Protein AF-A0A9D6BQL8-F1 (afdb_monomer)

pLDDT: mean 72.94, std 23.94, range [22.48, 97.94]

Radius of gyration: 24.86 Å; Cα contacts (8 Å, |Δi|>4): 757; chains: 1; bounding box: 47×53×81 Å

Mean predicted aligned error: 15.5 Å

Secondary structure (DSSP, 8-state):
-------------TT---------EESSSS----S---S--BTT--HHHHHHHHHH-TT-SEEEEETTEEEEE-SSS----SS---PPP---PPPP-------PPPPPPP--TT-------TTT----S----TT-EEEETTEEEETTTTEEEESBPPSS-B-HHHHHHHHHH--GGG----BPPPHHHHHTTB-TT--SS--B-TTTSB---SS-EEEEEE-TT-TTEEEEE-TTTT--EEEEETTS-BB---EEES---PPS--EEEETTEEEETTT--EEESSPPSS-B-HHHHHHHHHT---TT-SSPPBPPPHHHHHTT--SSSPTTS-SS-HHHH-----SEEEEEEEETTEEEEEETTT--EEEEE-S--BB---B-

Nearest PDB structures (foldseek):
  5ao6-assembly1_A  TM=3.599E-01  e=2.403E-04  Homo sapiens
  6inu-assembly2_B  TM=3.118E-01  e=3.037E-04  Homo sapiens
  1egi-assembly1_A  TM=5.817E-01  e=7.899E-02  Homo sapiens
  1egg-assembly1_A  TM=5.966E-01  e=1.504E-01  Homo sapiens
  1egi-assembly1_B  TM=5.900E-01  e=3.219E-01  Homo sapiens

Foldseek 3Di:
DDFDDDDDDDDDDPDDDDDDDWRKLAPDPDFDDDDDFPDFWDAQDDPVRLNVVLVPDPQFRIWTADNRTITTDGPPDGDDDDPDDDDDDDDPDDDDDDDDPDPDQPDFDPDQPAFLALQQDPPPLDPALADPPPPQWDDDQQWTQGPRSRKIKGQEKDPWFDFQSVQQVVQQPDCRVPDHQWGFAAPNRVLSQARLQDQDQARGDCVRRPPQDQFWEFHSQAQPQDNQKGWTAGRRGQRKIAIDGSGDGGMTMIMHHPDDHDDPPQWDDDFQWIQGSSSRKIKRQEWDPWWAAPVVLQVCQQPDDTDVDPDGKGFAALSVVLRQAASSDHAQDQRGDCVRRVPPDFAKEFHPRAHNCRGWIAGRRGRIIDGDDHPDTGITMIMD

Solvent-accessible surface area (backbone atoms only — not comparable to full-atom values): 22325 Å² total; per-residue (Å²): 132,90,86,86,88,78,86,76,84,92,82,91,67,92,94,67,88,84,87,72,69,60,83,68,54,56,91,62,86,91,81,78,89,60,99,60,79,73,53,78,65,38,73,80,44,48,73,69,55,39,43,48,57,31,71,73,34,92,63,42,49,37,32,48,59,55,98,36,26,26,37,40,26,56,78,86,66,72,77,92,64,98,83,70,92,82,87,78,78,82,83,80,75,78,86,78,93,70,88,76,93,65,95,69,75,79,78,72,73,79,83,67,93,56,54,68,62,63,59,64,48,92,86,70,65,65,69,65,45,56,66,79,58,85,81,32,69,46,79,54,68,56,30,28,38,31,70,54,60,61,34,34,31,46,22,52,38,47,93,60,55,36,28,50,73,53,40,46,53,52,17,57,67,38,49,67,61,79,42,76,72,31,27,50,27,39,53,48,50,54,54,66,55,41,16,56,71,52,82,54,55,49,16,40,62,61,92,65,44,35,66,67,45,76,49,45,30,54,29,55,36,54,32,68,56,42,92,59,30,24,31,29,35,22,52,28,36,79,52,36,33,46,71,45,51,38,77,49,63,30,25,42,51,34,28,32,68,89,76,81,79,62,65,85,76,46,65,47,78,54,74,64,30,31,40,29,74,69,64,66,40,34,30,49,22,68,55,49,94,59,64,30,42,68,74,54,40,46,50,50,18,62,68,54,88,64,62,85,60,93,61,73,31,29,53,27,38,50,63,50,55,52,69,52,46,35,68,91,47,35,52,75,39,64,17,37,61,48,91,74,33,58,58,80,78,65,38,50,27,54,28,62,33,59,24,77,95,21,22,24,33,42,24,32,27,63,61,31,34,47,65,52,51,64,98,54,62,33,27,41,52,33,29,73

Sequence (384 aa):
MNRFFVRLSLVFFPFLVYADDSVICSKLQNMSVSTGKLSPSFPNASETLCCELCSQNSQCASAILLDGNCTLYDSINFEVASSGILFLPSAVTQASTAVPTTTEIPSPAPRSSNGLFAAWSRTGGTYEDSTDQPARYAVWDGVVTDSLTSMQWEELESTQGMNWSTAFSYCSACKTGGLTGWRLPNIGELQTLLDYTVHGPIPVNTRVFQNVSASDVWSSTADMGQYSYSWMVQFGLSGMINFDSVSTPDQVRCVRSLYPTPLANRYSISSGVVSDIVTGLNWQQHASKQTFVYSNAKLYCQNLDLGGVSVAWRLPTVKELSTLLDYDVSSGGLMMDPAVFNAEESGLYWSSTIAGSGFWAVDFQYGSIIGYVSGSMLLVRCVN

Structure (mmCIF, N/CA/C/O backbone):
data_AF-A0A9D6BQL8-F1
#
_entry.id   AF-A0A9D6BQL8-F1
#
loop_
_atom_site.group_PDB
_atom_site.id
_atom_site.type_symbol
_atom_site.label_atom_id
_atom_site.label_alt_id
_atom_site.l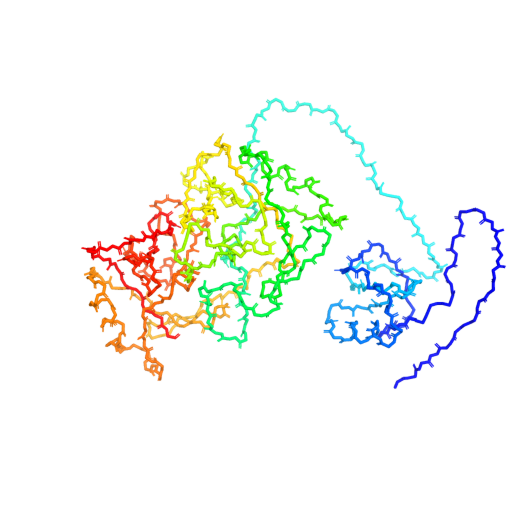abel_comp_id
_atom_site.label_asym_id
_atom_site.label_entity_id
_atom_site.label_seq_id
_atom_site.pdbx_PDB_ins_code
_atom_site.Cartn_x
_atom_site.Cartn_y
_atom_site.Cartn_z
_atom_site.occupancy
_atom_site.B_iso_or_equiv
_atom_site.auth_seq_id
_atom_site.auth_comp_id
_atom_site.auth_asym_id
_atom_site.auth_atom_id
_atom_site.pdbx_PDB_model_num
ATOM 1 N N . MET A 1 1 ? -20.283 -22.747 -34.271 1.00 29.78 1 MET A N 1
ATOM 2 C CA . MET A 1 1 ? -20.233 -21.496 -35.059 1.00 29.78 1 MET A CA 1
ATOM 3 C C . MET A 1 1 ? -19.167 -21.670 -36.129 1.00 29.78 1 MET A C 1
ATOM 5 O O . MET A 1 1 ? -18.107 -22.196 -35.814 1.00 29.78 1 MET A O 1
ATOM 9 N N . ASN A 1 2 ? -19.515 -21.375 -37.382 1.00 25.00 2 ASN A N 1
ATOM 10 C CA . ASN A 1 2 ? -18.791 -21.777 -38.594 1.00 25.00 2 ASN A CA 1
ATOM 11 C C . ASN A 1 2 ? -17.386 -21.156 -38.693 1.00 25.00 2 ASN A C 1
ATOM 13 O O . ASN A 1 2 ? -17.249 -19.948 -38.526 1.00 25.00 2 ASN A O 1
ATOM 17 N N . ARG A 1 3 ? -16.373 -21.976 -39.011 1.00 26.69 3 ARG A N 1
ATOM 18 C CA . ARG A 1 3 ? -15.015 -21.550 -39.403 1.00 26.69 3 ARG A CA 1
ATOM 19 C C . ARG A 1 3 ? -14.930 -21.515 -40.939 1.00 26.69 3 ARG A C 1
ATOM 21 O O . ARG A 1 3 ? -15.372 -22.475 -41.567 1.00 26.69 3 ARG A O 1
ATOM 28 N N . PHE A 1 4 ? -14.393 -20.449 -41.536 1.00 26.11 4 PHE A N 1
ATOM 29 C CA . PHE A 1 4 ? -14.194 -20.314 -42.993 1.00 26.11 4 PHE A CA 1
ATOM 30 C C . PHE A 1 4 ? -12.705 -20.106 -43.350 1.00 26.11 4 PHE A C 1
ATOM 32 O O . PHE A 1 4 ? -11.958 -19.546 -42.554 1.00 26.11 4 PHE A O 1
ATOM 39 N N . PHE A 1 5 ? -12.316 -20.597 -44.538 1.00 22.48 5 PHE A N 1
ATOM 40 C CA . PHE A 1 5 ? -10.961 -20.686 -45.129 1.00 22.48 5 PHE A CA 1
ATOM 41 C C . PHE A 1 5 ? -10.662 -19.564 -46.149 1.00 22.48 5 PHE A C 1
ATOM 43 O O . PHE A 1 5 ? -11.584 -19.164 -46.859 1.00 22.48 5 PHE A O 1
ATOM 50 N N . VAL A 1 6 ? -9.376 -19.210 -46.338 1.00 25.67 6 VAL A N 1
ATOM 51 C CA . VAL A 1 6 ? -8.773 -18.654 -47.584 1.00 25.67 6 VAL A CA 1
ATOM 52 C C . VAL A 1 6 ? -7.381 -19.310 -47.810 1.00 25.67 6 VAL A C 1
ATOM 54 O O . VAL A 1 6 ? -6.900 -19.980 -46.894 1.00 25.67 6 VAL A O 1
ATOM 57 N N . ARG A 1 7 ? -6.829 -19.269 -49.045 1.00 25.02 7 ARG A N 1
ATOM 58 C CA . ARG A 1 7 ? -5.566 -19.913 -49.499 1.00 25.02 7 ARG A CA 1
ATOM 59 C C . ARG A 1 7 ? -4.651 -18.904 -50.253 1.00 25.02 7 ARG A C 1
ATOM 61 O O . ARG A 1 7 ? -5.159 -18.274 -51.180 1.00 25.02 7 ARG A O 1
ATOM 68 N N . LEU A 1 8 ? -3.325 -18.846 -50.005 1.00 30.73 8 LEU A N 1
ATOM 69 C CA . LEU A 1 8 ? -2.379 -17.854 -50.568 1.00 30.73 8 LEU A CA 1
ATOM 70 C C . LEU A 1 8 ? -1.172 -18.399 -51.344 1.00 30.73 8 LEU A C 1
ATOM 72 O O . LEU A 1 8 ? -0.692 -19.512 -51.139 1.00 30.73 8 LEU A O 1
ATOM 76 N N . SER A 1 9 ? -0.640 -17.577 -52.255 1.00 26.73 9 SER A N 1
ATOM 77 C CA . SER A 1 9 ? 0.595 -17.817 -53.017 1.00 26.73 9 SER A CA 1
ATOM 78 C C . SER A 1 9 ? 1.355 -16.503 -53.275 1.00 26.73 9 SER A C 1
ATOM 80 O O . SER A 1 9 ? 0.742 -15.459 -53.475 1.00 26.73 9 SER A O 1
ATOM 82 N N . LEU A 1 10 ? 2.693 -16.566 -53.249 1.00 28.22 10 LEU A N 1
ATOM 83 C CA . LEU A 1 10 ? 3.635 -15.432 -53.169 1.00 28.22 10 LEU A CA 1
ATOM 84 C C . LEU A 1 10 ? 4.000 -14.799 -54.525 1.00 28.22 10 LEU A C 1
ATOM 86 O O . LEU A 1 10 ? 4.384 -15.519 -55.446 1.00 28.22 10 LEU A O 1
ATOM 90 N N . VAL A 1 11 ? 4.050 -13.458 -54.595 1.00 27.00 11 VAL A N 1
ATOM 91 C CA . VAL A 1 11 ? 4.838 -12.703 -55.597 1.00 27.00 11 VAL A CA 1
ATOM 92 C C . VAL A 1 11 ? 5.448 -11.438 -54.960 1.00 27.00 11 VAL A C 1
ATOM 94 O O . VAL A 1 11 ? 4.775 -10.726 -54.222 1.00 27.00 11 VAL A O 1
ATOM 97 N N . PHE A 1 12 ? 6.729 -11.164 -55.240 1.00 34.22 12 PHE A N 1
ATOM 98 C CA . PHE A 1 12 ? 7.551 -10.097 -54.640 1.00 34.22 12 PHE A CA 1
ATOM 99 C C . PHE A 1 12 ? 7.555 -8.786 -55.453 1.00 34.22 12 PHE A C 1
ATOM 101 O O . PHE A 1 12 ? 7.938 -8.826 -56.617 1.00 34.22 12 PHE A O 1
ATOM 108 N N . PHE A 1 13 ? 7.278 -7.635 -54.815 1.00 25.41 13 PHE A N 1
ATOM 109 C CA . PHE A 1 13 ? 7.802 -6.290 -55.154 1.00 25.41 13 PHE A CA 1
ATOM 110 C C . PHE A 1 13 ? 7.842 -5.400 -53.883 1.00 25.41 13 PHE A C 1
ATOM 112 O O . PHE A 1 13 ? 7.122 -5.681 -52.924 1.00 25.41 13 PHE A O 1
ATOM 119 N N . PRO A 1 14 ? 8.718 -4.376 -53.808 1.00 37.06 14 PRO A N 1
ATOM 120 C CA . PRO A 1 14 ? 9.148 -3.785 -52.549 1.00 37.06 14 PRO A CA 1
ATOM 121 C C . PRO A 1 14 ? 8.156 -2.718 -52.067 1.00 37.0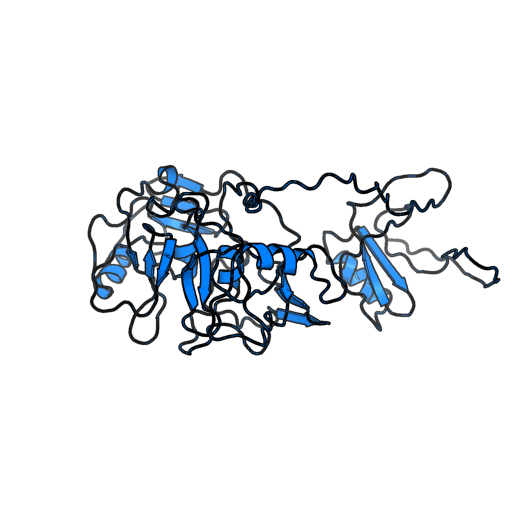6 14 PRO A C 1
ATOM 123 O O . PRO A 1 14 ? 7.728 -1.865 -52.839 1.00 37.06 14 PRO A O 1
ATOM 126 N N . PHE A 1 15 ? 7.855 -2.754 -50.767 1.00 31.59 15 PHE A N 1
ATOM 127 C CA . PHE A 1 15 ? 7.056 -1.788 -49.989 1.00 31.59 15 PHE A CA 1
ATOM 128 C C . PHE A 1 15 ? 5.530 -1.959 -49.928 1.00 31.59 15 PHE A C 1
ATOM 130 O O . PHE A 1 15 ? 4.847 -1.082 -49.409 1.00 31.59 15 PHE A O 1
ATOM 137 N N . LEU A 1 16 ? 4.994 -3.118 -50.310 1.00 28.44 16 LEU A N 1
ATOM 138 C CA . LEU A 1 16 ? 3.628 -3.528 -49.965 1.00 28.44 16 LEU A CA 1
ATOM 139 C C . LEU A 1 16 ? 3.660 -4.950 -49.393 1.00 28.44 16 LEU A C 1
ATOM 141 O O . LEU A 1 16 ? 4.099 -5.872 -50.072 1.00 28.44 16 LEU A O 1
ATOM 145 N N . VAL A 1 17 ? 3.196 -5.133 -48.154 1.00 30.78 17 VAL A N 1
ATOM 146 C CA . VAL A 1 17 ? 2.894 -6.459 -47.593 1.00 30.78 17 VAL A CA 1
ATOM 147 C C . VAL A 1 17 ? 1.376 -6.581 -47.562 1.00 30.78 17 VAL A C 1
ATOM 149 O O . VAL A 1 17 ? 0.719 -5.905 -46.775 1.00 30.78 17 VAL A O 1
ATOM 152 N N . TYR A 1 18 ? 0.817 -7.400 -48.450 1.00 31.19 18 TYR A N 1
ATOM 153 C CA . TYR A 1 18 ? -0.576 -7.828 -48.350 1.00 31.19 18 TYR A CA 1
ATOM 154 C C . TYR A 1 18 ? -0.622 -9.095 -47.498 1.00 31.19 18 TYR A C 1
ATOM 156 O O . TYR A 1 18 ? 0.065 -10.069 -47.802 1.00 31.19 18 TYR A O 1
ATOM 164 N N . ALA A 1 19 ? -1.400 -9.059 -46.419 1.00 33.03 19 ALA A N 1
ATOM 165 C CA . ALA A 1 19 ? -1.697 -10.229 -45.610 1.00 33.03 19 ALA A CA 1
ATOM 166 C C . ALA A 1 19 ? -2.919 -10.920 -46.196 1.00 33.03 19 ALA A C 1
ATOM 168 O O . ALA A 1 19 ? -3.973 -10.298 -46.307 1.00 33.03 19 ALA A O 1
ATOM 169 N N . ASP A 1 20 ? -2.779 -12.193 -46.524 1.00 37.09 20 ASP A N 1
ATOM 170 C CA . ASP A 1 20 ? -3.906 -13.103 -46.623 1.00 37.09 20 ASP A CA 1
ATOM 171 C C . ASP A 1 20 ? -3.374 -14.519 -46.272 1.00 37.09 20 ASP A C 1
ATOM 173 O O . ASP A 1 20 ? -2.172 -14.768 -46.363 1.00 37.09 20 ASP A O 1
ATOM 177 N N . ASP A 1 21 ? -4.229 -15.381 -45.723 1.00 37.22 21 ASP A N 1
ATOM 178 C CA . ASP A 1 21 ? -3.922 -16.638 -44.993 1.00 37.22 21 ASP A CA 1
ATOM 179 C C . ASP A 1 21 ? -3.330 -16.536 -43.576 1.00 37.22 21 ASP A C 1
ATOM 181 O O . ASP A 1 21 ? -2.371 -17.215 -43.203 1.00 37.22 21 ASP A O 1
ATOM 185 N N . SER A 1 22 ? -3.993 -15.786 -42.704 1.00 39.72 22 SER A N 1
ATOM 186 C CA . SER A 1 22 ? -3.972 -16.111 -41.272 1.00 39.72 22 SER A CA 1
ATOM 187 C C . SER A 1 22 ? -5.395 -16.437 -40.846 1.00 39.72 22 SER A C 1
ATOM 189 O O . SER A 1 22 ? -6.340 -15.744 -41.220 1.00 39.72 22 SER A O 1
ATOM 191 N N . VAL A 1 23 ? -5.575 -17.535 -40.112 1.00 42.28 23 VAL A N 1
ATOM 192 C CA . VAL A 1 23 ? -6.889 -17.896 -39.578 1.00 42.28 23 VAL A CA 1
ATOM 193 C C . VAL A 1 23 ? -7.224 -16.901 -38.471 1.00 42.28 23 VAL A C 1
ATOM 195 O O . VAL A 1 23 ? -6.708 -16.985 -37.359 1.00 42.28 23 VAL A O 1
ATOM 198 N N . ILE A 1 24 ? -8.048 -15.907 -38.803 1.00 49.50 24 ILE A N 1
ATOM 199 C CA . ILE A 1 24 ? -8.485 -14.872 -37.867 1.00 49.50 24 ILE A CA 1
ATOM 200 C C . ILE A 1 24 ? -9.612 -15.453 -37.011 1.00 49.50 24 ILE A C 1
ATOM 202 O O . ILE A 1 24 ? -10.698 -15.760 -37.506 1.00 49.50 24 ILE A O 1
ATOM 206 N N . CYS A 1 25 ? -9.387 -15.559 -35.705 1.00 50.84 25 CYS A N 1
ATOM 207 C CA . CYS A 1 25 ? -10.456 -15.814 -34.748 1.00 50.84 25 CYS A CA 1
ATOM 208 C C . CYS A 1 25 ? -11.134 -14.494 -34.386 1.00 50.84 25 CYS A C 1
ATOM 210 O O . CYS A 1 25 ? -10.751 -13.839 -33.420 1.00 50.84 25 CYS A O 1
ATOM 212 N N . SER A 1 26 ? -12.134 -14.088 -35.173 1.00 48.62 26 SER A N 1
ATOM 213 C CA . SER A 1 26 ? -12.936 -12.902 -34.872 1.00 48.62 26 SER A CA 1
ATOM 214 C C . SER A 1 26 ? -14.328 -13.267 -34.349 1.00 48.62 26 SER A C 1
ATOM 216 O O . SER A 1 26 ? -14.986 -14.193 -34.823 1.00 48.62 26 SER A O 1
ATOM 218 N N . LYS A 1 27 ? -14.813 -12.485 -33.376 1.00 41.09 27 LYS A N 1
ATOM 219 C CA . LYS A 1 27 ? -16.253 -12.358 -33.081 1.00 41.09 27 LYS A CA 1
ATOM 220 C C . LYS A 1 27 ? -16.940 -11.316 -33.977 1.00 41.09 27 LYS A C 1
ATOM 222 O O . LYS A 1 27 ? -18.150 -11.139 -33.881 1.00 41.09 27 LYS A O 1
ATOM 227 N N . LEU A 1 28 ? -16.187 -10.623 -34.831 1.00 38.88 28 LEU A N 1
ATOM 228 C CA . LEU A 1 28 ? -16.645 -9.483 -35.623 1.00 38.88 28 LEU A CA 1
ATOM 229 C C . LEU A 1 28 ? -16.159 -9.639 -37.070 1.00 38.88 28 LEU A C 1
ATOM 231 O O . LEU A 1 28 ? -14.962 -9.766 -37.325 1.00 38.88 28 LEU A O 1
ATOM 235 N N . GLN A 1 29 ? -17.092 -9.701 -38.019 1.00 33.22 29 GLN A N 1
ATOM 236 C CA . GLN A 1 29 ? -16.781 -9.775 -39.449 1.00 33.22 29 GLN A CA 1
ATOM 237 C C . GLN A 1 29 ? -16.300 -8.403 -39.966 1.00 33.22 29 GLN A C 1
ATOM 239 O O . GLN A 1 29 ? -16.857 -7.379 -39.581 1.00 33.22 29 GLN A O 1
ATOM 244 N N . ASN A 1 30 ? -15.331 -8.408 -40.891 1.00 35.66 30 ASN A N 1
ATOM 245 C CA . ASN A 1 30 ? -14.936 -7.287 -41.766 1.00 35.66 30 ASN A CA 1
ATOM 246 C C . ASN A 1 30 ? -14.329 -6.022 -41.117 1.00 35.66 30 ASN A C 1
ATOM 248 O O . ASN A 1 30 ? -14.866 -4.934 -41.320 1.00 35.66 30 ASN A O 1
ATOM 252 N N . MET A 1 31 ? -13.180 -6.102 -40.427 1.00 33.81 31 MET A N 1
ATOM 253 C CA . MET A 1 31 ? -12.437 -4.889 -40.019 1.00 33.81 31 MET A CA 1
ATOM 254 C C . MET A 1 31 ? -10.907 -5.021 -40.143 1.00 33.81 31 MET A C 1
ATOM 256 O O . MET A 1 31 ? -10.343 -6.092 -39.928 1.00 33.81 31 MET A O 1
ATOM 260 N N . SER A 1 32 ? -10.259 -3.907 -40.500 1.00 39.94 32 SER A N 1
ATOM 261 C CA . SER A 1 32 ? -8.809 -3.696 -40.645 1.00 39.94 32 SER A CA 1
ATOM 262 C C . SER A 1 32 ? -8.121 -3.360 -39.312 1.00 39.94 32 SER A C 1
ATOM 264 O O . SER A 1 32 ? -8.699 -2.672 -38.475 1.00 39.94 32 SER A O 1
ATOM 266 N N . VAL A 1 33 ? -6.875 -3.813 -39.126 1.00 36.12 33 VAL A N 1
ATOM 267 C CA . VAL A 1 33 ? -6.094 -3.681 -37.878 1.00 36.12 33 VAL A CA 1
ATOM 268 C C . VAL A 1 33 ? -5.237 -2.409 -37.888 1.00 36.12 33 VAL A C 1
ATOM 270 O O . VAL A 1 33 ? -4.505 -2.161 -38.843 1.00 36.12 33 VAL A O 1
ATOM 273 N N . SER A 1 34 ? -5.301 -1.636 -36.801 1.00 37.81 34 SER A N 1
ATOM 274 C CA . SER A 1 34 ? -4.427 -0.498 -36.481 1.00 37.81 34 SER A CA 1
ATOM 275 C C . SER A 1 34 ? -3.472 -0.881 -35.337 1.00 37.81 34 SER A C 1
ATOM 277 O O . SER A 1 34 ? -3.735 -1.810 -34.570 1.00 37.81 34 SER A O 1
ATOM 279 N N . THR A 1 35 ? -2.314 -0.222 -35.256 1.00 41.75 35 THR A N 1
ATOM 280 C CA . THR A 1 35 ? -1.221 -0.555 -34.332 1.00 41.75 35 THR A CA 1
ATOM 281 C C . THR A 1 35 ? -1.584 -0.268 -32.874 1.00 41.75 35 THR A C 1
ATOM 283 O O . THR A 1 35 ? -1.426 0.850 -32.392 1.00 41.75 35 THR A O 1
ATOM 286 N N . GLY A 1 36 ? -1.991 -1.313 -32.157 1.00 44.50 36 GLY A N 1
ATOM 287 C CA . GLY A 1 36 ? -2.102 -1.343 -30.700 1.00 44.50 36 GLY A CA 1
ATOM 288 C C . GLY A 1 36 ? -2.033 -2.788 -30.213 1.00 44.50 36 GLY A C 1
ATOM 289 O O . GLY A 1 36 ? -2.958 -3.560 -30.433 1.00 44.50 36 GLY A O 1
ATOM 290 N N . LYS A 1 37 ? -0.908 -3.187 -29.607 1.00 45.38 37 LYS A N 1
ATOM 291 C CA . LYS A 1 37 ? -0.681 -4.545 -29.084 1.00 45.38 37 LYS A CA 1
ATOM 292 C C . LYS A 1 37 ? -1.091 -4.583 -27.608 1.00 45.38 37 LYS A C 1
ATOM 294 O O . LYS A 1 37 ? -0.497 -3.867 -26.806 1.00 45.38 37 LYS A O 1
ATOM 299 N N . LEU A 1 38 ? -2.074 -5.411 -27.242 1.00 38.91 38 LEU A N 1
ATOM 300 C CA . LEU A 1 38 ? -2.532 -5.538 -25.848 1.00 38.91 38 LEU A CA 1
ATOM 301 C C . LEU A 1 38 ? -1.576 -6.346 -24.956 1.00 38.91 38 LEU A C 1
ATOM 303 O O . LEU A 1 38 ? -1.566 -6.178 -23.741 1.00 38.91 38 LEU A O 1
ATOM 307 N N . SER A 1 39 ? -0.843 -7.310 -25.514 1.00 44.28 39 SER A N 1
ATOM 308 C CA . SER A 1 39 ? -0.207 -8.390 -24.737 1.00 44.28 39 SER A CA 1
ATOM 309 C C . SER A 1 39 ? 1.006 -8.972 -25.479 1.00 44.28 39 SER A C 1
ATOM 311 O O . SER A 1 39 ? 1.108 -8.767 -26.695 1.00 44.28 39 SER A O 1
ATOM 313 N N . PRO A 1 40 ? 1.949 -9.661 -24.800 1.00 45.66 40 PRO A N 1
ATOM 314 C CA . PRO A 1 40 ? 3.122 -10.236 -25.456 1.00 45.66 40 PRO A CA 1
ATOM 315 C C . PRO A 1 40 ? 2.720 -11.214 -26.563 1.00 45.66 40 PRO A C 1
ATOM 317 O O . PRO A 1 40 ? 1.662 -11.837 -26.529 1.00 45.66 40 PRO A O 1
ATOM 320 N N . SER A 1 41 ? 3.575 -11.315 -27.576 1.00 45.53 41 SER A N 1
ATOM 321 C CA . SER A 1 41 ? 3.445 -12.342 -28.608 1.00 45.53 41 SER A CA 1
ATOM 322 C C . SER A 1 41 ? 3.735 -13.702 -27.979 1.00 45.53 41 SER A C 1
ATOM 324 O O . SER A 1 41 ? 4.784 -13.842 -27.357 1.00 45.53 41 SER A O 1
ATOM 326 N N . PHE A 1 42 ? 2.841 -14.681 -28.127 1.00 54.19 42 PHE A N 1
ATOM 327 C CA . PHE A 1 42 ? 3.040 -16.035 -27.595 1.00 54.19 42 PHE A CA 1
ATOM 328 C C . PHE A 1 42 ? 3.727 -16.923 -28.647 1.00 54.19 42 PHE A C 1
ATOM 330 O O . PHE A 1 42 ? 3.036 -17.326 -29.585 1.00 54.19 42 PHE A O 1
ATOM 337 N N . PRO A 1 43 ? 5.037 -17.224 -28.538 1.00 49.12 43 PRO A N 1
ATOM 338 C CA . PRO A 1 43 ? 5.733 -18.102 -29.479 1.00 49.12 43 PRO A CA 1
ATOM 339 C C . PRO A 1 43 ? 5.301 -19.566 -29.327 1.00 49.12 43 PRO A C 1
ATOM 341 O O . PRO A 1 43 ? 4.974 -20.019 -28.231 1.00 49.12 43 PRO A O 1
ATOM 344 N N . ASN A 1 44 ? 5.345 -20.320 -30.429 1.00 54.38 44 ASN A N 1
ATOM 345 C CA . ASN A 1 44 ? 4.888 -21.714 -30.541 1.00 54.38 44 ASN A CA 1
ATOM 346 C C . ASN A 1 44 ? 3.395 -21.929 -30.218 1.00 54.38 44 ASN A C 1
ATOM 348 O O . ASN A 1 44 ? 2.985 -23.042 -29.880 1.00 54.38 44 ASN A O 1
ATOM 352 N N . ALA A 1 45 ? 2.570 -20.884 -30.319 1.00 57.75 45 ALA A N 1
ATOM 353 C CA . ALA A 1 45 ? 1.135 -21.006 -30.108 1.00 57.75 45 ALA A CA 1
ATOM 354 C C . ALA A 1 45 ? 0.470 -21.735 -31.285 1.00 57.75 45 ALA A C 1
ATOM 356 O O . ALA A 1 45 ? 0.737 -21.448 -32.452 1.00 57.75 45 ALA A O 1
ATOM 357 N N . SER A 1 46 ? -0.432 -22.670 -30.976 1.00 62.75 46 SER A N 1
ATOM 358 C CA . SER A 1 46 ? -1.335 -23.232 -31.981 1.00 62.75 46 SER A CA 1
ATOM 359 C C . SER A 1 46 ? -2.492 -22.270 -32.246 1.00 62.75 46 SER A C 1
ATOM 361 O O . SER A 1 46 ? -2.840 -21.447 -31.396 1.00 62.75 46 SER A O 1
ATOM 363 N N . GLU A 1 47 ? -3.129 -22.405 -33.407 1.00 58.09 47 GLU A N 1
ATOM 364 C CA . GLU A 1 47 ? -4.341 -21.654 -33.752 1.00 58.09 47 GLU A CA 1
ATOM 365 C C . GLU A 1 47 ? -5.405 -21.776 -32.647 1.00 58.09 47 GLU A C 1
ATOM 367 O O . GLU A 1 47 ? -5.928 -20.773 -32.171 1.00 58.09 47 GLU A O 1
ATOM 372 N N . THR A 1 48 ? -5.647 -22.996 -32.152 1.00 63.00 48 THR A N 1
ATOM 373 C CA . THR A 1 48 ? -6.609 -23.266 -31.073 1.00 63.00 48 THR A CA 1
ATOM 374 C C . THR A 1 48 ? -6.272 -22.503 -29.794 1.00 63.00 48 THR A C 1
ATOM 376 O O . THR A 1 48 ? -7.151 -21.864 -29.222 1.00 63.00 48 THR A O 1
ATOM 379 N N . LEU A 1 49 ? -4.998 -22.504 -29.389 1.00 65.19 49 LEU A N 1
ATOM 380 C CA . LEU A 1 49 ? -4.541 -21.804 -28.188 1.00 65.19 49 LEU A CA 1
ATOM 381 C C . LEU A 1 49 ? -4.670 -20.281 -28.338 1.00 65.19 49 LEU A C 1
ATOM 383 O O . LEU A 1 49 ? -5.108 -19.604 -27.414 1.00 65.19 49 LEU A O 1
ATOM 387 N N . CYS A 1 50 ? -4.348 -19.739 -29.515 1.00 63.88 50 CYS A N 1
ATOM 388 C CA . CYS A 1 50 ? -4.466 -18.307 -29.792 1.00 63.88 50 CYS A CA 1
ATOM 389 C C . CYS A 1 50 ? -5.926 -17.824 -29.701 1.00 63.88 50 CYS A C 1
ATOM 391 O O . CYS A 1 50 ? -6.220 -16.771 -29.128 1.00 63.88 50 CYS A O 1
ATOM 393 N N . CYS A 1 51 ? -6.862 -18.637 -30.193 1.00 63.38 51 CYS A N 1
ATOM 394 C CA . CYS A 1 51 ? -8.292 -18.352 -30.116 1.00 63.38 51 CYS A CA 1
ATOM 395 C C . CYS A 1 51 ? -8.857 -18.519 -28.698 1.00 63.38 51 CYS A C 1
ATOM 397 O O . CYS A 1 51 ? -9.702 -17.724 -28.284 1.00 63.38 51 CYS A O 1
ATOM 399 N N . GLU A 1 52 ? -8.385 -19.512 -27.937 1.00 66.62 52 GLU A N 1
ATOM 400 C CA . GLU A 1 52 ? -8.758 -19.693 -26.529 1.00 66.62 52 GLU A CA 1
ATOM 401 C C . GLU A 1 52 ? -8.317 -18.499 -25.677 1.00 66.62 52 GLU A C 1
ATOM 403 O O . GLU A 1 52 ? -9.146 -17.936 -24.960 1.00 66.62 52 GLU A O 1
ATOM 408 N N . LEU A 1 53 ? -7.070 -18.044 -25.838 1.00 65.12 53 LEU A N 1
ATOM 409 C CA . LEU A 1 53 ? -6.527 -16.873 -25.143 1.00 65.12 53 LEU A CA 1
ATOM 410 C C . LEU A 1 53 ? -7.347 -15.606 -25.416 1.00 65.12 53 LEU A C 1
ATOM 412 O O . LEU A 1 53 ? -7.649 -14.854 -24.490 1.00 65.12 53 LEU A O 1
ATOM 416 N N . CYS A 1 54 ? -7.771 -15.391 -26.664 1.00 67.19 54 CYS A N 1
ATOM 417 C CA . CYS A 1 54 ? -8.656 -14.273 -26.985 1.00 67.19 54 CYS A CA 1
ATOM 418 C C . CYS A 1 54 ? -10.057 -14.454 -26.385 1.00 67.19 54 CYS A C 1
ATOM 420 O O . CYS A 1 54 ? -10.637 -13.510 -25.867 1.00 67.19 54 CYS A O 1
ATOM 422 N N . SER A 1 55 ? -10.610 -15.670 -26.398 1.00 61.25 55 SER A N 1
ATOM 423 C CA . SER A 1 55 ? -11.950 -15.927 -25.855 1.00 61.25 55 SER A CA 1
ATOM 424 C C . SER A 1 55 ? -12.046 -15.766 -24.331 1.00 61.25 55 SER A C 1
ATOM 426 O O . SER A 1 55 ? -13.116 -15.426 -23.825 1.00 61.25 55 SER A O 1
ATOM 428 N N . GLN A 1 56 ? -10.940 -15.998 -23.617 1.00 61.78 56 GLN A N 1
ATOM 429 C CA . GLN A 1 56 ? -10.824 -15.863 -22.163 1.00 61.78 56 GLN A CA 1
ATOM 430 C C . GLN A 1 56 ? -10.510 -14.425 -21.726 1.00 61.78 56 GLN A C 1
ATOM 432 O O . GLN A 1 56 ? -10.698 -14.086 -20.560 1.00 61.78 56 GLN A O 1
ATOM 437 N N . ASN A 1 57 ? -10.078 -13.567 -22.654 1.00 58.75 57 ASN A N 1
ATOM 438 C CA . ASN A 1 57 ? -9.821 -12.158 -22.398 1.00 58.75 57 ASN A CA 1
ATOM 439 C C . ASN A 1 57 ? -11.024 -11.315 -22.850 1.00 58.75 57 ASN A C 1
ATOM 441 O O . ASN A 1 57 ? -11.266 -11.132 -24.041 1.00 58.75 57 ASN A O 1
ATOM 445 N N . SER A 1 58 ? -11.773 -10.768 -21.890 1.00 60.97 58 SER A N 1
ATOM 446 C CA . SER A 1 58 ? -12.981 -9.970 -22.149 1.00 60.97 58 SER A CA 1
ATOM 447 C C . SER A 1 58 ? -12.729 -8.669 -22.922 1.00 60.97 58 SER A C 1
ATOM 449 O O . SER A 1 58 ? -13.680 -8.083 -23.434 1.00 60.97 58 SER A O 1
ATOM 451 N N . GLN A 1 59 ? -11.471 -8.234 -23.029 1.00 58.00 59 GLN A N 1
ATOM 452 C CA . GLN A 1 59 ? -11.044 -7.061 -23.792 1.00 58.00 59 GLN A CA 1
ATOM 453 C C . GLN A 1 59 ? -10.502 -7.423 -25.183 1.00 58.00 59 GLN A C 1
ATOM 455 O O . GLN A 1 59 ? -10.243 -6.527 -25.984 1.00 58.00 59 GLN A O 1
ATOM 460 N N . CYS A 1 60 ? -10.340 -8.713 -25.498 1.00 58.84 60 CYS A N 1
ATOM 461 C CA . CYS A 1 60 ? -9.861 -9.145 -26.804 1.00 58.84 60 CYS A CA 1
ATOM 462 C C . CYS A 1 60 ? -10.982 -9.066 -27.848 1.00 58.84 60 CYS A C 1
ATOM 464 O O . CYS A 1 60 ? -11.975 -9.795 -27.795 1.00 58.84 60 CYS A O 1
ATOM 466 N N . ALA A 1 61 ? -10.801 -8.182 -28.826 1.00 60.94 61 ALA A N 1
ATOM 467 C CA . ALA A 1 61 ? -11.654 -8.064 -30.000 1.00 60.94 61 ALA A CA 1
ATOM 468 C C . ALA A 1 61 ? -11.187 -8.979 -31.146 1.00 60.94 61 ALA A C 1
ATOM 470 O O . ALA A 1 61 ? -12.016 -9.472 -31.916 1.00 60.94 61 ALA A O 1
ATOM 471 N N . SER A 1 62 ? -9.873 -9.215 -31.264 1.00 62.75 62 SER A N 1
ATOM 472 C CA . SER A 1 62 ? -9.274 -10.062 -32.303 1.00 62.75 62 SER A CA 1
ATOM 473 C C . SER A 1 62 ? -7.906 -10.613 -31.886 1.00 62.75 62 SER A C 1
ATOM 475 O O . SER A 1 62 ? -7.202 -10.007 -31.076 1.00 62.75 62 SER A O 1
ATOM 477 N N . ALA A 1 63 ? -7.508 -11.740 -32.479 1.00 61.16 63 ALA A N 1
ATOM 478 C CA . ALA A 1 63 ? -6.195 -12.352 -32.308 1.00 61.16 63 ALA A CA 1
ATOM 479 C C . ALA A 1 63 ? -5.565 -12.718 -33.657 1.00 61.16 63 ALA A C 1
ATOM 481 O O . ALA A 1 63 ? -6.256 -13.197 -34.558 1.00 61.16 63 ALA A O 1
ATOM 482 N N . ILE A 1 64 ? -4.251 -12.512 -33.782 1.00 62.31 64 ILE A N 1
ATOM 483 C CA . ILE A 1 64 ? -3.470 -12.777 -34.998 1.00 62.31 64 ILE A CA 1
ATOM 484 C C . ILE A 1 64 ? -2.333 -13.739 -34.667 1.00 62.31 64 ILE A C 1
ATOM 486 O O . ILE A 1 64 ? -1.533 -13.459 -33.778 1.00 62.31 64 ILE A O 1
ATOM 490 N N . LEU A 1 65 ? -2.241 -14.843 -35.409 1.00 52.53 65 LEU A N 1
ATOM 491 C CA . LEU A 1 65 ? -1.132 -15.792 -35.347 1.00 52.53 65 LEU A CA 1
ATOM 492 C C . LEU A 1 65 ? -0.239 -15.607 -36.579 1.00 52.53 65 LEU A C 1
ATOM 494 O O . LEU A 1 65 ? -0.683 -15.868 -37.695 1.00 52.53 65 LEU A O 1
ATOM 498 N N . LEU A 1 66 ? 1.007 -15.178 -36.378 1.00 53.47 66 LEU A N 1
ATOM 499 C CA . LEU A 1 66 ? 1.998 -15.014 -37.446 1.00 53.47 66 LEU A CA 1
ATOM 500 C C . LEU A 1 66 ? 3.292 -15.726 -37.045 1.00 53.47 66 LEU A C 1
ATOM 502 O O . LEU A 1 66 ? 3.825 -15.457 -35.972 1.00 53.47 66 LEU A O 1
ATOM 506 N N . ASP A 1 67 ? 3.775 -16.658 -37.868 1.00 56.12 67 ASP A N 1
ATOM 507 C CA . ASP A 1 67 ? 5.010 -17.423 -37.620 1.00 56.12 67 ASP A CA 1
ATOM 508 C C . ASP A 1 67 ? 5.080 -18.065 -36.218 1.00 56.12 67 ASP A C 1
ATOM 510 O O . ASP A 1 67 ? 6.103 -18.040 -35.535 1.00 56.12 67 ASP A O 1
ATOM 514 N N . GLY A 1 68 ? 3.952 -18.616 -35.753 1.00 53.41 68 GLY A N 1
ATOM 515 C CA . GLY A 1 68 ? 3.833 -19.242 -34.431 1.00 53.41 68 GLY A CA 1
ATOM 516 C C . GLY A 1 68 ? 3.725 -18.259 -33.261 1.00 53.41 68 GLY A C 1
ATOM 517 O O . GLY A 1 68 ? 3.666 -18.707 -32.120 1.00 53.41 68 GLY A O 1
ATOM 518 N N . ASN A 1 69 ? 3.669 -16.949 -33.524 1.00 51.00 69 ASN A N 1
ATOM 519 C CA . ASN A 1 69 ? 3.472 -15.897 -32.531 1.00 51.00 69 ASN A CA 1
ATOM 520 C C . ASN A 1 69 ? 2.026 -15.390 -32.527 1.00 51.00 69 ASN A C 1
ATOM 522 O O . ASN A 1 69 ? 1.583 -14.753 -33.483 1.00 51.00 69 ASN A O 1
ATOM 526 N N . CYS A 1 70 ? 1.292 -15.643 -31.443 1.00 62.47 70 CYS A N 1
ATOM 527 C CA . CYS A 1 70 ? -0.070 -15.129 -31.262 1.00 62.47 70 CYS A CA 1
ATOM 528 C C . CYS A 1 70 ? -0.060 -13.721 -30.649 1.00 62.47 70 CYS A C 1
ATOM 530 O O . CYS A 1 70 ? 0.608 -13.514 -29.641 1.00 62.47 70 CYS A O 1
ATOM 532 N N . THR A 1 71 ? -0.822 -12.776 -31.200 1.00 60.62 71 THR A N 1
ATOM 533 C CA . THR A 1 71 ? -0.962 -11.392 -30.712 1.00 60.62 71 THR A CA 1
ATOM 534 C C . THR A 1 71 ? -2.439 -11.024 -30.547 1.00 60.62 71 THR A C 1
ATOM 536 O O . THR A 1 71 ? -3.221 -11.262 -31.463 1.00 60.62 71 THR A O 1
ATOM 539 N N . LEU A 1 72 ? -2.823 -10.435 -29.407 1.00 63.16 72 LEU A N 1
ATOM 540 C CA . LEU A 1 72 ? -4.206 -10.040 -29.080 1.00 63.16 72 LEU A CA 1
ATOM 541 C C . LEU A 1 72 ? -4.419 -8.517 -29.228 1.00 63.16 72 LEU A C 1
ATOM 543 O O . LEU A 1 72 ? -3.509 -7.739 -28.927 1.00 63.16 72 LEU A O 1
ATOM 547 N N . TYR A 1 73 ? -5.620 -8.103 -29.644 1.00 61.75 73 TYR A N 1
ATOM 548 C CA . TYR A 1 73 ? -6.005 -6.710 -29.945 1.00 61.75 73 TYR A CA 1
ATOM 549 C C . TYR A 1 73 ? -7.360 -6.333 -29.306 1.00 61.75 73 TYR A C 1
ATOM 551 O O . TYR A 1 73 ? -8.252 -7.183 -29.269 1.00 61.75 73 TYR A O 1
ATOM 559 N N . ASP A 1 74 ? -7.537 -5.083 -28.836 1.00 59.12 74 ASP A N 1
ATOM 560 C CA . ASP A 1 74 ? -8.807 -4.555 -28.276 1.00 59.12 74 ASP A CA 1
ATOM 561 C C . ASP A 1 74 ? -9.679 -3.817 -29.305 1.00 59.12 74 ASP A C 1
ATOM 563 O O . ASP A 1 74 ? -9.313 -3.664 -30.467 1.00 59.12 74 ASP A O 1
ATOM 567 N N . SER A 1 75 ? -10.860 -3.366 -28.859 1.00 55.28 75 SER A N 1
ATOM 568 C CA . SER A 1 75 ? -11.839 -2.596 -29.635 1.00 55.28 75 SER A CA 1
ATOM 569 C C . SER A 1 75 ? -11.623 -1.081 -29.661 1.00 55.28 75 SER A C 1
ATOM 571 O O . SER A 1 75 ? -12.461 -0.376 -30.218 1.00 55.28 75 SER A O 1
ATOM 573 N N . ILE A 1 76 ? -10.568 -0.552 -29.039 1.00 49.84 76 ILE A N 1
ATOM 574 C CA . ILE A 1 76 ? -10.476 0.880 -28.701 1.00 49.84 76 ILE A CA 1
ATOM 575 C C . ILE A 1 76 ? -9.713 1.674 -29.785 1.00 49.84 76 ILE A C 1
ATOM 577 O O . ILE A 1 76 ? -9.692 2.899 -29.753 1.00 49.84 76 ILE A O 1
ATOM 581 N N . ASN A 1 77 ? -9.166 1.004 -30.810 1.00 41.31 77 ASN A N 1
ATOM 582 C CA . ASN A 1 77 ? -8.301 1.621 -31.831 1.00 41.31 77 ASN A CA 1
ATOM 583 C C . ASN A 1 77 ? -8.752 1.415 -33.296 1.00 41.31 77 ASN A C 1
ATOM 585 O O . ASN A 1 77 ? -7.909 1.349 -34.193 1.00 41.31 77 ASN A O 1
ATOM 589 N N . PHE A 1 78 ? -10.058 1.310 -33.567 1.00 41.12 78 PHE A N 1
ATOM 590 C CA . PHE A 1 78 ? -10.581 1.078 -34.922 1.00 41.12 78 PHE A CA 1
ATOM 591 C C . PHE A 1 78 ? -11.231 2.319 -35.558 1.00 41.12 78 PHE A C 1
ATOM 593 O O . PHE A 1 78 ? -12.083 2.956 -34.946 1.00 41.12 78 PHE A O 1
ATOM 600 N N . GLU A 1 79 ? -10.929 2.577 -36.835 1.00 34.22 79 GLU A N 1
ATOM 601 C CA . GLU A 1 79 ? -11.785 3.360 -37.740 1.00 34.22 79 GLU A CA 1
ATOM 602 C C . GLU A 1 79 ? -12.246 2.489 -38.920 1.00 34.22 79 GLU A C 1
ATOM 604 O O . GLU A 1 79 ? -11.510 1.632 -39.414 1.00 34.22 79 GLU A O 1
ATOM 609 N N . VAL A 1 80 ? -13.488 2.698 -39.367 1.00 35.62 80 VAL A N 1
ATOM 610 C CA . VAL A 1 80 ? -14.100 1.992 -40.503 1.00 35.62 80 VAL A CA 1
ATOM 611 C C . VAL A 1 80 ? -13.764 2.740 -41.796 1.00 35.62 80 VAL A C 1
ATOM 613 O O . VAL A 1 80 ? -14.191 3.879 -41.966 1.00 35.62 80 VAL A O 1
ATOM 616 N N . ALA A 1 81 ? -13.083 2.091 -42.744 1.00 35.25 81 ALA A N 1
ATOM 617 C CA . ALA A 1 81 ? -12.930 2.597 -44.110 1.00 35.25 81 ALA A CA 1
ATOM 618 C C . ALA A 1 81 ? -13.569 1.634 -45.120 1.00 35.25 81 ALA A C 1
ATOM 620 O O . ALA A 1 81 ? -13.417 0.418 -45.035 1.00 35.25 81 ALA A O 1
ATOM 621 N N . SER A 1 82 ? -14.292 2.182 -46.095 1.00 32.50 82 SER A N 1
ATOM 622 C CA . SER A 1 82 ? -15.134 1.434 -47.035 1.00 32.50 82 SER A CA 1
ATOM 623 C C . SER A 1 82 ? -14.389 0.778 -48.208 1.00 32.50 82 SER A C 1
ATOM 625 O O . SER A 1 82 ? -15.041 0.147 -49.038 1.00 32.50 82 SER A O 1
ATOM 627 N N . SER A 1 83 ? -13.056 0.892 -48.319 1.00 31.33 83 SER A N 1
ATOM 628 C CA . SER A 1 83 ? -12.352 0.432 -49.535 1.00 31.33 83 SER A CA 1
ATOM 629 C C . SER A 1 83 ? -10.848 0.107 -49.419 1.00 31.33 83 SER A C 1
ATOM 631 O O . SER A 1 83 ? -10.153 0.159 -50.431 1.00 31.33 83 SER A O 1
ATOM 633 N N . GLY A 1 84 ? -10.319 -0.259 -48.244 1.00 36.47 84 GLY A N 1
ATOM 634 C CA . GLY A 1 84 ? -8.922 -0.722 -48.093 1.00 36.47 84 GLY A CA 1
ATOM 635 C C . GLY A 1 84 ? -8.102 0.003 -47.015 1.00 36.47 84 GLY A C 1
ATOM 636 O O . GLY A 1 84 ? -8.603 0.912 -46.358 1.00 36.47 84 GLY A O 1
ATOM 637 N N . ILE A 1 85 ? -6.851 -0.440 -46.816 1.00 36.22 85 ILE A N 1
ATOM 638 C CA . ILE A 1 85 ? -5.941 -0.021 -45.726 1.00 36.22 85 ILE A CA 1
ATOM 639 C C . ILE A 1 85 ? -5.217 1.296 -46.073 1.00 36.22 85 ILE A C 1
ATOM 641 O O . ILE A 1 85 ? -4.612 1.405 -47.139 1.00 36.22 85 ILE A O 1
ATOM 645 N N . LEU A 1 86 ? -5.201 2.259 -45.143 1.00 27.64 86 LEU A N 1
ATOM 646 C CA . LEU A 1 86 ? -4.377 3.477 -45.181 1.00 27.64 86 LEU A CA 1
ATOM 647 C C . LEU A 1 86 ? -3.492 3.546 -43.925 1.00 27.64 86 LEU A C 1
ATOM 649 O O . LEU A 1 86 ? -3.987 3.420 -42.809 1.00 27.64 86 LEU A O 1
ATOM 653 N N . PHE A 1 87 ? -2.189 3.772 -44.110 1.00 29.08 87 PHE A N 1
ATOM 654 C CA . PHE A 1 87 ? -1.245 4.077 -43.032 1.00 29.08 87 PHE A CA 1
ATOM 655 C C . PHE A 1 87 ? -1.115 5.597 -42.891 1.00 29.08 87 PHE A C 1
ATOM 657 O O . PHE A 1 87 ? -0.841 6.274 -43.884 1.00 29.08 87 PHE A O 1
ATOM 664 N N . LEU A 1 88 ? -1.241 6.136 -41.675 1.00 28.27 88 LEU A N 1
ATOM 665 C CA . LEU A 1 88 ? -0.791 7.498 -41.378 1.00 28.27 88 LEU A CA 1
ATOM 666 C C . LEU A 1 88 ? 0.570 7.438 -40.668 1.00 28.27 88 LEU A C 1
ATOM 668 O O . LEU A 1 88 ? 0.695 6.728 -39.668 1.00 28.27 88 LEU A O 1
ATOM 672 N N . PRO A 1 89 ? 1.599 8.162 -41.148 1.00 26.30 89 PRO A N 1
ATOM 673 C CA . PRO A 1 89 ? 2.814 8.363 -40.374 1.00 26.30 89 PRO A CA 1
ATOM 674 C C . PRO A 1 89 ? 2.504 9.228 -39.149 1.00 26.30 89 PRO A C 1
ATOM 676 O O . PRO A 1 89 ? 1.693 10.155 -39.222 1.00 26.30 89 PRO A O 1
ATOM 679 N N . SER A 1 90 ? 3.174 8.930 -38.033 1.00 30.09 90 SER A N 1
ATOM 680 C CA . SER A 1 90 ? 3.143 9.722 -36.803 1.00 30.09 90 SER A CA 1
ATOM 681 C C . SER A 1 90 ? 3.258 11.207 -37.131 1.00 30.09 90 SER A C 1
ATOM 683 O O . SER A 1 90 ? 4.237 11.630 -37.750 1.00 30.09 90 SER A O 1
ATOM 685 N N . ALA A 1 91 ? 2.265 12.000 -36.730 1.00 29.75 91 ALA A N 1
ATOM 686 C CA . ALA A 1 91 ? 2.327 13.444 -36.869 1.00 29.75 91 ALA A CA 1
ATOM 687 C C . ALA A 1 91 ? 3.499 13.973 -36.028 1.00 29.75 91 ALA A C 1
ATOM 689 O O . ALA A 1 91 ? 3.406 14.141 -34.815 1.00 29.75 91 ALA A O 1
ATOM 690 N N . VAL A 1 92 ? 4.622 14.224 -36.698 1.00 31.08 92 VAL A N 1
ATOM 691 C CA . VAL A 1 92 ? 5.676 15.115 -36.229 1.00 31.08 92 VAL A CA 1
ATOM 692 C C . VAL A 1 92 ? 5.106 16.525 -36.324 1.00 31.08 92 VAL A C 1
ATOM 694 O O . VAL A 1 92 ? 5.165 17.159 -37.376 1.00 31.08 92 VAL A O 1
ATOM 697 N N . THR A 1 93 ? 4.522 17.028 -35.242 1.00 27.45 93 THR A N 1
ATOM 698 C CA . THR A 1 93 ? 4.315 18.471 -35.100 1.00 27.45 93 THR A CA 1
ATOM 699 C C . THR A 1 93 ? 5.580 19.082 -34.518 1.00 27.45 93 THR A C 1
ATOM 701 O O . THR A 1 93 ? 6.025 18.725 -33.430 1.00 27.45 93 THR A O 1
ATOM 704 N N . GLN A 1 94 ? 6.180 19.961 -35.320 1.00 25.33 94 GLN A N 1
ATOM 705 C CA . GLN A 1 94 ? 7.417 20.689 -35.070 1.00 25.33 94 GLN A CA 1
ATOM 706 C C . GLN A 1 94 ? 7.458 21.340 -33.684 1.00 25.33 94 GLN A C 1
ATOM 708 O O . GLN A 1 94 ? 6.505 21.981 -33.242 1.00 25.33 94 GLN A O 1
ATOM 713 N N . ALA A 1 95 ? 8.622 21.220 -33.048 1.00 26.08 95 ALA A N 1
ATOM 714 C CA . ALA A 1 95 ? 8.996 21.985 -31.875 1.00 26.08 95 ALA A CA 1
ATOM 715 C C . ALA A 1 95 ? 8.988 23.488 -32.197 1.00 26.08 95 ALA A C 1
ATOM 717 O O . ALA A 1 95 ? 9.736 23.957 -33.056 1.00 26.08 95 ALA A O 1
ATOM 718 N N . SER A 1 96 ? 8.162 24.244 -31.476 1.00 26.64 96 SER A N 1
ATOM 719 C CA . SER A 1 96 ? 8.312 25.691 -31.365 1.00 26.64 96 SER A CA 1
ATOM 720 C C . SER A 1 96 ? 9.443 25.978 -30.383 1.00 26.64 96 SER A C 1
ATOM 722 O O . SER A 1 96 ? 9.362 25.638 -29.203 1.00 26.64 96 SER A O 1
ATOM 724 N N . THR A 1 97 ? 10.503 26.611 -30.873 1.00 29.67 97 THR A N 1
ATOM 725 C CA . THR A 1 97 ? 11.600 27.152 -30.072 1.00 29.67 97 THR A CA 1
ATOM 726 C C . THR A 1 97 ? 11.104 28.332 -29.239 1.00 29.67 97 THR A C 1
ATOM 728 O O . THR A 1 97 ? 11.123 29.476 -29.689 1.00 29.67 97 THR A O 1
ATOM 731 N N . ALA A 1 98 ? 10.683 28.061 -28.010 1.00 27.42 98 ALA A N 1
ATOM 732 C CA . ALA A 1 98 ? 10.646 29.047 -26.942 1.00 27.42 98 ALA A CA 1
ATOM 733 C C . ALA A 1 98 ? 11.218 28.378 -25.693 1.00 27.42 98 ALA A C 1
ATOM 735 O O . ALA A 1 98 ? 10.650 27.417 -25.186 1.00 27.42 98 ALA A O 1
ATOM 736 N N . VAL A 1 99 ? 12.380 28.852 -25.249 1.00 30.28 99 VAL A N 1
ATOM 737 C CA . VAL A 1 99 ? 12.985 28.480 -23.966 1.00 30.28 99 VAL A CA 1
ATOM 738 C C . VAL A 1 99 ? 12.158 29.149 -22.864 1.00 30.28 99 VAL A C 1
ATOM 740 O O . VAL A 1 99 ? 12.153 30.381 -22.817 1.00 30.28 99 VAL A O 1
ATOM 743 N N . PRO A 1 100 ? 11.481 28.411 -21.965 1.00 29.53 100 PRO A N 1
ATOM 744 C CA . PRO A 1 100 ? 10.956 28.987 -20.744 1.00 29.53 100 PRO A CA 1
ATOM 745 C C . PRO A 1 100 ? 12.039 28.854 -19.673 1.00 29.53 100 PRO A C 1
ATOM 747 O O . PRO A 1 100 ? 12.310 27.781 -19.141 1.00 29.53 100 PRO A O 1
ATOM 750 N N . THR A 1 101 ? 12.694 29.966 -19.369 1.00 31.14 101 THR A N 1
ATOM 751 C CA . THR A 1 101 ? 13.451 30.141 -18.129 1.00 31.14 101 THR A CA 1
ATOM 752 C C . THR A 1 101 ? 12.469 30.309 -16.973 1.00 31.14 101 THR A C 1
ATOM 754 O O . THR A 1 101 ? 12.201 31.432 -16.567 1.00 31.14 101 THR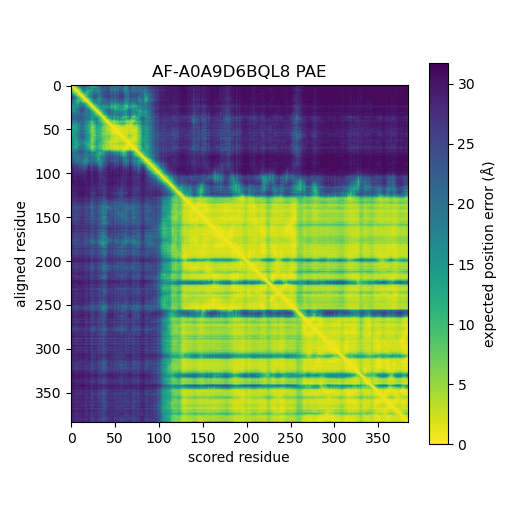 A O 1
ATOM 757 N N . THR A 1 102 ? 11.941 29.202 -16.454 1.00 28.05 102 THR A N 1
ATOM 758 C CA . THR A 1 102 ? 11.456 29.057 -15.072 1.00 28.05 102 THR A CA 1
ATOM 759 C C . THR A 1 102 ? 11.466 27.570 -14.709 1.00 28.05 102 THR A C 1
ATOM 761 O O . THR A 1 102 ? 10.916 26.730 -15.414 1.00 28.05 102 THR A O 1
ATOM 764 N N . THR A 1 103 ? 12.136 27.229 -13.611 1.00 32.41 103 THR A N 1
ATOM 765 C CA . THR A 1 103 ? 12.105 25.915 -12.956 1.00 32.41 103 THR A CA 1
ATOM 766 C C . THR A 1 103 ? 10.722 25.665 -12.352 1.00 32.41 103 THR A C 1
ATOM 768 O O . THR A 1 103 ? 10.538 25.828 -11.147 1.00 32.41 103 THR A O 1
ATOM 771 N N . GLU A 1 104 ? 9.733 25.321 -13.172 1.00 31.50 104 GLU A N 1
ATOM 772 C CA . GLU A 1 104 ? 8.458 24.812 -12.668 1.00 31.50 104 GLU A CA 1
ATOM 773 C C . GLU A 1 104 ? 8.567 23.301 -12.449 1.00 31.50 104 GLU A C 1
ATOM 775 O O . GLU A 1 104 ? 8.850 22.530 -13.367 1.00 31.50 104 GLU A O 1
ATOM 780 N N . ILE A 1 105 ? 8.383 22.895 -11.191 1.00 40.62 105 ILE A N 1
ATOM 781 C CA . ILE A 1 105 ? 8.146 21.505 -10.797 1.00 40.62 105 ILE A CA 1
ATOM 782 C C . ILE A 1 105 ? 6.932 21.020 -11.608 1.00 40.62 105 ILE A C 1
ATOM 784 O O . ILE A 1 105 ? 5.929 21.740 -11.641 1.00 40.62 105 ILE A O 1
ATOM 788 N N . PRO A 1 106 ? 6.991 19.855 -12.284 1.00 39.31 106 PRO A N 1
ATOM 789 C CA . PRO A 1 106 ? 5.847 19.348 -13.030 1.00 39.31 106 PRO A CA 1
ATOM 790 C C . PRO A 1 106 ? 4.623 19.284 -12.112 1.00 39.31 106 PRO A C 1
ATOM 792 O O . PRO A 1 106 ? 4.707 18.806 -10.981 1.00 39.31 106 PRO A O 1
ATOM 795 N N . SER A 1 107 ? 3.498 19.819 -12.593 1.00 36.16 107 SER A N 1
ATOM 796 C CA . SER A 1 107 ? 2.240 19.824 -11.846 1.00 36.16 107 SER A CA 1
ATOM 797 C C . SER A 1 107 ? 1.896 18.386 -11.429 1.00 36.16 107 SER A C 1
ATOM 799 O O . SER A 1 107 ? 2.013 17.490 -12.275 1.00 36.16 107 SER A O 1
ATOM 801 N N . PRO A 1 108 ? 1.518 18.139 -10.159 1.00 41.88 108 PRO A N 1
ATOM 802 C CA . PRO A 1 108 ? 1.169 16.802 -9.699 1.00 41.88 108 PRO A CA 1
ATOM 803 C C . PRO A 1 108 ? 0.089 16.196 -10.600 1.00 41.88 108 PRO A C 1
ATOM 805 O O . PRO A 1 108 ? -0.741 16.912 -11.171 1.00 41.88 108 PRO A O 1
ATOM 808 N N . ALA A 1 109 ? 0.123 14.869 -10.745 1.00 38.75 109 ALA A N 1
ATOM 809 C CA . ALA A 1 109 ? -0.894 14.133 -11.485 1.00 38.75 109 ALA A CA 1
ATOM 810 C C . ALA A 1 109 ? -2.307 14.590 -11.053 1.00 38.75 109 ALA A C 1
ATOM 812 O O . ALA A 1 109 ? -2.516 14.902 -9.878 1.00 38.75 109 ALA A O 1
ATOM 813 N N . PRO A 1 110 ? -3.273 14.683 -11.984 1.00 31.77 110 PRO A N 1
ATOM 814 C CA . PRO A 1 110 ? -4.606 15.187 -11.677 1.00 31.77 110 PRO A CA 1
ATOM 815 C C . PRO A 1 110 ? -5.241 14.404 -10.521 1.00 31.77 110 PRO A C 1
ATOM 817 O O . PRO A 1 110 ? -5.146 13.178 -10.490 1.00 31.77 110 PRO A O 1
ATOM 820 N N . ARG A 1 111 ? -5.902 15.139 -9.609 1.00 41.94 111 ARG A N 1
ATOM 821 C CA . ARG A 1 111 ? -6.646 14.632 -8.439 1.00 41.94 111 ARG A CA 1
ATOM 822 C C . ARG A 1 111 ? -7.344 13.309 -8.752 1.00 41.94 111 ARG A C 1
ATOM 824 O O . ARG A 1 111 ? -8.272 13.294 -9.566 1.00 41.94 111 ARG A O 1
ATOM 831 N N . SER A 1 112 ? -6.962 12.229 -8.075 1.00 37.69 112 SER A N 1
ATOM 832 C CA . SER A 1 112 ? -7.757 11.004 -8.079 1.00 37.69 112 SER A CA 1
ATOM 833 C C . SER A 1 112 ? -8.657 11.032 -6.854 1.00 37.69 112 SER A C 1
ATOM 835 O O . SER A 1 112 ? -8.372 10.395 -5.849 1.00 37.69 112 SER A O 1
ATOM 837 N N . SER A 1 113 ? -9.764 11.764 -6.957 1.00 34.94 113 SER A N 1
ATOM 838 C CA . SER A 1 113 ? -10.637 12.116 -5.834 1.00 34.94 113 SER A CA 1
ATOM 839 C C . SER A 1 113 ? -11.349 10.948 -5.129 1.00 34.94 113 SER A C 1
ATOM 841 O O . SER A 1 113 ? -12.395 11.188 -4.549 1.00 34.94 113 SER A O 1
ATOM 843 N N . ASN A 1 114 ? -10.877 9.700 -5.213 1.00 40.50 114 ASN A N 1
ATOM 844 C CA . ASN A 1 114 ? -11.433 8.541 -4.512 1.00 40.50 114 ASN A CA 1
ATOM 845 C C . ASN A 1 114 ? -10.384 7.415 -4.317 1.00 40.50 114 ASN A C 1
ATOM 847 O O . ASN A 1 114 ? -10.626 6.280 -4.708 1.00 40.50 114 ASN A O 1
ATOM 851 N N . GLY A 1 115 ? -9.231 7.681 -3.699 1.00 44.12 115 GLY A N 1
ATOM 852 C CA . GLY A 1 115 ? -8.332 6.625 -3.206 1.00 44.12 115 GLY A CA 1
ATOM 853 C C . GLY A 1 115 ? -7.438 5.964 -4.267 1.00 44.12 115 GLY A C 1
ATOM 854 O O . GLY A 1 115 ? -7.890 5.348 -5.229 1.00 44.12 115 GLY A O 1
ATOM 855 N N . LEU A 1 116 ? -6.131 6.047 -4.030 1.00 49.28 116 LEU A N 1
ATOM 856 C CA . LEU A 1 116 ? -5.030 5.547 -4.864 1.00 49.28 116 LEU A CA 1
ATOM 857 C C . LEU A 1 116 ? -4.852 4.017 -4.810 1.00 49.28 116 LEU A C 1
ATOM 859 O O . LEU A 1 116 ? -3.745 3.503 -4.962 1.00 49.28 116 LEU A O 1
ATOM 863 N N . PHE A 1 117 ? -5.920 3.264 -4.557 1.00 54.53 117 PHE A N 1
ATOM 864 C CA . PHE A 1 117 ? -5.809 1.827 -4.341 1.00 54.53 117 PHE A CA 1
ATOM 865 C C . PHE A 1 117 ? -6.056 1.079 -5.643 1.00 54.53 117 PHE A C 1
ATOM 867 O O . PHE A 1 117 ? -7.164 1.071 -6.181 1.00 54.53 117 PHE A O 1
ATOM 874 N N . ALA A 1 118 ? -5.027 0.382 -6.124 1.00 49.44 118 ALA A N 1
ATOM 875 C CA . ALA A 1 118 ? -5.256 -0.769 -6.977 1.00 49.44 118 ALA A CA 1
ATOM 876 C C . ALA A 1 118 ? -6.117 -1.749 -6.170 1.00 49.44 118 ALA A C 1
ATOM 878 O O . ALA A 1 118 ? -5.713 -2.183 -5.091 1.00 49.44 118 ALA A O 1
ATOM 879 N N . ALA A 1 119 ? -7.333 -2.031 -6.634 1.00 48.09 119 ALA A N 1
ATOM 880 C CA . ALA A 1 119 ? -8.208 -2.995 -5.984 1.00 48.09 119 ALA A CA 1
ATOM 881 C C . ALA A 1 119 ? -7.509 -4.364 -5.985 1.00 48.09 119 ALA A C 1
ATOM 883 O O . ALA A 1 119 ? -7.465 -5.045 -7.008 1.00 48.09 119 ALA A O 1
ATOM 884 N N . TRP A 1 120 ? -6.929 -4.750 -4.850 1.00 53.69 120 TRP A N 1
ATOM 885 C CA . TRP A 1 120 ? -6.435 -6.100 -4.630 1.00 53.69 120 TRP A CA 1
ATOM 886 C C . TRP A 1 120 ? -7.646 -7.030 -4.624 1.00 53.69 120 TRP A C 1
ATOM 888 O O . TRP A 1 120 ? -8.520 -6.876 -3.784 1.00 53.69 120 TRP A O 1
ATOM 898 N N . SER A 1 121 ? -7.719 -7.939 -5.600 1.00 45.38 121 SER A N 1
ATOM 899 C CA . SER A 1 121 ? -8.690 -9.042 -5.711 1.00 45.38 121 SER A CA 1
ATOM 900 C C . SER A 1 121 ? -10.077 -8.811 -5.077 1.00 45.38 121 SER A C 1
ATOM 902 O O . SER A 1 121 ? -10.310 -9.092 -3.902 1.00 45.38 121 SER A O 1
ATOM 904 N N . ARG A 1 122 ? -11.074 -8.489 -5.915 1.00 47.91 122 ARG A N 1
ATOM 905 C CA . ARG A 1 122 ? -12.510 -8.520 -5.553 1.00 47.91 122 ARG A CA 1
ATOM 906 C C . ARG A 1 122 ? -13.007 -9.870 -5.009 1.00 47.91 122 ARG A C 1
ATOM 908 O O . ARG A 1 122 ? -14.133 -9.952 -4.533 1.00 47.91 122 ARG A O 1
ATOM 915 N N . THR A 1 123 ? -12.222 -10.938 -5.144 1.00 40.09 123 THR A N 1
ATOM 916 C CA . THR A 1 123 ? -12.701 -12.324 -5.024 1.00 40.09 123 THR A CA 1
ATOM 917 C C . THR A 1 123 ? -12.373 -12.993 -3.689 1.00 40.09 123 THR A C 1
ATOM 919 O O . THR A 1 123 ? -12.834 -14.108 -3.468 1.00 40.09 123 THR A O 1
ATOM 922 N N . GLY A 1 124 ? -11.596 -12.349 -2.808 1.00 44.09 124 GLY A N 1
ATOM 923 C CA . GLY A 1 124 ? -11.145 -12.950 -1.541 1.00 44.09 124 GLY A CA 1
ATOM 924 C C . GLY A 1 124 ? -11.515 -12.187 -0.269 1.00 44.09 124 GLY A C 1
ATOM 925 O O . GLY A 1 124 ? -11.555 -12.795 0.793 1.00 44.09 124 GLY A O 1
ATOM 926 N N . GLY A 1 125 ? -11.801 -10.883 -0.358 1.00 45.28 125 GLY A N 1
ATOM 927 C CA . GLY A 1 125 ? -12.176 -10.063 0.803 1.00 45.28 125 GLY A CA 1
ATOM 928 C C . GLY A 1 125 ? -11.073 -9.864 1.853 1.00 45.28 125 GLY A C 1
ATOM 929 O O . GLY A 1 125 ? -11.344 -9.282 2.897 1.00 45.28 125 GLY A O 1
ATOM 930 N N . THR A 1 126 ? -9.843 -10.320 1.603 1.00 49.44 126 THR A N 1
ATOM 931 C CA . THR A 1 126 ? -8.704 -10.153 2.511 1.00 49.44 126 THR A CA 1
ATOM 932 C C . THR A 1 126 ? -7.562 -9.423 1.806 1.00 49.44 126 THR A C 1
ATOM 934 O O . THR A 1 126 ? -7.033 -9.872 0.787 1.00 49.44 126 THR A O 1
ATOM 937 N N . TYR A 1 127 ? -7.177 -8.265 2.351 1.00 65.00 127 TYR A N 1
ATOM 938 C CA . TYR A 1 127 ? -5.911 -7.616 2.010 1.00 65.00 127 TYR A CA 1
ATOM 939 C C . TYR A 1 127 ? -4.799 -8.413 2.680 1.00 65.00 127 TYR A C 1
ATOM 941 O O . TYR A 1 127 ? -4.443 -8.169 3.833 1.00 65.00 127 TYR A O 1
ATOM 949 N N . GLU A 1 128 ? -4.296 -9.409 1.959 1.00 69.88 128 GLU A N 1
ATOM 950 C CA . GLU A 1 128 ? -3.223 -10.255 2.459 1.00 69.88 128 GLU A CA 1
ATOM 951 C C . GLU A 1 128 ? -1.957 -9.421 2.665 1.00 69.88 128 GLU A C 1
ATOM 953 O O . GLU A 1 128 ? -1.446 -8.767 1.748 1.00 69.88 128 GLU A O 1
ATOM 958 N N . ASP A 1 129 ? -1.422 -9.466 3.883 1.00 78.81 129 ASP A N 1
ATOM 959 C CA . ASP A 1 129 ? -0.156 -8.813 4.201 1.00 78.81 129 ASP A CA 1
ATOM 960 C C . ASP A 1 129 ? 1.001 -9.425 3.397 1.00 78.81 129 ASP A C 1
ATOM 962 O O . ASP A 1 129 ? 1.970 -8.716 3.127 1.00 78.81 129 ASP A O 1
ATOM 966 N N . SER A 1 130 ? 0.872 -10.681 2.939 1.00 83.06 130 SER A N 1
ATOM 967 C CA . SER A 1 130 ? 1.876 -11.350 2.108 1.00 83.06 130 SER A CA 1
ATOM 968 C C . SER A 1 130 ? 1.798 -10.968 0.627 1.00 83.06 130 SER A C 1
ATOM 970 O O . SER A 1 130 ? 0.788 -10.461 0.129 1.00 83.06 130 SER A O 1
ATOM 972 N N . THR A 1 131 ? 2.887 -11.202 -0.103 1.00 84.56 131 THR A N 1
ATOM 973 C CA . THR A 1 131 ? 2.980 -10.981 -1.559 1.00 84.56 131 THR A CA 1
ATOM 974 C C . THR A 1 131 ? 3.441 -12.210 -2.335 1.00 84.56 131 THR A C 1
ATOM 976 O O . THR A 1 131 ? 3.718 -12.136 -3.533 1.00 84.56 131 THR A O 1
ATOM 979 N N . ASP A 1 132 ? 3.533 -13.351 -1.664 1.00 82.06 132 ASP A N 1
ATOM 980 C CA . ASP A 1 132 ? 4.061 -14.611 -2.175 1.00 82.06 132 ASP A CA 1
ATOM 981 C C . ASP A 1 132 ? 2.978 -15.542 -2.742 1.00 82.06 132 ASP A C 1
ATOM 983 O O . ASP A 1 132 ? 3.218 -16.738 -2.930 1.00 82.06 132 ASP A O 1
ATOM 987 N N . GLN A 1 133 ? 1.792 -15.002 -3.051 1.00 84.56 133 GLN A N 1
ATOM 988 C CA . GLN A 1 133 ? 0.693 -15.797 -3.589 1.00 84.56 133 GLN A CA 1
ATOM 989 C C . GLN A 1 133 ? 1.133 -16.529 -4.874 1.00 84.56 133 GLN A C 1
ATOM 991 O O . GLN A 1 133 ? 1.731 -15.913 -5.769 1.00 84.56 133 GLN A O 1
ATOM 996 N N . PRO A 1 134 ? 0.835 -17.838 -5.008 1.00 80.81 134 PRO A N 1
ATOM 997 C CA . PRO A 1 134 ? 1.234 -18.615 -6.174 1.00 80.81 134 PRO A CA 1
ATOM 998 C C . PRO A 1 134 ? 0.762 -17.978 -7.480 1.00 80.81 134 PRO A C 1
ATOM 1000 O O . PRO A 1 134 ? -0.396 -17.587 -7.603 1.00 80.81 134 PRO A O 1
ATOM 1003 N N . ALA A 1 135 ? 1.663 -17.911 -8.462 1.00 82.06 135 ALA A N 1
ATOM 1004 C CA . ALA A 1 135 ? 1.405 -17.352 -9.790 1.00 82.06 135 ALA A CA 1
ATOM 1005 C C . ALA A 1 135 ? 0.954 -15.877 -9.818 1.00 82.06 135 ALA A C 1
ATOM 1007 O O . ALA A 1 135 ? 0.503 -15.417 -10.864 1.00 82.06 135 ALA A O 1
ATOM 1008 N N . ARG A 1 136 ? 1.125 -15.119 -8.722 1.00 85.69 136 ARG A N 1
ATOM 1009 C CA . ARG A 1 136 ? 0.850 -13.677 -8.711 1.00 85.69 136 ARG A CA 1
ATOM 1010 C C . ARG A 1 136 ? 1.683 -12.921 -9.741 1.00 85.69 136 ARG A C 1
ATOM 1012 O O . ARG A 1 136 ? 1.167 -12.060 -10.446 1.00 85.69 136 ARG A O 1
ATOM 1019 N N . TYR A 1 137 ? 2.976 -13.221 -9.791 1.00 88.62 137 TYR A N 1
ATOM 1020 C CA . TYR A 1 137 ? 3.926 -12.504 -10.628 1.00 88.62 137 TYR A CA 1
ATOM 1021 C C . TYR A 1 137 ? 4.402 -13.371 -11.788 1.00 88.62 137 TYR A C 1
ATOM 1023 O O . TYR A 1 137 ? 4.882 -14.489 -11.587 1.00 88.62 137 TYR A O 1
ATOM 1031 N N . ALA A 1 138 ? 4.318 -12.822 -12.997 1.00 90.69 138 ALA A N 1
ATOM 1032 C CA . ALA A 1 138 ? 4.917 -13.386 -14.198 1.00 90.69 138 ALA A CA 1
ATOM 1033 C C . ALA A 1 138 ? 5.972 -12.421 -14.746 1.00 90.69 138 ALA A C 1
ATOM 1035 O O . ALA A 1 138 ? 5.670 -11.254 -14.985 1.00 90.69 138 ALA A O 1
ATOM 1036 N N . VAL A 1 139 ? 7.196 -12.909 -14.947 1.00 90.88 139 VAL A N 1
ATOM 1037 C CA . VAL A 1 139 ? 8.329 -12.101 -15.418 1.00 90.88 139 VAL A CA 1
ATOM 1038 C C . VAL A 1 139 ? 8.644 -12.441 -16.870 1.00 90.88 139 VAL A C 1
ATOM 1040 O O . VAL A 1 139 ? 8.820 -13.613 -17.210 1.00 90.88 139 VAL A O 1
ATOM 1043 N N . TRP A 1 140 ? 8.723 -11.426 -17.729 1.00 89.00 140 TRP A N 1
ATOM 1044 C CA . TRP A 1 140 ? 9.124 -11.573 -19.126 1.00 89.00 140 TRP A CA 1
ATOM 1045 C C . TRP A 1 140 ? 9.766 -10.282 -19.645 1.00 89.00 140 TRP A C 1
ATOM 1047 O O . TRP A 1 140 ? 9.173 -9.214 -19.539 1.00 89.00 140 TRP A O 1
ATOM 1057 N N . ASP A 1 141 ? 10.973 -10.387 -20.208 1.00 91.00 141 ASP A N 1
ATOM 1058 C CA . ASP A 1 141 ? 11.719 -9.270 -20.818 1.00 91.00 141 ASP A CA 1
ATOM 1059 C C . ASP A 1 141 ? 11.871 -8.029 -19.906 1.00 91.00 141 ASP A C 1
ATOM 1061 O O . ASP A 1 141 ? 11.653 -6.886 -20.311 1.00 91.00 141 ASP A O 1
ATOM 1065 N N . GLY A 1 142 ? 12.189 -8.263 -18.626 1.00 92.31 142 GLY A N 1
ATOM 1066 C CA . GLY A 1 142 ? 12.333 -7.210 -17.614 1.00 92.31 142 GLY A CA 1
ATOM 1067 C C . GLY A 1 142 ? 11.011 -6.627 -17.102 1.00 92.31 142 GLY A C 1
ATOM 1068 O O . GLY A 1 142 ? 11.028 -5.666 -16.333 1.00 92.31 142 GLY A O 1
ATOM 1069 N N . VAL A 1 143 ? 9.866 -7.184 -17.513 1.00 94.88 143 VAL A N 1
ATOM 1070 C CA . VAL A 1 143 ? 8.526 -6.753 -17.096 1.00 94.88 143 VAL A CA 1
ATOM 1071 C C . VAL A 1 143 ? 7.903 -7.786 -16.170 1.00 94.88 143 VAL A C 1
ATOM 1073 O O . VAL A 1 143 ? 7.742 -8.951 -16.534 1.00 94.88 143 VAL A O 1
ATOM 1076 N N . VAL A 1 144 ? 7.483 -7.337 -14.991 1.00 95.06 144 VAL A N 1
ATOM 1077 C CA . VAL A 1 144 ? 6.707 -8.120 -14.030 1.00 95.06 144 VAL A CA 1
ATOM 1078 C C . VAL A 1 144 ? 5.231 -7.796 -14.217 1.00 95.06 144 VAL A C 1
ATOM 1080 O O . VAL A 1 144 ? 4.810 -6.664 -14.006 1.00 95.06 144 VAL A O 1
ATOM 1083 N N . THR A 1 145 ? 4.423 -8.782 -14.591 1.00 90.56 145 THR A N 1
ATOM 1084 C CA . THR A 1 145 ? 2.959 -8.666 -14.598 1.00 90.56 145 THR A CA 1
ATOM 1085 C C . THR A 1 145 ? 2.411 -9.193 -13.276 1.00 90.56 145 THR A C 1
ATOM 1087 O O . THR A 1 145 ? 2.629 -10.360 -12.952 1.00 90.56 145 THR A O 1
ATOM 1090 N N . ASP A 1 146 ? 1.713 -8.341 -12.525 1.00 87.62 146 ASP A N 1
ATOM 1091 C CA . ASP A 1 146 ? 1.024 -8.689 -11.279 1.00 87.62 146 ASP A CA 1
ATOM 1092 C C . ASP A 1 146 ? -0.447 -9.013 -11.573 1.00 87.62 146 ASP A C 1
ATOM 1094 O O . ASP A 1 146 ? -1.245 -8.131 -11.893 1.00 87.62 146 ASP A O 1
ATOM 1098 N N . SER A 1 147 ? -0.821 -10.286 -11.464 1.00 82.25 147 SER A N 1
ATOM 1099 C CA . SER A 1 147 ? -2.176 -10.754 -11.759 1.00 82.25 147 SER A CA 1
ATOM 1100 C C . SER A 1 147 ? -3.214 -10.337 -10.714 1.00 82.25 147 SER A C 1
ATOM 1102 O O . SER A 1 147 ? -4.407 -10.400 -11.004 1.00 82.25 147 SER A O 1
ATOM 1104 N N . LEU A 1 148 ? -2.800 -9.939 -9.503 1.00 78.69 148 LEU A N 1
ATOM 1105 C CA . LEU A 1 148 ? -3.733 -9.495 -8.459 1.00 78.69 148 LEU A CA 1
ATOM 1106 C C . LEU A 1 148 ? -4.153 -8.043 -8.653 1.00 78.69 148 LEU A C 1
ATOM 1108 O O . LEU A 1 148 ? -5.310 -7.705 -8.410 1.00 78.69 148 LEU A O 1
ATOM 1112 N N . THR A 1 149 ? -3.218 -7.198 -9.084 1.00 78.31 149 THR A N 1
ATOM 1113 C CA . THR A 1 149 ? -3.453 -5.762 -9.280 1.00 78.31 149 THR A CA 1
ATOM 1114 C C . THR A 1 149 ? -3.669 -5.384 -10.743 1.00 78.31 149 THR A C 1
ATOM 1116 O O . THR A 1 149 ? -4.105 -4.274 -11.039 1.00 78.31 149 THR A O 1
ATOM 1119 N N . SER A 1 150 ? -3.383 -6.306 -11.669 1.00 80.00 150 SER A N 1
ATOM 1120 C CA . SER A 1 150 ? -3.344 -6.062 -13.116 1.00 80.00 150 SER A CA 1
ATOM 1121 C C . SER A 1 150 ? -2.375 -4.943 -13.526 1.00 80.00 150 SER A C 1
ATOM 1123 O O . SER A 1 150 ? -2.554 -4.300 -14.564 1.00 80.00 150 SER A O 1
ATOM 1125 N N . MET A 1 151 ? -1.350 -4.700 -12.705 1.00 85.75 151 MET A N 1
ATOM 1126 C CA . MET A 1 151 ? -0.286 -3.739 -12.976 1.00 85.75 151 MET A CA 1
ATOM 1127 C C . MET A 1 151 ? 0.931 -4.434 -13.580 1.00 85.75 151 MET A C 1
ATOM 1129 O O . MET A 1 151 ? 1.209 -5.606 -13.314 1.00 85.75 151 MET A O 1
ATOM 1133 N N . GLN A 1 152 ? 1.672 -3.692 -14.394 1.00 91.75 152 GLN A N 1
ATOM 1134 C CA . GLN A 1 152 ? 2.972 -4.097 -14.904 1.00 91.75 152 GLN A CA 1
ATOM 1135 C C . GLN A 1 152 ? 4.054 -3.240 -14.265 1.00 91.75 152 GLN A C 1
ATOM 1137 O O . GLN A 1 152 ? 3.919 -2.022 -14.188 1.00 91.75 152 GLN A O 1
ATOM 1142 N N . TRP A 1 153 ? 5.134 -3.872 -13.839 1.00 95.69 153 TRP A N 1
ATOM 1143 C CA . TRP A 1 153 ? 6.230 -3.240 -13.122 1.00 95.69 153 TRP A CA 1
ATOM 1144 C C . TRP A 1 153 ? 7.545 -3.529 -13.823 1.00 95.69 153 TRP A C 1
ATOM 1146 O O . TRP A 1 153 ? 7.706 -4.584 -14.441 1.00 95.69 153 TRP A O 1
ATOM 1156 N N . GLU A 1 154 ? 8.504 -2.620 -13.703 1.00 97.38 154 GLU A N 1
ATOM 1157 C CA . GLU A 1 154 ? 9.884 -2.977 -14.009 1.00 97.38 154 GLU A CA 1
ATOM 1158 C C . GLU A 1 154 ? 10.365 -4.041 -13.021 1.00 97.38 154 GLU A C 1
ATOM 1160 O O . GLU A 1 154 ? 10.104 -3.955 -11.819 1.00 97.38 154 GLU A O 1
ATOM 1165 N N . GLU A 1 155 ? 11.066 -5.051 -13.529 1.00 96.62 155 GLU A N 1
ATOM 1166 C CA . GLU A 1 155 ? 11.693 -6.104 -12.725 1.00 96.62 155 GLU A CA 1
ATOM 1167 C C . GLU A 1 155 ? 12.888 -5.575 -11.930 1.00 96.62 155 GLU A C 1
ATOM 1169 O O . GLU A 1 155 ? 13.098 -5.950 -10.773 1.00 96.62 155 GLU A O 1
ATOM 1174 N N . LEU A 1 156 ? 13.644 -4.652 -12.520 1.00 95.94 156 LEU A N 1
ATOM 1175 C CA . LEU A 1 156 ? 14.823 -4.047 -11.917 1.00 95.94 156 LEU A CA 1
ATOM 1176 C C . LEU A 1 156 ? 14.472 -2.669 -11.357 1.00 95.94 156 LEU A C 1
ATOM 1178 O O . LEU A 1 156 ? 13.803 -1.880 -12.016 1.00 95.94 156 LEU A O 1
ATOM 1182 N N . GLU A 1 157 ? 14.943 -2.381 -10.148 1.00 95.25 157 GLU A N 1
ATOM 1183 C CA . GLU A 1 157 ? 15.004 -1.005 -9.652 1.00 95.25 157 GLU A CA 1
ATOM 1184 C C . GLU A 1 157 ? 16.081 -0.208 -10.404 1.00 95.25 157 GLU A C 1
ATOM 1186 O O . GLU A 1 157 ? 17.029 -0.790 -10.954 1.00 95.25 157 GLU A O 1
ATOM 1191 N N . SER A 1 158 ? 15.963 1.122 -10.404 1.00 96.00 158 SER A N 1
ATOM 1192 C CA . SER A 1 158 ? 17.009 2.005 -10.912 1.00 96.00 158 SER A CA 1
ATOM 1193 C C . SER A 1 158 ? 18.362 1.716 -10.254 1.00 96.00 158 SER A C 1
ATOM 1195 O O . SER A 1 158 ? 18.467 1.355 -9.087 1.00 96.00 158 SER A O 1
ATOM 1197 N N . THR A 1 159 ? 19.442 1.887 -11.014 1.00 92.06 159 THR A N 1
ATOM 1198 C CA . THR A 1 159 ? 20.805 1.645 -10.513 1.00 92.06 159 THR A CA 1
ATOM 1199 C C . THR A 1 159 ? 21.403 2.849 -9.788 1.00 92.06 159 THR A C 1
ATOM 1201 O O . THR A 1 159 ? 22.450 2.729 -9.151 1.00 92.06 159 THR A O 1
ATOM 1204 N N . GLN A 1 160 ? 20.773 4.019 -9.900 1.00 92.94 160 GLN A N 1
ATOM 1205 C CA . GLN A 1 160 ? 21.191 5.265 -9.269 1.00 92.94 160 GLN A CA 1
ATOM 1206 C C . GLN A 1 160 ? 19.970 6.008 -8.745 1.00 92.94 160 GLN A C 1
ATOM 1208 O O . GLN A 1 160 ? 18.951 6.085 -9.433 1.00 92.94 160 GLN A O 1
ATOM 1213 N N . GLY A 1 161 ? 20.122 6.589 -7.555 1.00 95.50 161 GLY A N 1
ATOM 1214 C CA . GLY A 1 161 ? 19.115 7.471 -6.988 1.00 95.50 161 GLY A CA 1
ATOM 1215 C C . GLY A 1 161 ? 19.012 8.766 -7.790 1.00 95.50 161 GLY A C 1
ATOM 1216 O O . GLY A 1 161 ? 20.001 9.265 -8.335 1.00 95.50 161 GLY A O 1
ATOM 1217 N N . MET A 1 162 ? 17.810 9.319 -7.858 1.00 96.56 162 MET A N 1
ATOM 1218 C CA . MET A 1 162 ? 17.507 10.534 -8.599 1.00 96.56 162 MET A CA 1
ATOM 1219 C C . MET A 1 162 ? 16.506 11.392 -7.834 1.00 96.56 162 MET A C 1
ATOM 1221 O O . MET A 1 162 ? 15.729 10.891 -7.030 1.00 96.56 162 MET A O 1
ATOM 1225 N N . ASN A 1 163 ? 16.530 12.703 -8.073 1.00 95.56 163 ASN A N 1
ATOM 1226 C CA . ASN A 1 163 ? 15.522 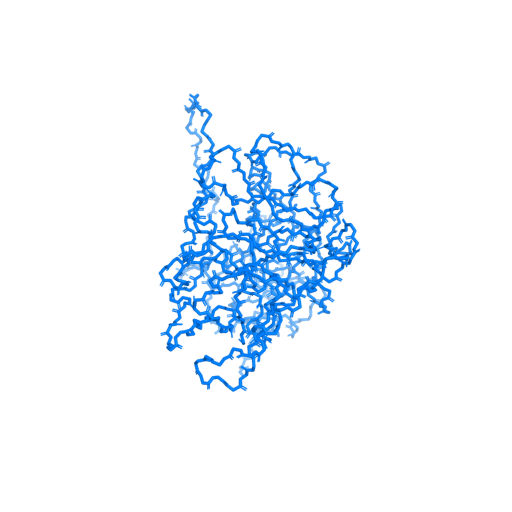13.585 -7.488 1.00 95.56 163 ASN A CA 1
ATOM 1227 C C . ASN A 1 163 ? 14.138 13.316 -8.100 1.00 95.56 163 ASN A C 1
ATOM 1229 O O . ASN A 1 163 ? 14.016 12.747 -9.190 1.00 95.56 163 ASN A O 1
ATOM 1233 N N . TRP A 1 164 ? 13.098 13.784 -7.421 1.00 93.75 164 TRP A N 1
ATOM 1234 C CA . TRP A 1 164 ? 11.714 13.450 -7.744 1.00 93.75 164 TRP A CA 1
ATOM 1235 C C . TRP A 1 164 ? 11.289 13.865 -9.164 1.00 93.75 164 TRP A C 1
ATOM 1237 O O . TRP A 1 164 ? 10.663 13.100 -9.895 1.00 93.75 164 TRP A O 1
ATOM 1247 N N . SER A 1 165 ? 11.706 15.051 -9.622 1.00 90.00 165 SER A N 1
ATOM 1248 C CA . SER A 1 165 ? 11.432 15.521 -10.994 1.00 90.00 165 SER A CA 1
ATOM 1249 C C . SER A 1 165 ? 12.115 14.645 -12.058 1.00 90.00 165 SER A C 1
ATOM 1251 O O . SER A 1 165 ? 11.534 14.309 -13.098 1.00 90.00 165 SER A O 1
ATOM 1253 N N . THR A 1 166 ? 13.344 14.204 -11.777 1.00 96.25 166 THR A N 1
ATOM 1254 C CA . THR A 1 166 ? 14.078 13.276 -12.645 1.00 96.25 166 THR A CA 1
ATOM 1255 C C . THR A 1 166 ? 13.413 11.900 -12.661 1.00 96.25 166 THR A C 1
ATOM 1257 O O . THR A 1 166 ? 13.350 11.294 -13.726 1.00 96.25 166 THR A O 1
ATOM 1260 N N . ALA A 1 167 ? 12.834 11.444 -11.545 1.00 96.06 167 ALA A N 1
ATOM 1261 C CA . ALA A 1 167 ? 12.103 10.178 -11.461 1.00 96.06 167 ALA A CA 1
ATOM 1262 C C . ALA A 1 167 ? 10.897 10.113 -12.417 1.00 96.06 167 ALA A C 1
ATOM 1264 O O . ALA A 1 167 ? 10.716 9.123 -13.131 1.00 96.06 167 ALA A O 1
ATOM 1265 N N . PHE A 1 168 ? 10.112 11.193 -12.525 1.00 90.81 168 PHE A N 1
ATOM 1266 C CA . PHE A 1 168 ? 9.038 11.280 -13.528 1.00 90.81 168 PHE A CA 1
ATOM 1267 C C . PHE A 1 168 ? 9.566 11.179 -14.961 1.00 90.81 168 PHE A C 1
ATOM 1269 O O . PHE A 1 168 ? 9.004 10.467 -15.802 1.00 90.81 168 PHE A O 1
ATOM 1276 N N . SER A 1 169 ? 10.656 11.890 -15.245 1.00 94.06 169 SER A N 1
ATOM 1277 C CA . SER A 1 169 ? 11.282 11.886 -16.569 1.00 94.06 169 SER A CA 1
ATOM 1278 C C . SER A 1 169 ? 11.850 10.506 -16.912 1.00 94.06 169 SER A C 1
ATOM 1280 O O . SER A 1 169 ? 11.659 10.019 -18.024 1.00 94.06 169 SER A O 1
ATOM 1282 N N . TYR A 1 170 ? 12.471 9.838 -15.938 1.00 96.75 170 TYR A N 1
ATOM 1283 C CA . TYR A 1 170 ? 12.993 8.482 -16.063 1.00 96.75 170 TYR A CA 1
ATOM 1284 C C . TYR A 1 170 ? 11.887 7.496 -16.449 1.00 96.75 170 TYR A C 1
ATOM 1286 O O . TYR A 1 170 ? 11.990 6.827 -17.478 1.00 96.75 170 TYR A O 1
ATOM 1294 N N . CYS A 1 171 ? 10.780 7.475 -15.700 1.00 95.81 171 CYS A N 1
ATOM 1295 C CA . CYS A 1 171 ? 9.694 6.550 -15.999 1.00 95.81 171 CYS A CA 1
ATOM 1296 C C . CYS A 1 171 ? 8.961 6.861 -17.301 1.00 95.81 171 CYS A C 1
ATOM 1298 O O . CYS A 1 171 ? 8.648 5.941 -18.046 1.00 95.81 171 CYS A O 1
ATOM 1300 N N . SER A 1 172 ? 8.720 8.132 -17.629 1.00 91.81 172 SER A N 1
ATOM 1301 C CA . SER A 1 172 ? 8.058 8.483 -18.897 1.00 91.81 172 SER A CA 1
ATOM 1302 C C . SER A 1 172 ? 8.893 8.116 -20.135 1.00 91.81 172 SER A C 1
ATOM 1304 O O . SER A 1 172 ? 8.341 7.786 -21.190 1.00 91.81 172 SER A O 1
ATOM 1306 N N . ALA A 1 173 ? 10.224 8.121 -20.007 1.00 94.75 173 ALA A N 1
ATOM 1307 C CA . ALA A 1 173 ? 11.149 7.703 -21.053 1.00 94.75 173 ALA A CA 1
ATOM 1308 C C . ALA A 1 173 ? 11.366 6.180 -21.118 1.00 94.75 173 ALA A C 1
ATOM 1310 O O . ALA A 1 173 ? 11.886 5.698 -22.128 1.00 94.75 173 ALA A O 1
ATOM 1311 N N . CYS A 1 174 ? 10.961 5.425 -20.091 1.00 93.50 174 CYS A N 1
ATOM 1312 C CA . CYS A 1 174 ? 11.195 3.987 -19.991 1.00 93.50 174 CYS A CA 1
ATOM 1313 C C . CYS A 1 174 ? 10.598 3.210 -21.183 1.00 93.50 174 CYS A C 1
ATOM 1315 O O . CYS A 1 174 ? 9.527 3.542 -21.714 1.00 93.50 174 CYS A O 1
ATOM 1317 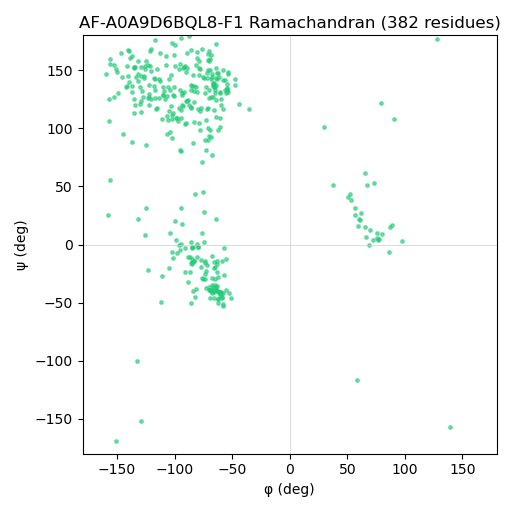N N . LYS A 1 175 ? 11.342 2.184 -21.625 1.00 94.12 175 LYS A N 1
ATOM 1318 C CA . LYS A 1 175 ? 11.017 1.274 -22.739 1.00 94.12 175 LYS A CA 1
ATOM 1319 C C . LYS A 1 175 ? 11.200 -0.205 -22.376 1.00 94.12 175 LYS A C 1
ATOM 1321 O O . LYS A 1 175 ? 11.393 -1.028 -23.269 1.00 94.12 175 LYS A O 1
ATOM 1326 N N . THR A 1 176 ? 11.175 -0.544 -21.087 1.00 91.69 176 THR A N 1
ATOM 1327 C CA . THR A 1 176 ? 11.357 -1.919 -20.595 1.00 91.69 176 THR A CA 1
ATOM 1328 C C . THR A 1 176 ? 10.352 -2.868 -21.263 1.00 91.69 176 THR A C 1
ATOM 1330 O O . THR A 1 176 ? 9.185 -2.509 -21.462 1.00 91.69 176 THR A O 1
ATOM 1333 N N . GLY A 1 177 ? 10.828 -4.031 -21.722 1.00 90.50 177 GLY A N 1
ATOM 1334 C CA . GLY A 1 177 ? 10.057 -4.987 -22.530 1.00 90.50 177 GLY A CA 1
ATOM 1335 C C . GLY A 1 177 ? 9.629 -4.494 -23.923 1.00 90.50 177 GLY A C 1
ATOM 1336 O O . GLY A 1 177 ? 8.686 -5.029 -24.507 1.00 90.50 177 GLY A O 1
ATOM 1337 N N . GLY A 1 178 ? 10.215 -3.401 -24.430 1.00 89.69 178 GLY A N 1
ATOM 1338 C CA . GLY A 1 178 ? 9.761 -2.719 -25.650 1.00 89.69 178 GLY A CA 1
ATOM 1339 C C . GLY A 1 178 ? 8.420 -1.987 -25.494 1.00 89.69 178 GLY A C 1
ATOM 1340 O O . GLY A 1 178 ? 7.809 -1.596 -26.491 1.00 89.69 178 GLY A O 1
ATOM 1341 N N . LEU A 1 179 ? 7.941 -1.811 -24.259 1.00 87.06 179 LEU A N 1
ATOM 1342 C CA . LEU A 1 179 ? 6.632 -1.237 -23.946 1.00 87.06 179 LEU A CA 1
ATOM 1343 C C . LEU A 1 179 ? 6.730 0.266 -23.666 1.00 87.06 179 LEU A C 1
ATOM 1345 O O . LEU A 1 179 ? 7.760 0.780 -23.243 1.00 87.06 179 LEU A O 1
ATOM 1349 N N . THR A 1 180 ? 5.629 0.986 -23.873 1.00 88.69 180 THR A N 1
ATOM 1350 C CA . THR A 1 180 ? 5.497 2.416 -23.550 1.00 88.69 180 THR A CA 1
ATOM 1351 C C . THR A 1 180 ? 4.370 2.649 -22.548 1.00 88.69 180 THR A C 1
ATOM 1353 O O . THR A 1 180 ? 3.534 1.773 -22.337 1.00 88.69 180 THR A O 1
ATOM 1356 N N . GLY A 1 181 ? 4.290 3.855 -21.980 1.00 86.00 181 GLY A N 1
ATOM 1357 C CA . GLY A 1 181 ? 3.264 4.200 -20.985 1.00 86.00 181 GLY A CA 1
ATOM 1358 C C . GLY A 1 181 ? 3.675 3.881 -19.548 1.00 86.00 181 GLY A C 1
ATOM 1359 O O . GLY A 1 181 ? 2.825 3.825 -18.665 1.00 86.00 181 GLY A O 1
ATOM 1360 N N . TRP A 1 182 ? 4.970 3.667 -19.330 1.00 92.88 182 TRP A N 1
ATOM 1361 C CA . TRP A 1 182 ? 5.577 3.642 -18.011 1.00 92.88 182 TRP A CA 1
ATOM 1362 C C . TRP A 1 182 ? 5.442 5.008 -17.336 1.00 92.88 182 TRP A C 1
ATOM 1364 O O . TRP A 1 182 ? 5.533 6.058 -17.976 1.00 92.88 182 TRP A O 1
ATOM 1374 N N . ARG A 1 183 ? 5.209 4.986 -16.029 1.00 94.12 183 ARG A N 1
ATOM 1375 C CA . ARG A 1 183 ? 5.107 6.169 -15.181 1.00 94.12 183 ARG A CA 1
ATOM 1376 C C . ARG A 1 183 ? 5.636 5.868 -13.788 1.00 94.12 183 ARG A C 1
ATOM 1378 O O . ARG A 1 183 ? 5.798 4.710 -13.406 1.00 94.12 183 ARG A O 1
ATOM 1385 N N . LEU A 1 184 ? 5.890 6.932 -13.039 1.00 93.31 184 LEU A N 1
ATOM 1386 C CA . LEU A 1 184 ? 6.179 6.818 -11.620 1.00 93.31 184 LEU A CA 1
ATOM 1387 C C . LEU A 1 184 ? 4.909 6.287 -10.910 1.00 93.31 184 LEU A C 1
ATOM 1389 O O . LEU A 1 184 ? 3.809 6.778 -11.205 1.00 93.31 184 LEU A O 1
ATOM 1393 N N . PRO A 1 185 ? 5.014 5.246 -10.067 1.00 92.00 185 PRO A N 1
ATOM 1394 C CA . PRO A 1 185 ? 3.880 4.693 -9.332 1.00 92.00 185 PRO A CA 1
ATOM 1395 C C . PRO A 1 185 ? 3.437 5.632 -8.223 1.00 92.00 185 PRO A C 1
ATOM 1397 O O . PRO A 1 185 ? 4.264 6.302 -7.616 1.00 92.00 185 PRO A O 1
ATOM 1400 N N . ASN A 1 186 ? 2.147 5.650 -7.911 1.00 88.06 186 ASN A N 1
ATOM 1401 C CA . ASN A 1 186 ? 1.679 6.337 -6.711 1.00 88.06 186 ASN A CA 1
ATOM 1402 C C . ASN A 1 186 ? 1.994 5.508 -5.447 1.00 88.06 186 ASN A C 1
ATOM 1404 O O . ASN A 1 186 ? 2.367 4.334 -5.530 1.00 88.06 186 ASN A O 1
ATOM 1408 N N . ILE A 1 187 ? 1.850 6.112 -4.265 1.00 88.25 187 ILE A N 1
ATOM 1409 C CA . ILE A 1 187 ? 2.246 5.452 -3.014 1.00 88.25 187 ILE A CA 1
ATOM 1410 C C . ILE A 1 187 ? 1.414 4.198 -2.697 1.00 88.25 187 ILE A C 1
ATOM 1412 O O . ILE A 1 187 ? 1.957 3.207 -2.210 1.00 88.25 187 ILE A O 1
ATOM 1416 N N . GLY A 1 188 ? 0.123 4.194 -3.044 1.00 83.50 188 GLY A N 1
ATOM 1417 C CA . GLY A 1 188 ? -0.751 3.032 -2.877 1.00 83.50 188 GLY A CA 1
ATOM 1418 C C . GLY A 1 188 ? -0.353 1.869 -3.788 1.00 83.50 188 GLY A C 1
ATOM 1419 O O . GLY A 1 188 ? -0.387 0.712 -3.373 1.00 83.50 188 GLY A O 1
ATOM 1420 N N . GLU A 1 189 ? 0.098 2.167 -5.009 1.00 87.50 189 GLU A N 1
ATOM 1421 C CA . GLU A 1 189 ? 0.637 1.174 -5.939 1.00 87.50 189 GLU A CA 1
ATOM 1422 C C . GLU A 1 189 ? 1.933 0.560 -5.410 1.00 87.50 189 GLU A C 1
ATOM 1424 O O . GLU A 1 189 ? 2.074 -0.662 -5.409 1.00 87.50 189 GLU A O 1
ATOM 1429 N N . LEU A 1 190 ? 2.866 1.375 -4.915 1.00 91.94 190 LEU A N 1
ATOM 1430 C CA . LEU A 1 190 ? 4.116 0.886 -4.326 1.00 91.94 190 LEU A CA 1
ATOM 1431 C C . LEU A 1 190 ? 3.878 0.015 -3.092 1.00 91.94 190 LEU A C 1
ATOM 1433 O O . LEU A 1 190 ? 4.515 -1.029 -2.945 1.00 91.94 190 LEU A O 1
ATOM 1437 N N . GLN A 1 191 ? 2.915 0.393 -2.244 1.00 89.62 191 GLN A N 1
ATOM 1438 C CA . GLN A 1 191 ? 2.512 -0.423 -1.101 1.00 89.62 191 GLN A CA 1
ATOM 1439 C C . GLN A 1 191 ? 2.069 -1.826 -1.542 1.00 89.62 191 GLN A C 1
ATOM 1441 O O . GLN A 1 191 ? 2.198 -2.786 -0.779 1.00 89.62 191 GLN A O 1
ATOM 1446 N N . THR A 1 192 ? 1.595 -1.990 -2.786 1.00 88.12 192 THR A N 1
ATOM 1447 C CA . THR A 1 192 ? 1.150 -3.304 -3.254 1.00 88.12 192 THR A CA 1
ATOM 1448 C C . THR A 1 192 ? 2.275 -4.342 -3.369 1.00 88.12 192 THR A C 1
ATOM 1450 O O . THR A 1 192 ? 2.021 -5.552 -3.369 1.00 88.12 192 THR A O 1
ATOM 1453 N N . LEU A 1 193 ? 3.522 -3.879 -3.443 1.00 91.81 193 LEU A N 1
ATOM 1454 C CA . LEU A 1 193 ? 4.703 -4.729 -3.543 1.00 91.81 193 LEU A CA 1
ATOM 1455 C C . LEU A 1 193 ? 5.252 -5.148 -2.173 1.00 91.81 193 LEU A C 1
ATOM 1457 O O . LEU A 1 193 ? 6.103 -6.036 -2.117 1.00 91.81 193 LEU A O 1
ATOM 1461 N N . LEU A 1 194 ? 4.754 -4.546 -1.084 1.00 92.12 194 LEU A N 1
ATOM 1462 C CA . LEU A 1 194 ? 5.212 -4.819 0.274 1.00 92.12 194 LEU A CA 1
ATOM 1463 C C . LEU A 1 194 ? 4.595 -6.088 0.867 1.00 92.12 194 LEU A C 1
ATOM 1465 O O . LEU A 1 194 ? 3.373 -6.271 0.878 1.00 92.12 194 LEU A O 1
ATOM 1469 N N . ASP A 1 195 ? 5.462 -6.928 1.422 1.00 90.88 195 ASP A N 1
ATOM 1470 C CA . ASP A 1 195 ? 5.148 -8.110 2.210 1.00 90.88 195 ASP A CA 1
ATOM 1471 C C . ASP A 1 195 ? 5.370 -7.837 3.700 1.00 90.88 195 ASP A C 1
ATOM 1473 O O . ASP A 1 195 ? 6.486 -7.939 4.213 1.00 90.88 195 ASP A O 1
ATOM 1477 N N . TYR A 1 196 ? 4.296 -7.505 4.413 1.00 89.94 196 TYR A N 1
ATOM 1478 C CA . TYR A 1 196 ? 4.374 -7.219 5.846 1.00 89.94 196 TYR A CA 1
ATOM 1479 C C . TYR A 1 196 ? 4.421 -8.485 6.717 1.00 89.94 196 TYR A C 1
ATOM 1481 O O . TYR A 1 196 ? 4.554 -8.377 7.938 1.00 89.94 196 TYR A O 1
ATOM 1489 N N . THR A 1 197 ? 4.339 -9.682 6.122 1.00 86.44 197 THR A N 1
ATOM 1490 C CA . THR A 1 197 ? 4.520 -10.953 6.847 1.00 86.44 197 THR A CA 1
ATOM 1491 C C . THR A 1 197 ? 5.990 -11.357 6.955 1.00 86.44 197 THR A C 1
ATOM 1493 O O . THR A 1 197 ? 6.354 -12.182 7.794 1.00 86.44 197 THR A O 1
ATOM 1496 N N . VAL A 1 198 ? 6.861 -10.748 6.145 1.00 83.62 198 VAL A N 1
ATOM 1497 C CA . VAL A 1 198 ? 8.302 -10.991 6.176 1.00 83.62 198 VAL A CA 1
ATOM 1498 C C . VAL A 1 198 ? 8.953 -10.142 7.269 1.00 83.62 198 VAL A C 1
ATOM 1500 O O . VAL A 1 198 ? 8.894 -8.917 7.268 1.00 83.62 198 VAL A O 1
ATOM 1503 N N . HIS A 1 199 ? 9.636 -10.799 8.207 1.00 71.75 199 HIS A N 1
ATOM 1504 C CA . HIS A 1 199 ? 10.315 -10.151 9.339 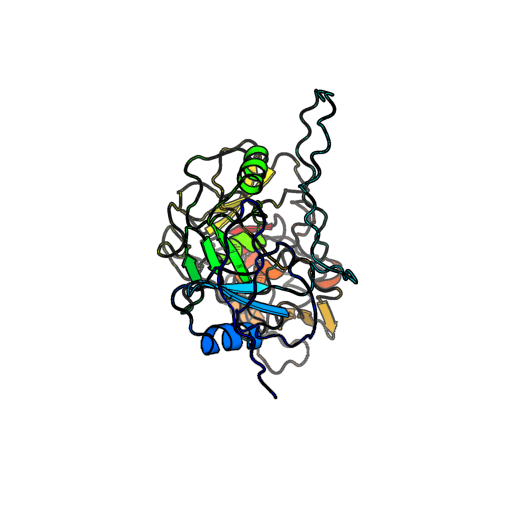1.00 71.75 199 HIS A CA 1
ATOM 1505 C C . HIS A 1 199 ? 11.811 -9.864 9.079 1.00 71.75 199 HIS A C 1
ATOM 1507 O O . HIS A 1 199 ? 12.628 -9.919 9.999 1.00 71.75 199 HIS A O 1
ATOM 1513 N N . GLY A 1 200 ? 12.179 -9.594 7.823 1.00 68.94 200 GLY A N 1
ATOM 1514 C CA . GLY A 1 200 ? 13.548 -9.304 7.373 1.00 68.94 200 GLY A CA 1
ATOM 1515 C C . GLY A 1 200 ? 13.707 -7.887 6.801 1.00 68.94 200 GLY A C 1
ATOM 1516 O O . GLY A 1 200 ? 12.713 -7.181 6.670 1.00 68.94 200 GLY A O 1
ATOM 1517 N N . PRO A 1 201 ? 14.934 -7.469 6.429 1.00 73.81 201 PRO A N 1
ATOM 1518 C CA . PRO A 1 201 ? 15.218 -6.106 5.969 1.00 73.81 201 PRO A CA 1
ATOM 1519 C C . PRO A 1 201 ? 14.726 -5.808 4.544 1.00 73.81 201 PRO A C 1
ATOM 1521 O O . PRO A 1 201 ? 15.031 -4.759 4.002 1.00 73.81 201 PRO A O 1
ATOM 1524 N N . ILE A 1 202 ? 14.069 -6.748 3.867 1.00 88.69 202 ILE A N 1
ATOM 1525 C CA . ILE A 1 202 ? 13.609 -6.548 2.492 1.00 88.69 202 ILE A CA 1
ATOM 1526 C C . ILE A 1 202 ? 12.193 -7.121 2.394 1.00 88.69 202 ILE A C 1
ATOM 1528 O O . ILE A 1 202 ? 12.039 -8.310 2.105 1.00 88.69 202 ILE A O 1
ATOM 1532 N N . PRO A 1 203 ? 11.153 -6.319 2.684 1.00 90.19 203 PRO A N 1
ATOM 1533 C CA . PRO A 1 203 ? 9.754 -6.743 2.637 1.00 90.19 203 PRO A CA 1
ATOM 1534 C C . PRO A 1 203 ? 9.197 -6.684 1.210 1.00 90.19 203 PRO A C 1
ATOM 1536 O O . PRO A 1 203 ? 8.093 -6.209 0.989 1.00 90.19 203 PRO A O 1
ATOM 1539 N N . VAL A 1 204 ? 9.957 -7.139 0.217 1.00 91.94 204 VAL A N 1
ATOM 1540 C CA . VAL A 1 204 ? 9.497 -7.291 -1.170 1.00 91.94 204 VAL A CA 1
ATOM 1541 C C . VAL A 1 204 ? 9.946 -8.647 -1.698 1.00 91.94 204 VAL A C 1
ATOM 1543 O O . VAL A 1 204 ? 10.957 -9.200 -1.258 1.00 91.94 204 VAL A O 1
ATOM 1546 N N . ASN A 1 205 ? 9.211 -9.207 -2.658 1.00 91.12 205 ASN A N 1
ATOM 1547 C CA . ASN A 1 205 ? 9.558 -10.500 -3.240 1.00 91.12 205 ASN A CA 1
ATOM 1548 C C . ASN A 1 205 ? 10.817 -10.391 -4.123 1.00 91.12 205 ASN A C 1
ATOM 1550 O O . ASN A 1 205 ? 10.726 -10.167 -5.328 1.00 91.12 205 ASN A O 1
ATOM 1554 N N . THR A 1 206 ? 11.997 -10.595 -3.532 1.00 91.75 206 THR A N 1
ATOM 1555 C CA . THR A 1 206 ? 13.305 -10.449 -4.201 1.00 91.75 206 THR A CA 1
ATOM 1556 C C . THR A 1 206 ? 13.598 -11.487 -5.283 1.00 91.75 206 THR A C 1
ATOM 1558 O O . THR A 1 206 ? 14.567 -11.347 -6.027 1.00 91.75 206 THR A O 1
ATOM 1561 N N . ARG A 1 207 ? 12.769 -12.533 -5.405 1.00 90.31 207 ARG A N 1
ATOM 1562 C CA . ARG A 1 207 ? 12.839 -13.477 -6.534 1.00 90.31 207 ARG A CA 1
ATOM 1563 C C . ARG A 1 207 ? 12.221 -12.903 -7.807 1.00 90.31 207 ARG A C 1
ATOM 1565 O O . ARG A 1 207 ? 12.469 -13.436 -8.882 1.00 90.31 207 ARG A O 1
ATOM 1572 N N . VAL A 1 208 ? 11.387 -11.877 -7.661 1.00 93.44 208 VAL A N 1
ATOM 1573 C CA . VAL A 1 208 ? 10.639 -11.222 -8.737 1.00 93.44 208 VAL A CA 1
ATOM 1574 C C . VAL A 1 208 ? 11.158 -9.805 -8.947 1.00 93.44 208 VAL A C 1
ATOM 1576 O O . VAL A 1 208 ? 11.455 -9.423 -10.067 1.00 93.44 208 VAL A O 1
ATOM 1579 N N . PHE A 1 209 ? 11.284 -9.031 -7.871 1.00 95.56 209 PHE A N 1
ATOM 1580 C CA . PHE A 1 209 ? 11.775 -7.660 -7.906 1.00 95.56 209 PHE A CA 1
ATOM 1581 C C . PHE A 1 209 ? 13.244 -7.641 -7.510 1.00 95.56 209 PHE A C 1
ATOM 1583 O O . PHE A 1 209 ? 13.591 -7.875 -6.354 1.00 95.56 209 PHE A O 1
ATOM 1590 N N . GLN A 1 210 ? 14.112 -7.380 -8.479 1.00 94.38 210 GLN A N 1
ATOM 1591 C CA . GLN A 1 210 ? 15.556 -7.405 -8.280 1.00 94.38 210 GLN A CA 1
ATOM 1592 C C . GLN A 1 210 ? 16.121 -5.990 -8.095 1.00 94.38 210 GLN A C 1
ATOM 1594 O O . GLN A 1 210 ? 15.425 -4.987 -8.289 1.00 94.38 210 GLN A O 1
ATOM 1599 N N . ASN A 1 211 ? 17.406 -5.930 -7.727 1.00 92.88 211 ASN A N 1
ATOM 1600 C CA . ASN A 1 211 ? 18.160 -4.705 -7.428 1.00 92.88 211 ASN A CA 1
ATOM 1601 C C . ASN A 1 211 ? 17.541 -3.835 -6.330 1.00 92.88 211 ASN A C 1
ATOM 1603 O O . ASN A 1 211 ? 17.692 -2.622 -6.355 1.00 92.88 211 ASN A O 1
ATOM 1607 N N . VAL A 1 212 ? 16.867 -4.454 -5.363 1.00 92.25 212 VAL A N 1
ATOM 1608 C CA . VAL A 1 212 ? 16.251 -3.731 -4.248 1.00 92.25 212 VAL A CA 1
ATOM 1609 C C . VAL A 1 212 ? 17.338 -3.052 -3.415 1.00 92.25 212 VAL A C 1
ATOM 1611 O O . VAL A 1 212 ? 18.129 -3.724 -2.746 1.00 92.25 212 VAL A O 1
ATOM 1614 N N . SER A 1 213 ? 17.398 -1.725 -3.494 1.00 88.75 213 SER A N 1
ATOM 1615 C CA . SER A 1 213 ? 18.369 -0.904 -2.784 1.00 88.75 213 SER A CA 1
ATOM 1616 C C . SER A 1 213 ? 17.946 -0.663 -1.339 1.00 88.75 213 SER A C 1
ATOM 1618 O O . SER A 1 213 ? 16.762 -0.617 -1.022 1.00 88.75 213 SER A O 1
ATOM 1620 N N . ALA A 1 214 ? 18.921 -0.415 -0.464 1.00 88.56 214 ALA A N 1
ATOM 1621 C CA . ALA A 1 214 ? 18.680 0.064 0.899 1.00 88.56 214 ALA A CA 1
ATOM 1622 C C . ALA A 1 214 ? 18.309 1.566 0.964 1.00 88.56 214 ALA A C 1
ATOM 1624 O O . ALA A 1 214 ? 18.319 2.147 2.045 1.00 88.56 214 ALA A O 1
ATOM 1625 N N . SER A 1 215 ? 18.045 2.196 -0.184 1.00 90.06 215 SER A N 1
ATOM 1626 C CA . SER A 1 215 ? 17.515 3.560 -0.295 1.00 90.06 215 SER A CA 1
ATOM 1627 C C . SER A 1 215 ? 15.988 3.543 -0.300 1.00 90.06 215 SER A C 1
ATOM 1629 O O . SER A 1 215 ? 15.373 2.506 -0.562 1.00 90.06 215 SER A O 1
ATOM 1631 N N . ASP A 1 216 ? 15.385 4.706 -0.078 1.00 95.00 216 ASP A N 1
ATOM 1632 C CA . ASP A 1 216 ? 13.958 4.897 -0.295 1.00 95.00 216 ASP A CA 1
ATOM 1633 C C . ASP A 1 216 ? 13.622 4.842 -1.802 1.00 95.00 216 ASP A C 1
ATOM 1635 O O . ASP A 1 216 ? 14.494 4.982 -2.670 1.00 95.00 216 ASP A O 1
ATOM 1639 N N . VAL A 1 217 ? 12.350 4.585 -2.116 1.00 96.69 217 VAL A N 1
ATOM 1640 C CA . VAL A 1 217 ? 11.827 4.504 -3.487 1.00 96.69 217 VAL A CA 1
ATOM 1641 C C . VAL A 1 217 ? 10.727 5.537 -3.682 1.00 96.69 217 VAL A C 1
ATOM 1643 O O . VAL A 1 217 ? 9.735 5.547 -2.947 1.00 96.69 217 VAL A O 1
ATOM 1646 N N . TRP A 1 218 ? 10.886 6.386 -4.697 1.00 96.56 218 TRP A N 1
ATOM 1647 C CA . TRP A 1 218 ? 9.959 7.471 -4.991 1.00 96.56 218 TRP A CA 1
ATOM 1648 C C . TRP A 1 218 ? 8.585 6.980 -5.431 1.00 96.56 218 TRP A C 1
ATOM 1650 O O . TRP A 1 218 ? 8.463 6.150 -6.334 1.00 96.56 218 TRP A O 1
ATOM 1660 N N . SER A 1 219 ? 7.548 7.612 -4.880 1.00 93.19 219 SER A N 1
ATOM 1661 C CA . SER A 1 219 ? 6.203 7.599 -5.450 1.00 93.19 219 SER A CA 1
ATOM 1662 C C . SER A 1 219 ? 5.910 8.889 -6.219 1.00 93.19 219 SER A C 1
ATOM 1664 O O . SER A 1 219 ? 6.556 9.906 -6.003 1.00 93.19 219 SER A O 1
ATOM 1666 N N . SER A 1 220 ? 4.890 8.891 -7.074 1.00 89.81 220 SER A N 1
ATOM 1667 C CA . SER A 1 220 ? 4.346 10.082 -7.733 1.00 89.81 220 SER A CA 1
ATOM 1668 C C . SER A 1 220 ? 3.409 10.897 -6.840 1.00 89.81 220 SER A C 1
ATOM 1670 O O . SER A 1 220 ? 2.853 11.895 -7.299 1.00 89.81 220 SER A O 1
ATOM 1672 N N . THR A 1 221 ? 3.157 10.444 -5.613 1.00 86.06 221 THR A N 1
ATOM 1673 C CA . THR A 1 221 ? 2.243 11.093 -4.677 1.00 86.06 221 THR A CA 1
ATOM 1674 C C . THR A 1 221 ? 2.989 12.218 -3.966 1.00 86.06 221 THR A C 1
ATOM 1676 O O . THR A 1 221 ? 3.830 11.969 -3.106 1.00 86.06 221 THR A O 1
ATOM 1679 N N . ALA A 1 222 ? 2.690 13.462 -4.341 1.00 82.25 222 ALA A N 1
ATOM 1680 C CA . ALA A 1 222 ? 3.257 14.646 -3.701 1.00 82.25 222 ALA A CA 1
ATOM 1681 C C . ALA A 1 222 ? 2.722 14.812 -2.273 1.00 82.25 222 ALA A C 1
ATOM 1683 O O . ALA A 1 222 ? 1.566 14.481 -2.005 1.00 82.25 222 ALA A O 1
ATOM 1684 N N . ASP A 1 223 ? 3.516 15.397 -1.378 1.00 74.19 223 ASP A N 1
ATOM 1685 C CA . ASP A 1 223 ? 2.958 15.930 -0.140 1.00 74.19 223 ASP A CA 1
ATOM 1686 C C . ASP A 1 223 ? 2.294 17.290 -0.415 1.00 74.19 223 ASP A C 1
ATOM 1688 O O . ASP A 1 223 ? 2.949 18.322 -0.573 1.00 74.19 223 ASP A O 1
ATOM 1692 N N . MET A 1 224 ? 0.961 17.299 -0.445 1.00 63.66 224 MET A N 1
ATOM 1693 C CA . MET A 1 224 ? 0.158 18.494 -0.719 1.00 63.66 224 MET A CA 1
ATOM 1694 C C . MET A 1 224 ? 0.280 19.582 0.367 1.00 63.66 224 MET A C 1
ATOM 1696 O O . MET A 1 224 ? -0.115 20.724 0.129 1.00 63.66 224 MET A O 1
ATOM 1700 N N . GLY A 1 225 ? 0.814 19.258 1.553 1.00 57.38 225 GLY A N 1
ATOM 1701 C CA . GLY A 1 225 ? 1.067 20.219 2.634 1.00 57.38 225 GLY A CA 1
ATOM 1702 C C . GLY A 1 225 ? 2.419 20.918 2.530 1.00 57.38 225 GLY A C 1
ATOM 1703 O O . GLY A 1 225 ? 2.590 22.025 3.046 1.00 57.38 225 GLY A O 1
ATOM 1704 N N . GLN A 1 226 ? 3.374 20.298 1.837 1.00 60.66 226 GLN A N 1
ATOM 1705 C CA . GLN A 1 226 ? 4.738 20.786 1.708 1.00 60.66 226 GLN A CA 1
ATOM 1706 C C . GLN A 1 226 ? 5.266 20.449 0.309 1.00 60.66 226 GLN A C 1
ATOM 1708 O O . GLN A 1 226 ? 5.839 19.388 0.099 1.00 60.66 226 GLN A O 1
ATOM 1713 N N . TYR A 1 227 ? 5.157 21.387 -0.640 1.00 66.25 227 TYR A N 1
ATOM 1714 C CA . TYR A 1 227 ? 5.609 21.229 -2.041 1.00 66.25 227 TYR A CA 1
ATOM 1715 C C . TYR A 1 227 ? 7.100 20.865 -2.227 1.00 66.25 227 TYR A C 1
ATOM 1717 O O . TYR A 1 227 ? 7.565 20.697 -3.353 1.00 66.25 227 TYR A O 1
ATOM 1725 N N . SER A 1 228 ? 7.855 20.778 -1.133 1.00 80.94 228 SER A N 1
ATOM 1726 C CA . SER A 1 228 ? 9.246 20.340 -1.087 1.00 80.94 228 SER A CA 1
ATOM 1727 C C . SER A 1 228 ? 9.407 18.857 -0.736 1.00 80.94 228 SER A C 1
ATOM 1729 O O . SER A 1 228 ? 10.545 18.406 -0.677 1.00 80.94 228 SER A O 1
ATOM 1731 N N . TYR A 1 229 ? 8.325 18.104 -0.506 1.00 85.19 229 TYR A N 1
ATOM 1732 C CA . TYR A 1 229 ? 8.369 16.690 -0.123 1.00 85.19 229 TYR A CA 1
ATOM 1733 C C . TYR A 1 229 ? 7.471 15.816 -1.006 1.00 85.19 229 TYR A C 1
ATOM 1735 O O . TYR A 1 229 ? 6.467 16.266 -1.565 1.00 85.19 229 TYR A O 1
ATOM 1743 N N . SER A 1 230 ? 7.841 14.544 -1.122 1.00 88.50 230 SER A N 1
ATOM 1744 C CA . SER A 1 230 ? 7.043 13.507 -1.773 1.00 88.50 230 SER A CA 1
ATOM 1745 C C . SER A 1 230 ? 7.034 12.239 -0.934 1.00 88.50 230 SER A C 1
ATOM 1747 O O . SER A 1 230 ? 7.986 11.951 -0.210 1.00 88.50 230 SER A O 1
ATOM 1749 N N . TRP A 1 231 ? 5.967 11.458 -1.066 1.00 91.50 231 TRP A N 1
ATOM 1750 C CA . TRP A 1 231 ? 5.855 10.151 -0.436 1.00 91.50 231 TRP A CA 1
ATOM 1751 C C . TRP A 1 231 ? 6.830 9.148 -1.058 1.00 91.50 231 TRP A C 1
ATOM 1753 O O . TRP A 1 231 ? 7.024 9.126 -2.281 1.00 91.50 231 TRP A O 1
ATOM 1763 N N . MET A 1 232 ? 7.397 8.296 -0.212 1.00 93.75 232 MET A N 1
ATOM 1764 C CA . MET A 1 232 ? 8.343 7.241 -0.552 1.00 93.75 232 MET A CA 1
ATOM 1765 C C . MET A 1 232 ? 8.065 5.960 0.245 1.00 93.75 232 MET A C 1
ATOM 1767 O O . MET A 1 232 ? 7.292 5.947 1.210 1.00 93.75 232 MET A O 1
ATOM 1771 N N . VAL A 1 233 ? 8.688 4.864 -0.188 1.00 95.12 233 VAL A N 1
ATOM 1772 C CA . VAL A 1 233 ? 8.611 3.552 0.463 1.00 95.12 233 VAL A CA 1
ATOM 1773 C C . VAL A 1 233 ? 9.994 2.932 0.646 1.00 95.12 233 VAL A C 1
ATOM 1775 O O . VAL A 1 233 ? 10.871 3.067 -0.204 1.00 95.12 233 VAL A O 1
ATOM 1778 N N . GLN A 1 234 ? 10.165 2.177 1.727 1.00 94.06 234 GLN A N 1
ATOM 1779 C CA . GLN A 1 234 ? 11.409 1.485 2.063 1.00 94.06 234 GLN A CA 1
ATOM 1780 C C . GLN A 1 234 ? 11.439 0.022 1.605 1.00 94.06 234 GLN A C 1
ATOM 1782 O O . GLN A 1 234 ? 11.216 -0.882 2.413 1.00 94.06 234 GLN A O 1
ATOM 1787 N N . PHE A 1 235 ? 11.754 -0.243 0.332 1.00 92.81 235 PHE A N 1
ATOM 1788 C CA . PHE A 1 235 ? 11.819 -1.621 -0.184 1.00 92.81 235 PHE A CA 1
ATOM 1789 C C . PHE A 1 235 ? 12.999 -2.440 0.347 1.00 92.81 235 PHE A C 1
ATOM 1791 O O . PHE A 1 235 ? 12.809 -3.618 0.638 1.00 92.81 235 PHE A O 1
ATOM 1798 N N . GLY A 1 236 ? 14.192 -1.860 0.501 1.00 88.62 236 GLY A N 1
ATOM 1799 C CA . GLY A 1 236 ? 15.369 -2.577 1.017 1.00 88.62 236 GLY A CA 1
ATOM 1800 C C . GLY A 1 236 ? 15.682 -2.334 2.490 1.00 88.62 236 GLY A C 1
ATOM 1801 O O . GLY A 1 236 ? 16.827 -2.533 2.897 1.00 88.62 236 GLY A O 1
ATOM 1802 N N . LEU A 1 237 ? 14.697 -1.864 3.266 1.00 88.38 237 LEU A N 1
ATOM 1803 C CA . LEU A 1 237 ? 14.825 -1.650 4.710 1.00 88.38 237 LEU A CA 1
ATOM 1804 C C . LEU A 1 237 ? 13.630 -2.223 5.491 1.00 88.38 237 LEU A C 1
ATOM 1806 O O . LEU A 1 237 ? 13.576 -3.401 5.817 1.00 88.38 237 LEU A O 1
ATOM 1810 N N . SER A 1 238 ? 12.684 -1.381 5.891 1.00 88.00 238 SER A N 1
ATOM 1811 C CA . SER A 1 238 ? 11.658 -1.771 6.860 1.00 88.00 238 SER A CA 1
ATOM 1812 C C . SER A 1 238 ? 10.289 -2.010 6.233 1.00 88.00 238 SER A C 1
ATOM 1814 O O . SER A 1 238 ? 9.464 -2.675 6.846 1.00 88.00 238 SER A O 1
ATOM 1816 N N . GLY A 1 239 ? 10.032 -1.476 5.033 1.00 91.38 239 GLY A N 1
ATOM 1817 C CA . GLY A 1 239 ? 8.690 -1.402 4.444 1.00 91.38 239 GLY A CA 1
ATOM 1818 C C . GLY A 1 239 ? 7.849 -0.242 4.977 1.00 91.38 239 GLY A C 1
ATOM 1819 O O . GLY A 1 239 ? 6.651 -0.180 4.704 1.00 91.38 239 GLY A O 1
ATOM 1820 N N . MET A 1 240 ? 8.449 0.671 5.749 1.00 93.56 240 MET A N 1
ATOM 1821 C CA . MET A 1 240 ? 7.791 1.908 6.161 1.00 93.56 240 MET A CA 1
ATOM 1822 C C . MET A 1 240 ? 7.469 2.786 4.948 1.00 93.56 240 MET A C 1
ATOM 1824 O O . MET A 1 240 ? 8.196 2.799 3.951 1.00 93.56 240 MET A O 1
ATOM 1828 N N . ILE A 1 241 ? 6.369 3.525 5.071 1.00 93.81 241 ILE A N 1
ATOM 1829 C CA . ILE A 1 241 ? 5.957 4.566 4.128 1.00 93.81 241 ILE A CA 1
ATOM 1830 C C . ILE A 1 241 ? 6.046 5.898 4.856 1.00 93.81 241 ILE A C 1
ATOM 1832 O O . ILE A 1 241 ? 5.482 6.057 5.942 1.00 93.81 241 ILE A O 1
ATOM 1836 N N . ASN A 1 242 ? 6.773 6.838 4.267 1.00 90.88 242 ASN A N 1
ATOM 1837 C CA . ASN A 1 242 ? 6.972 8.173 4.811 1.00 90.88 242 ASN A CA 1
ATOM 1838 C C . ASN A 1 242 ? 7.200 9.169 3.664 1.00 90.88 242 ASN A C 1
ATOM 1840 O O . ASN A 1 242 ? 6.982 8.831 2.504 1.00 90.88 242 ASN A O 1
ATOM 1844 N N . PHE A 1 243 ? 7.621 10.389 3.972 1.00 88.81 243 PHE A N 1
ATOM 1845 C CA . PHE A 1 243 ? 7.976 11.398 2.980 1.00 88.81 243 PHE A CA 1
ATOM 1846 C C . PHE A 1 243 ? 9.459 11.757 3.059 1.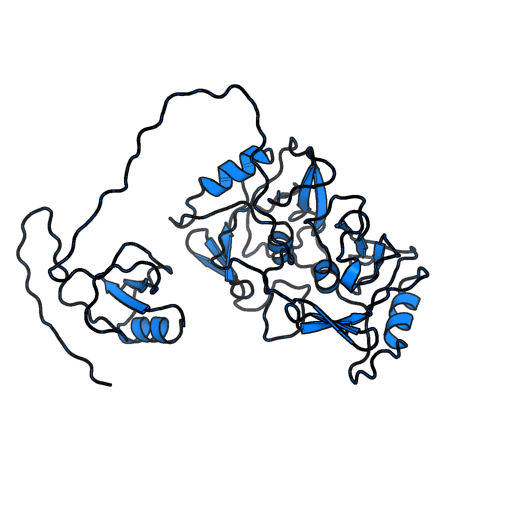00 88.81 243 PHE A C 1
ATOM 1848 O O . PHE A 1 243 ? 10.063 11.698 4.132 1.00 88.81 243 PHE A O 1
ATOM 1855 N N . ASP A 1 244 ? 10.023 12.164 1.926 1.00 90.00 244 ASP A N 1
ATOM 1856 C CA . ASP A 1 244 ? 11.361 12.746 1.854 1.00 90.00 244 ASP A CA 1
ATOM 1857 C C . ASP A 1 244 ? 11.386 13.972 0.928 1.00 90.00 244 ASP A C 1
ATOM 1859 O O . ASP A 1 244 ? 10.446 14.228 0.168 1.00 90.00 244 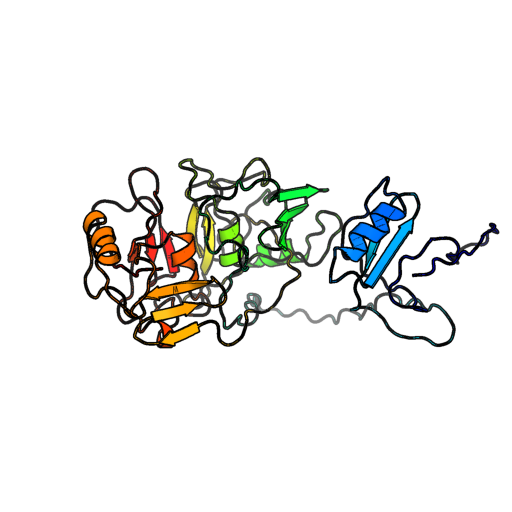ASP A O 1
ATOM 1863 N N . SER A 1 245 ? 12.427 14.796 1.055 1.00 91.19 245 SER A N 1
ATOM 1864 C CA . SER A 1 245 ? 12.620 16.004 0.264 1.00 91.19 245 SER A CA 1
ATOM 1865 C C . SER A 1 245 ? 12.714 15.656 -1.217 1.00 91.19 245 SER A C 1
ATOM 1867 O O . SER A 1 245 ? 13.538 14.839 -1.614 1.00 91.19 245 SER A O 1
ATOM 1869 N N . VAL A 1 246 ? 11.972 16.356 -2.077 1.00 88.31 246 VAL A N 1
ATOM 1870 C CA . VAL A 1 246 ? 11.965 16.114 -3.536 1.00 88.31 246 VAL A CA 1
ATOM 1871 C C . VAL A 1 246 ? 13.342 16.270 -4.197 1.00 88.31 246 VAL A C 1
ATOM 1873 O O . VAL A 1 246 ? 13.525 15.874 -5.349 1.00 88.31 246 VAL A O 1
ATOM 1876 N N . SER A 1 247 ? 14.308 16.873 -3.495 1.00 89.38 247 SER A N 1
ATOM 1877 C CA . SER A 1 247 ? 15.705 17.000 -3.918 1.00 89.38 247 SER A CA 1
ATOM 1878 C C . SER A 1 247 ? 16.583 15.790 -3.583 1.00 89.38 247 SER A C 1
ATOM 1880 O O . SER A 1 247 ? 17.688 15.708 -4.124 1.00 89.38 247 SER A O 1
ATOM 1882 N N . THR A 1 248 ? 16.157 14.909 -2.672 1.00 94.19 248 THR A N 1
ATOM 1883 C CA . THR A 1 248 ? 16.943 13.742 -2.259 1.00 94.19 248 THR A CA 1
ATOM 1884 C C . THR A 1 248 ? 17.072 12.753 -3.423 1.00 94.19 248 THR A C 1
ATOM 1886 O O . THR A 1 248 ? 16.122 12.567 -4.189 1.00 94.19 248 THR A O 1
ATOM 1889 N N . PRO A 1 249 ? 18.252 12.148 -3.636 1.00 95.56 249 PRO A N 1
ATOM 1890 C CA . PRO A 1 249 ? 18.398 11.079 -4.614 1.00 95.56 249 PRO A CA 1
ATOM 1891 C C . PRO A 1 249 ? 17.851 9.745 -4.079 1.00 95.56 249 PRO A C 1
ATOM 1893 O O . PRO A 1 249 ? 18.581 9.017 -3.412 1.00 95.56 249 PRO A O 1
ATOM 1896 N N . ASP A 1 250 ? 16.623 9.393 -4.461 1.00 96.19 250 ASP A N 1
ATOM 1897 C CA . ASP A 1 250 ? 16.000 8.095 -4.156 1.00 96.19 250 ASP A CA 1
ATOM 1898 C C . ASP A 1 250 ? 15.797 7.241 -5.403 1.00 96.19 250 ASP A C 1
ATOM 1900 O O . ASP A 1 250 ? 15.907 7.705 -6.543 1.00 96.19 250 ASP A O 1
ATOM 1904 N N . GLN A 1 251 ? 15.547 5.954 -5.186 1.00 97.31 251 GLN A N 1
ATOM 1905 C CA . GLN A 1 251 ? 15.406 4.982 -6.258 1.00 97.31 251 GLN A CA 1
ATOM 1906 C C . GLN A 1 251 ? 14.018 5.024 -6.889 1.00 97.31 251 GLN A C 1
ATOM 1908 O O . GLN A 1 251 ? 13.068 5.609 -6.369 1.00 97.31 251 GLN A O 1
ATOM 1913 N N . VAL A 1 252 ? 13.902 4.393 -8.051 1.00 96.94 252 VAL A N 1
ATOM 1914 C CA . VAL A 1 252 ? 12.698 4.394 -8.870 1.00 96.94 252 VAL A CA 1
ATOM 1915 C C . VAL A 1 252 ? 12.442 2.992 -9.401 1.00 96.94 252 VAL A C 1
ATOM 1917 O O . VAL A 1 252 ? 13.343 2.322 -9.904 1.00 96.94 252 VAL A O 1
ATOM 1920 N N . ARG A 1 253 ? 11.179 2.574 -9.337 1.00 97.06 253 ARG A N 1
ATOM 1921 C CA . ARG A 1 253 ? 10.655 1.408 -10.046 1.00 97.06 253 ARG A CA 1
ATOM 1922 C C . ARG A 1 253 ? 9.403 1.835 -10.785 1.00 97.06 253 ARG A C 1
ATOM 1924 O O . ARG A 1 253 ? 8.414 2.196 -10.150 1.00 97.06 253 ARG A O 1
ATOM 1931 N N . CYS A 1 254 ? 9.437 1.825 -12.110 1.00 96.94 254 CYS A N 1
ATOM 1932 C CA . CYS A 1 254 ? 8.306 2.320 -12.876 1.00 96.94 254 CYS A CA 1
ATOM 1933 C C . CYS A 1 254 ? 7.164 1.303 -12.922 1.00 96.94 254 CYS A C 1
ATOM 1935 O O . CYS A 1 254 ? 7.367 0.085 -12.877 1.00 96.94 254 CYS A O 1
ATOM 1937 N N . VAL A 1 255 ? 5.948 1.829 -13.048 1.00 94.44 255 VAL A N 1
ATOM 1938 C CA . VAL A 1 255 ? 4.720 1.055 -13.219 1.00 94.44 255 VAL A CA 1
ATOM 1939 C C . VAL A 1 255 ? 4.030 1.448 -14.514 1.00 94.44 255 VAL A C 1
ATOM 1941 O O . VAL A 1 255 ? 4.147 2.573 -15.005 1.00 94.44 255 VAL A O 1
ATOM 1944 N N . ARG A 1 256 ? 3.260 0.520 -15.057 1.00 88.19 256 ARG A N 1
ATOM 1945 C CA . ARG A 1 256 ? 2.330 0.728 -16.152 1.00 88.19 256 ARG A CA 1
ATOM 1946 C C . ARG A 1 256 ? 1.032 0.015 -15.796 1.00 88.19 256 ARG A C 1
ATOM 1948 O O . ARG A 1 256 ? 1.023 -1.189 -15.559 1.00 88.19 256 ARG A O 1
ATOM 1955 N N . SER A 1 257 ? -0.070 0.752 -15.814 1.00 74.25 257 SER A N 1
ATOM 1956 C CA . SER A 1 257 ? -1.401 0.222 -15.499 1.00 74.25 257 SER A CA 1
ATOM 1957 C C . SER A 1 257 ? -2.365 0.550 -16.636 1.00 74.25 257 SER A C 1
ATOM 1959 O O . SER A 1 257 ? -2.288 1.631 -17.218 1.00 74.25 257 SER A O 1
ATOM 1961 N N . LEU A 1 258 ? -3.286 -0.370 -16.940 1.00 53.66 258 LEU A N 1
ATOM 1962 C CA . LEU A 1 258 ? -4.378 -0.166 -17.908 1.00 53.66 258 LEU A CA 1
ATOM 1963 C C . LEU A 1 258 ? -5.662 0.382 -17.265 1.00 53.66 258 LEU A C 1
ATOM 1965 O O . LEU A 1 258 ? -6.633 0.650 -17.968 1.00 53.66 258 LEU A O 1
ATOM 1969 N N . TYR A 1 259 ? -5.682 0.548 -15.941 1.00 50.38 259 TYR A N 1
ATOM 1970 C CA . TYR A 1 259 ? -6.884 0.910 -15.196 1.00 50.38 259 TYR A CA 1
ATOM 1971 C C . TYR A 1 259 ? -6.781 2.321 -14.631 1.00 50.38 259 TYR A C 1
ATOM 1973 O O . TYR A 1 259 ? -6.050 2.550 -13.668 1.00 50.38 259 TYR A O 1
ATOM 1981 N N . PRO A 1 260 ? -7.525 3.277 -15.198 1.00 50.34 260 PRO A N 1
ATOM 1982 C CA . PRO A 1 260 ? -7.834 4.505 -14.515 1.00 50.34 260 PRO A CA 1
ATOM 1983 C C . PRO A 1 260 ? -9.151 4.332 -13.759 1.00 50.34 260 PRO A C 1
ATOM 1985 O O . PRO A 1 260 ? -10.054 3.615 -14.182 1.00 50.34 260 PRO A O 1
ATOM 1988 N N . THR A 1 261 ? -9.273 5.112 -12.699 1.00 49.06 261 THR A N 1
ATOM 1989 C CA . THR A 1 261 ? -10.512 5.560 -12.060 1.00 49.06 261 THR A CA 1
ATOM 1990 C C . THR A 1 261 ? -11.087 4.698 -10.933 1.00 49.06 261 THR A C 1
ATOM 1992 O O . THR A 1 261 ? -11.672 3.640 -11.168 1.00 49.06 261 THR A O 1
ATOM 1995 N N . PRO A 1 262 ? -10.993 5.196 -9.688 1.00 51.12 262 PRO A N 1
ATOM 1996 C CA . PRO A 1 262 ? -11.844 4.718 -8.612 1.00 51.12 262 PRO A CA 1
ATOM 1997 C C . PRO A 1 262 ? -13.328 4.982 -8.895 1.00 51.12 262 PRO A C 1
ATOM 1999 O O . PRO A 1 262 ? -13.709 5.963 -9.539 1.00 51.12 262 PRO A O 1
ATOM 2002 N N . LEU A 1 263 ? -14.173 4.078 -8.399 1.00 52.16 263 LEU A N 1
ATOM 2003 C CA . LEU A 1 263 ? -15.626 4.163 -8.517 1.00 52.16 263 LEU A CA 1
ATOM 2004 C C . LEU A 1 263 ? -16.161 5.355 -7.709 1.00 52.16 263 LEU A C 1
ATOM 2006 O O . LEU A 1 263 ? -15.755 5.573 -6.569 1.00 52.16 263 LEU A O 1
ATOM 2010 N N . ALA A 1 264 ? -17.119 6.094 -8.274 1.00 57.09 264 ALA A N 1
ATOM 2011 C CA . ALA A 1 264 ? -17.934 7.013 -7.485 1.00 57.09 264 ALA A CA 1
ATOM 2012 C C . ALA A 1 264 ? -18.716 6.227 -6.415 1.00 57.09 264 ALA A C 1
ATOM 2014 O O . ALA A 1 264 ? -19.195 5.126 -6.692 1.00 57.09 264 ALA A O 1
ATOM 2015 N N . ASN A 1 265 ? -18.889 6.817 -5.228 1.00 74.44 265 ASN A N 1
ATOM 2016 C CA . ASN A 1 265 ? -19.602 6.232 -4.082 1.00 74.44 265 ASN A CA 1
ATOM 2017 C C . ASN A 1 265 ? -18.911 5.000 -3.458 1.00 74.44 265 ASN A C 1
ATOM 2019 O O . ASN A 1 265 ? -19.547 3.967 -3.258 1.00 74.44 265 ASN A O 1
ATOM 2023 N N . ARG A 1 266 ? -17.614 5.113 -3.123 1.00 81.62 266 ARG A N 1
ATOM 2024 C CA . ARG A 1 266 ? -16.851 4.059 -2.420 1.00 81.62 266 ARG A CA 1
ATOM 2025 C C . ARG A 1 266 ? -17.500 3.621 -1.102 1.00 81.62 266 ARG A C 1
ATOM 2027 O O . ARG A 1 266 ? -17.489 2.437 -0.776 1.00 81.62 266 ARG A O 1
ATOM 2034 N N . TYR A 1 267 ? -18.045 4.573 -0.351 1.00 87.19 267 TYR A N 1
ATOM 2035 C CA . TYR A 1 267 ? -18.554 4.332 0.991 1.00 87.19 267 TYR A CA 1
ATOM 2036 C C . TYR A 1 267 ? -20.070 4.482 1.064 1.00 87.19 267 TYR A C 1
ATOM 2038 O O . TYR A 1 267 ? -20.653 5.402 0.490 1.00 87.19 267 TYR A O 1
ATOM 2046 N N . SER A 1 268 ? -20.698 3.600 1.835 1.00 91.44 268 SER A N 1
ATOM 2047 C CA . SER A 1 268 ? -22.074 3.760 2.304 1.00 91.44 268 SER A CA 1
ATOM 2048 C C . SER A 1 268 ? -22.112 3.625 3.820 1.00 91.44 268 SER A C 1
ATOM 2050 O O . SER A 1 268 ? -21.328 2.874 4.395 1.00 91.44 268 SER A O 1
ATOM 2052 N N . ILE A 1 269 ? -22.985 4.390 4.473 1.00 92.56 269 ILE A N 1
ATOM 2053 C CA . ILE A 1 269 ? -23.014 4.505 5.932 1.00 92.56 269 ILE A CA 1
ATOM 2054 C C . ILE A 1 269 ? -24.390 4.090 6.428 1.00 92.56 269 ILE A C 1
ATOM 2056 O O . ILE A 1 269 ? -25.406 4.626 5.983 1.00 92.56 269 ILE A O 1
ATOM 2060 N N . SER A 1 270 ? -24.423 3.156 7.373 1.00 93.38 270 SER A N 1
ATOM 2061 C CA . SER A 1 270 ? -25.650 2.726 8.037 1.00 93.38 270 SER A CA 1
ATOM 2062 C C . SER A 1 270 ? -25.343 2.282 9.461 1.00 93.38 270 SER A C 1
ATOM 2064 O O . SER A 1 270 ? -24.447 1.475 9.684 1.00 93.38 270 SER A O 1
ATOM 2066 N N . SER A 1 271 ? -26.098 2.788 10.438 1.00 92.38 271 SER A N 1
ATOM 2067 C CA . SER A 1 271 ? -26.016 2.352 11.843 1.00 92.38 271 SER A CA 1
ATOM 2068 C C . SER A 1 271 ? -24.598 2.386 12.447 1.00 92.38 271 SER A C 1
ATOM 2070 O O . SER A 1 271 ? -24.222 1.489 13.200 1.00 92.38 271 SER A O 1
ATOM 2072 N N . GLY A 1 272 ? -23.801 3.407 12.107 1.00 91.94 272 GLY A N 1
ATOM 2073 C CA . GLY A 1 272 ? -22.414 3.558 12.571 1.00 91.94 272 GLY A CA 1
ATOM 2074 C C . GLY A 1 272 ? -21.402 2.632 11.884 1.00 91.94 272 GLY A C 1
ATOM 2075 O O . GLY A 1 272 ? -20.253 2.563 12.318 1.00 91.94 272 GLY A O 1
ATOM 2076 N N . VAL A 1 273 ? -21.806 1.932 10.823 1.00 94.19 273 VAL A N 1
ATOM 2077 C CA . VAL A 1 273 ? -20.949 1.078 9.995 1.00 94.19 273 VAL A CA 1
ATOM 2078 C C . VAL A 1 273 ? -20.741 1.731 8.635 1.00 94.19 273 VAL A C 1
ATOM 2080 O O . VAL A 1 273 ? -21.703 2.163 7.997 1.00 94.19 273 VAL A O 1
ATOM 2083 N N . VAL A 1 274 ? -19.485 1.791 8.201 1.00 93.12 274 VAL A N 1
ATOM 2084 C CA . VAL A 1 274 ? -19.076 2.247 6.871 1.00 93.12 274 VAL A CA 1
ATOM 2085 C C . VAL A 1 274 ? -18.761 1.024 6.018 1.00 93.12 274 VAL A C 1
ATOM 2087 O O . VAL A 1 274 ? -17.768 0.346 6.262 1.00 93.12 274 VAL A O 1
ATOM 2090 N N . SER A 1 275 ? -19.576 0.747 5.008 1.00 90.88 275 SER A N 1
ATOM 2091 C CA . SER A 1 275 ? -19.305 -0.310 4.033 1.00 90.88 275 SER A CA 1
ATOM 2092 C C . SER A 1 275 ? -18.507 0.252 2.864 1.00 90.88 275 SER A C 1
ATOM 2094 O O . SER A 1 275 ? -18.947 1.202 2.211 1.00 90.88 275 SER A O 1
ATOM 2096 N N . ASP A 1 276 ? -17.352 -0.349 2.599 1.00 87.31 276 ASP A N 1
ATOM 2097 C CA . ASP A 1 276 ? -16.446 0.018 1.518 1.00 87.31 276 ASP A CA 1
ATOM 2098 C C . ASP A 1 276 ? -16.589 -0.962 0.348 1.00 87.31 276 ASP A C 1
ATOM 2100 O O . ASP A 1 276 ? -16.166 -2.115 0.417 1.00 87.31 276 ASP A O 1
ATOM 2104 N N . ILE A 1 277 ? -17.186 -0.508 -0.755 1.00 81.12 277 ILE A N 1
ATOM 2105 C CA . ILE A 1 277 ? -17.457 -1.368 -1.919 1.00 81.12 277 ILE A CA 1
ATOM 2106 C C . ILE A 1 277 ? -16.199 -1.712 -2.724 1.00 81.12 277 ILE A C 1
ATOM 2108 O O . ILE A 1 277 ? -16.246 -2.594 -3.584 1.00 81.12 277 ILE A O 1
ATOM 2112 N N . VAL A 1 278 ? -15.100 -0.982 -2.511 1.00 77.12 278 VAL A N 1
ATOM 2113 C CA . VAL A 1 278 ? -13.831 -1.220 -3.205 1.00 77.12 278 VAL A CA 1
ATOM 2114 C C . VAL A 1 278 ? -13.075 -2.348 -2.516 1.00 77.12 278 VAL A C 1
ATOM 2116 O O . VAL A 1 278 ? -12.580 -3.243 -3.198 1.00 77.12 278 VAL A O 1
ATOM 2119 N N . THR A 1 279 ? -13.021 -2.316 -1.183 1.00 79.38 279 THR A N 1
ATOM 2120 C CA . THR A 1 279 ? -12.281 -3.293 -0.369 1.00 79.38 279 THR A CA 1
ATOM 2121 C C . THR A 1 279 ? -13.139 -4.494 0.039 1.00 79.38 279 THR A C 1
ATOM 2123 O O . THR A 1 279 ? -12.606 -5.565 0.310 1.00 79.38 279 THR A O 1
ATOM 2126 N N . GLY A 1 280 ? -14.466 -4.332 0.070 1.00 83.06 280 GLY A N 1
ATOM 2127 C CA . GLY A 1 280 ? -15.409 -5.317 0.606 1.00 83.06 280 GLY A CA 1
ATOM 2128 C C . GLY A 1 280 ? -15.477 -5.344 2.137 1.00 83.06 280 GLY A C 1
ATOM 2129 O O . GLY A 1 280 ? -16.175 -6.192 2.686 1.00 83.06 280 GLY A O 1
ATOM 2130 N N . LEU A 1 281 ? -14.769 -4.437 2.817 1.00 88.12 281 LEU A N 1
ATOM 2131 C CA . LEU A 1 281 ? -14.670 -4.379 4.273 1.00 88.12 281 LEU A CA 1
ATOM 2132 C C . LEU A 1 281 ? -15.765 -3.496 4.872 1.00 88.12 281 LEU A C 1
ATOM 2134 O O . LEU A 1 281 ? -16.156 -2.478 4.287 1.00 88.12 281 LEU A O 1
ATOM 2138 N N . ASN A 1 282 ? -16.202 -3.835 6.084 1.00 92.50 282 ASN A N 1
ATOM 2139 C CA . ASN A 1 282 ? -16.993 -2.923 6.898 1.00 92.50 282 ASN A CA 1
ATOM 2140 C C . ASN A 1 282 ? -16.131 -2.323 7.997 1.00 92.50 282 ASN A C 1
ATOM 2142 O O . ASN A 1 282 ? -15.437 -3.020 8.731 1.00 92.50 282 ASN A O 1
ATOM 2146 N N . TRP A 1 283 ? -16.230 -1.014 8.153 1.00 94.25 283 TRP A N 1
ATOM 2147 C CA . TRP A 1 283 ? -15.452 -0.256 9.109 1.00 94.25 283 TRP A CA 1
ATOM 2148 C C . TRP A 1 283 ? -16.349 0.329 10.181 1.00 94.25 283 TRP A C 1
ATOM 2150 O O . TRP A 1 283 ? -17.451 0.816 9.921 1.00 94.25 283 TRP A O 1
ATOM 2160 N N . GLN A 1 284 ? -15.838 0.336 11.402 1.00 94.81 284 GLN A N 1
ATOM 2161 C CA . GLN A 1 284 ? -16.400 1.143 12.465 1.00 94.81 284 GLN A CA 1
ATOM 2162 C C . GLN A 1 284 ? -16.341 2.612 12.026 1.00 94.81 284 GLN A C 1
ATOM 2164 O O . GLN A 1 284 ? -15.258 3.089 11.686 1.00 94.81 284 GLN A O 1
ATOM 2169 N N . GLN A 1 285 ? -17.468 3.334 12.032 1.00 93.25 285 GLN A N 1
ATOM 2170 C CA . GLN A 1 285 ? -17.510 4.730 11.579 1.00 93.25 285 GLN A CA 1
ATOM 2171 C C . GLN A 1 285 ? -16.775 5.678 12.527 1.00 93.25 285 GLN A C 1
ATOM 2173 O O . GLN A 1 285 ? -15.990 6.499 12.069 1.00 93.25 285 GLN A O 1
ATOM 2178 N N . HIS A 1 286 ? -16.992 5.555 13.835 1.00 91.62 286 HIS A N 1
ATOM 2179 C CA . HIS A 1 286 ? -16.325 6.375 14.847 1.00 91.62 286 HIS A CA 1
ATOM 2180 C C . HIS A 1 286 ? -15.225 5.560 15.515 1.00 91.62 286 HIS A C 1
ATOM 2182 O O . HIS A 1 286 ? -15.518 4.529 16.120 1.00 91.62 286 HIS A O 1
ATOM 2188 N N . ALA A 1 287 ? -13.980 6.016 15.413 1.00 92.38 287 ALA A N 1
ATOM 2189 C CA . ALA A 1 287 ? -12.859 5.379 16.088 1.00 92.38 287 ALA A CA 1
ATOM 2190 C C . ALA A 1 287 ? -12.989 5.446 17.620 1.00 92.38 287 ALA A C 1
ATOM 2192 O O . ALA A 1 287 ? -13.864 6.105 18.190 1.00 92.38 287 ALA A O 1
ATOM 2193 N N . SER A 1 288 ? -12.086 4.760 18.316 1.00 93.56 288 SER A N 1
ATOM 2194 C CA . SER A 1 288 ? -11.949 4.910 19.757 1.00 93.56 288 SER A CA 1
ATOM 2195 C C . SER A 1 288 ? -11.598 6.350 20.146 1.00 93.56 288 SER A C 1
ATOM 2197 O O . SER A 1 288 ? -10.591 6.878 19.690 1.00 93.56 288 SER A O 1
ATOM 2199 N N . LYS A 1 289 ? -12.327 6.933 21.103 1.00 90.25 289 LYS A N 1
ATOM 2200 C CA . LYS A 1 289 ? -12.012 8.263 21.667 1.00 90.25 289 LYS A CA 1
ATOM 2201 C C . LYS A 1 289 ? -10.803 8.287 22.608 1.00 90.25 289 LYS A C 1
ATOM 2203 O O . LYS A 1 289 ? -10.329 9.347 22.998 1.00 90.25 289 LYS A O 1
ATOM 2208 N N . GLN A 1 290 ? -10.352 7.114 23.040 1.00 92.25 290 GLN A N 1
ATOM 2209 C CA . GLN A 1 290 ? -9.225 6.937 23.951 1.00 92.25 290 GLN A CA 1
ATOM 2210 C C . GLN A 1 290 ? -8.197 6.004 23.323 1.00 92.25 290 GLN A C 1
ATOM 2212 O O . GLN A 1 290 ? -8.534 5.182 22.472 1.00 92.25 290 GLN A O 1
ATOM 2217 N N . THR A 1 291 ? -6.957 6.096 23.784 1.00 96.19 291 THR A N 1
ATOM 2218 C CA . THR A 1 291 ? -5.881 5.223 23.326 1.00 96.19 291 THR A CA 1
ATOM 2219 C C . THR A 1 291 ? -5.789 3.951 24.166 1.00 96.19 291 THR A C 1
ATOM 2221 O O . THR A 1 291 ? -6.140 3.920 25.348 1.00 96.19 291 THR A O 1
ATOM 2224 N N . PHE A 1 292 ? -5.300 2.875 23.555 1.00 97.12 292 PHE A N 1
ATOM 2225 C CA . PHE A 1 292 ? -5.184 1.561 24.176 1.00 97.12 292 PHE A CA 1
ATOM 2226 C C . PHE A 1 292 ? -3.780 0.995 24.011 1.00 97.12 292 PHE A C 1
ATOM 2228 O O . PHE A 1 292 ? -3.161 1.141 22.958 1.00 97.12 292 PHE A O 1
ATOM 2235 N N . VAL A 1 293 ? -3.302 0.264 25.019 1.00 97.44 293 VAL A N 1
ATOM 2236 C CA . VAL A 1 293 ? -2.229 -0.717 24.803 1.00 97.44 293 VAL A CA 1
ATOM 2237 C C . VAL A 1 293 ? -2.728 -1.825 23.872 1.00 97.44 293 VAL A C 1
ATOM 2239 O O . VAL A 1 293 ? -3.920 -2.141 23.863 1.00 97.44 293 VAL A O 1
ATOM 2242 N N . TYR A 1 294 ? -1.823 -2.450 23.121 1.00 97.25 294 TYR A N 1
ATOM 2243 C CA . TYR A 1 294 ? -2.173 -3.404 22.062 1.00 97.25 294 TYR A CA 1
ATOM 2244 C C . TYR A 1 294 ? -3.116 -4.544 22.502 1.00 97.25 294 TYR A C 1
ATOM 2246 O O . TYR A 1 294 ? -4.068 -4.878 21.795 1.00 97.25 294 TYR A O 1
ATOM 2254 N N . SER A 1 295 ? -2.909 -5.126 23.691 1.00 95.88 295 SER A N 1
ATOM 2255 C CA . SER A 1 295 ? -3.786 -6.188 24.215 1.00 95.88 295 SER A CA 1
ATOM 2256 C C . SER A 1 295 ? -5.229 -5.712 24.396 1.00 95.88 295 SER A C 1
ATOM 2258 O O . SER A 1 295 ? -6.167 -6.422 24.039 1.00 95.88 295 SER A O 1
ATOM 2260 N N . ASN A 1 296 ? -5.411 -4.487 24.892 1.00 97.69 296 ASN A N 1
ATOM 2261 C CA . ASN A 1 296 ? -6.731 -3.897 25.089 1.00 97.69 296 ASN A CA 1
ATOM 2262 C C . ASN A 1 296 ? -7.342 -3.423 23.767 1.00 97.69 296 ASN A C 1
ATOM 2264 O O . ASN A 1 296 ? -8.559 -3.460 23.636 1.00 97.69 296 ASN A O 1
ATOM 2268 N N . ALA A 1 297 ? -6.528 -3.043 22.777 1.00 97.56 297 ALA A N 1
ATOM 2269 C CA . ALA A 1 297 ? -7.005 -2.715 21.434 1.00 97.56 297 ALA A CA 1
ATOM 2270 C C . ALA A 1 297 ? -7.684 -3.918 20.757 1.00 97.56 297 ALA A C 1
ATOM 2272 O O . ALA A 1 297 ? -8.759 -3.783 20.175 1.00 97.56 297 ALA A O 1
ATOM 2273 N N . LYS A 1 298 ? -7.109 -5.121 20.897 1.00 96.06 298 LYS A N 1
ATOM 2274 C CA . LYS A 1 298 ? -7.745 -6.359 20.414 1.00 96.06 298 LYS A CA 1
ATOM 2275 C C . LYS A 1 298 ? -9.072 -6.632 21.117 1.00 96.06 298 LYS A C 1
ATOM 2277 O O . LYS A 1 298 ? -10.065 -6.904 20.448 1.00 96.06 298 LYS A O 1
ATOM 2282 N N . LEU A 1 299 ? -9.090 -6.524 22.447 1.00 96.38 299 LEU A N 1
ATOM 2283 C CA . LEU A 1 299 ? -10.304 -6.722 23.244 1.00 96.38 299 LEU A CA 1
ATOM 2284 C C . LEU A 1 299 ? -11.383 -5.683 22.923 1.00 96.38 299 LEU A C 1
ATOM 2286 O O . LEU A 1 299 ? -12.562 -6.018 22.935 1.00 96.38 299 LEU A O 1
ATOM 2290 N N . TYR A 1 300 ? -10.996 -4.441 22.628 1.00 96.81 300 TYR A N 1
ATOM 2291 C CA . TYR A 1 300 ? -11.923 -3.392 22.217 1.00 96.81 300 TYR A CA 1
ATOM 2292 C C . TYR A 1 300 ? -12.698 -3.808 20.965 1.00 96.81 300 TYR A C 1
ATOM 2294 O O . TYR A 1 300 ? -13.925 -3.801 20.994 1.00 96.81 300 TYR A O 1
ATOM 2302 N N . CYS A 1 301 ? -12.004 -4.256 19.912 1.00 97.12 301 CYS A N 1
ATOM 2303 C CA . CYS A 1 301 ? -12.686 -4.712 18.703 1.00 97.12 301 CYS A CA 1
ATOM 2304 C C . CYS A 1 301 ? -13.491 -5.992 18.927 1.00 97.12 301 CYS A C 1
ATOM 2306 O O . CYS A 1 301 ? -14.628 -6.064 18.488 1.00 97.12 301 CYS A O 1
ATOM 2308 N N . GLN A 1 302 ? -12.964 -6.971 19.666 1.00 94.81 302 GLN A N 1
ATOM 2309 C CA . GLN A 1 302 ? -13.679 -8.229 19.923 1.00 94.81 302 GLN A CA 1
ATOM 2310 C C . GLN A 1 302 ? -14.993 -8.046 20.696 1.00 94.81 302 GLN A C 1
ATOM 2312 O O . GLN A 1 302 ? -15.903 -8.856 20.545 1.00 94.81 302 GLN A O 1
ATOM 2317 N N . ASN A 1 303 ? -15.085 -7.003 21.525 1.00 94.50 303 ASN A N 1
ATOM 2318 C CA . ASN A 1 303 ? -16.276 -6.687 22.313 1.00 94.50 303 ASN A CA 1
ATOM 2319 C C . ASN A 1 303 ? -17.150 -5.594 21.674 1.00 94.50 303 ASN A C 1
ATOM 2321 O O . ASN A 1 303 ? -18.115 -5.155 22.300 1.00 94.50 303 ASN A O 1
ATOM 2325 N N . LEU A 1 304 ? -16.810 -5.114 20.472 1.00 94.75 304 LEU A N 1
ATOM 2326 C CA . LEU A 1 304 ? -17.592 -4.090 19.790 1.00 94.75 304 LEU A CA 1
ATOM 2327 C C . LEU A 1 304 ? -18.917 -4.695 19.305 1.00 94.75 304 LEU A C 1
ATOM 2329 O O . LEU A 1 304 ? -18.927 -5.581 18.456 1.00 94.75 304 LEU A O 1
ATOM 2333 N N . ASP A 1 305 ? -20.032 -4.187 19.827 1.00 91.88 305 ASP A N 1
ATOM 2334 C CA . ASP A 1 305 ? -21.384 -4.511 19.366 1.00 91.88 305 ASP A CA 1
ATOM 2335 C C . ASP A 1 305 ? -21.941 -3.313 18.588 1.00 91.88 305 ASP A C 1
ATOM 2337 O O . ASP A 1 305 ? -22.404 -2.324 19.160 1.00 91.88 305 ASP A O 1
ATOM 2341 N N . LEU A 1 306 ? -21.788 -3.360 17.264 1.00 91.81 306 LEU A N 1
ATOM 2342 C CA . LEU A 1 306 ? -22.139 -2.269 16.358 1.00 91.81 306 LEU A CA 1
ATOM 2343 C C . LEU A 1 306 ? -22.746 -2.815 15.067 1.00 91.81 306 LEU A C 1
ATOM 2345 O O . LEU A 1 306 ? -22.231 -3.769 14.486 1.00 91.81 306 LEU A O 1
ATOM 2349 N N . GLY A 1 307 ? -23.829 -2.188 14.606 1.00 86.06 307 GLY A N 1
ATOM 2350 C CA . GLY A 1 307 ? -24.448 -2.482 13.312 1.00 86.06 307 GLY A CA 1
ATOM 2351 C C . GLY A 1 307 ? -25.211 -3.808 13.220 1.00 86.06 307 GLY A C 1
ATOM 2352 O O . GLY A 1 307 ? -25.696 -4.130 12.140 1.00 86.06 307 GLY A O 1
ATOM 2353 N N . GLY A 1 308 ? -25.337 -4.576 14.311 1.00 82.69 308 GLY A N 1
ATOM 2354 C CA . GLY A 1 308 ? -26.033 -5.873 14.307 1.00 82.69 308 GLY A CA 1
ATOM 2355 C C . GLY A 1 308 ? -25.390 -6.908 13.376 1.00 82.69 308 GLY A C 1
ATOM 2356 O O . GLY A 1 308 ? -26.081 -7.767 12.829 1.00 82.69 308 GLY A O 1
ATOM 2357 N N . VAL A 1 309 ? -24.083 -6.783 13.141 1.00 77.38 309 VAL A N 1
ATOM 2358 C CA . VAL A 1 309 ? -23.336 -7.620 12.201 1.00 77.38 309 VAL A CA 1
ATOM 2359 C C . VAL A 1 309 ? -23.155 -9.046 12.729 1.00 77.38 309 VAL A C 1
ATOM 2361 O O . VAL A 1 309 ? -22.935 -9.265 13.917 1.00 77.38 309 VAL A O 1
ATOM 2364 N N . SER A 1 310 ? -23.216 -10.037 11.836 1.00 73.69 310 SER A N 1
ATOM 2365 C CA . SER A 1 310 ? -23.019 -11.453 12.187 1.00 73.69 310 SER A CA 1
ATOM 2366 C C . SER A 1 310 ? -21.548 -11.872 12.261 1.00 73.69 310 SER A C 1
ATOM 2368 O O . SER A 1 310 ? -21.244 -12.956 12.756 1.00 73.69 310 SER A O 1
ATOM 2370 N N . VAL A 1 311 ? -20.642 -11.046 11.729 1.00 80.12 311 VAL A N 1
ATOM 2371 C CA . VAL A 1 311 ? -19.193 -11.273 11.738 1.00 80.12 311 VAL A CA 1
ATOM 2372 C C . VAL A 1 311 ? -18.574 -10.409 12.831 1.00 80.12 311 VAL A C 1
ATOM 2374 O O . VAL A 1 311 ? -18.840 -9.210 12.905 1.00 80.12 311 VAL A O 1
ATOM 2377 N N . ALA A 1 312 ? -17.769 -11.027 13.694 1.00 89.12 312 ALA A N 1
ATOM 2378 C CA . ALA A 1 312 ? -17.144 -10.337 14.813 1.00 89.12 312 ALA A CA 1
ATOM 2379 C C . ALA A 1 312 ? -16.146 -9.276 14.329 1.00 89.12 312 ALA A C 1
ATOM 2381 O O . ALA A 1 312 ? -15.315 -9.536 13.458 1.00 89.12 312 ALA A O 1
ATOM 2382 N N . TRP A 1 313 ? -16.205 -8.100 14.948 1.00 96.06 313 TRP A N 1
ATOM 2383 C CA . TRP A 1 313 ? -15.246 -7.025 14.734 1.00 96.06 313 TRP A CA 1
ATOM 2384 C C . TRP A 1 313 ? -13.840 -7.435 15.182 1.00 96.06 313 TRP A C 1
ATOM 2386 O O . TRP A 1 313 ? -13.642 -8.116 16.193 1.00 96.06 313 TRP A O 1
ATOM 2396 N N . ARG A 1 314 ? -12.834 -6.977 14.441 1.00 96.25 314 ARG A N 1
ATOM 2397 C CA . ARG A 1 314 ? -11.421 -7.229 14.730 1.00 96.25 314 ARG A CA 1
ATOM 2398 C C . ARG A 1 314 ? -10.564 -6.002 14.462 1.00 96.25 314 ARG A C 1
ATOM 2400 O O . ARG A 1 314 ? -10.988 -5.032 13.840 1.00 96.25 314 ARG A O 1
ATOM 2407 N N . LEU A 1 315 ? -9.331 -6.072 14.950 1.00 96.44 315 LEU A N 1
ATOM 2408 C CA . LEU A 1 315 ? -8.296 -5.121 14.576 1.00 96.44 315 LEU A CA 1
ATOM 2409 C C . LEU A 1 315 ? -7.905 -5.375 13.099 1.00 96.44 315 LEU A C 1
ATOM 2411 O O . LEU A 1 315 ? -7.708 -6.542 12.737 1.00 96.44 315 LEU A O 1
ATOM 2415 N N . PRO A 1 316 ? -7.814 -4.337 12.251 1.00 95.38 316 PRO A N 1
ATOM 2416 C CA . PRO A 1 316 ? -7.466 -4.475 10.834 1.00 95.38 316 PRO A CA 1
ATOM 2417 C C . PRO A 1 316 ? -5.999 -4.858 10.650 1.00 95.38 316 PRO A C 1
ATOM 2419 O O . PRO A 1 316 ? -5.190 -4.633 11.548 1.00 95.38 316 PRO A O 1
ATOM 2422 N N . THR A 1 317 ? -5.617 -5.430 9.513 1.00 93.31 317 THR A N 1
ATOM 2423 C CA . THR A 1 317 ? -4.201 -5.498 9.107 1.00 93.31 317 THR A CA 1
ATOM 2424 C C . THR A 1 317 ? -3.692 -4.106 8.722 1.00 93.31 317 THR A C 1
ATOM 2426 O O . THR A 1 317 ? -4.474 -3.165 8.561 1.00 93.31 317 THR A O 1
ATOM 2429 N N . VAL A 1 318 ? -2.375 -3.933 8.596 1.00 92.44 318 VAL A N 1
ATOM 2430 C CA . VAL A 1 318 ? -1.788 -2.651 8.183 1.00 92.44 318 VAL A CA 1
ATOM 2431 C C . VAL A 1 318 ? -2.210 -2.281 6.761 1.00 92.44 318 VAL A C 1
ATOM 2433 O O . VAL A 1 318 ? -2.498 -1.111 6.517 1.00 92.44 318 VAL A O 1
ATOM 2436 N N . LYS A 1 319 ? -2.328 -3.261 5.851 1.00 88.19 319 LYS A N 1
ATOM 2437 C CA . LYS A 1 319 ? -2.823 -3.025 4.487 1.00 88.19 319 LYS A CA 1
ATOM 2438 C C . LYS A 1 319 ? -4.302 -2.671 4.455 1.00 88.19 319 LYS A C 1
ATOM 2440 O O . LYS A 1 319 ? -4.686 -1.802 3.686 1.00 88.19 319 LYS A O 1
ATOM 2445 N N . GLU A 1 320 ? -5.132 -3.309 5.281 1.00 90.88 320 GLU A N 1
ATOM 2446 C CA . GLU A 1 320 ? -6.545 -2.928 5.395 1.00 90.88 320 GLU A CA 1
ATOM 2447 C C . GLU A 1 320 ? -6.666 -1.496 5.912 1.00 90.88 320 GLU A C 1
ATOM 2449 O O . GLU A 1 320 ? -7.359 -0.673 5.319 1.00 90.88 320 GLU A O 1
ATOM 2454 N N . LEU A 1 321 ? -5.972 -1.182 7.007 1.00 93.31 321 LEU A N 1
ATOM 2455 C CA . LEU A 1 321 ? -6.065 0.124 7.646 1.00 93.31 321 LEU A CA 1
ATOM 2456 C C . LEU A 1 321 ? -5.523 1.240 6.746 1.00 93.31 321 LEU A C 1
ATOM 2458 O O . LEU A 1 321 ? -6.117 2.316 6.696 1.00 93.31 321 LEU A O 1
ATOM 2462 N N . SER A 1 322 ? -4.452 0.982 5.989 1.00 90.31 322 SER A N 1
ATOM 2463 C CA . SER A 1 322 ? -3.915 1.958 5.040 1.00 90.31 322 SER A CA 1
ATOM 2464 C C . SER A 1 322 ? -4.872 2.267 3.893 1.00 90.31 322 SER A C 1
ATOM 2466 O O . SER A 1 322 ? -4.755 3.340 3.313 1.00 90.31 322 SER A O 1
ATOM 2468 N N . THR A 1 323 ? -5.866 1.414 3.599 1.00 86.88 323 THR A N 1
ATOM 2469 C CA . THR A 1 323 ? -6.881 1.717 2.569 1.00 86.88 323 THR A CA 1
ATOM 2470 C C . THR A 1 323 ? -7.744 2.939 2.887 1.00 86.88 323 THR A C 1
ATOM 2472 O O . THR A 1 323 ? -8.429 3.463 2.000 1.00 86.88 323 THR A O 1
ATOM 2475 N N . LEU A 1 324 ? -7.741 3.379 4.146 1.00 88.56 324 LEU A N 1
ATOM 2476 C CA . LEU A 1 324 ? -8.458 4.567 4.593 1.00 88.56 324 LEU A CA 1
ATOM 2477 C C . LEU A 1 324 ? -7.641 5.852 4.423 1.00 88.56 324 LEU A C 1
ATOM 2479 O O . LEU A 1 324 ? -8.205 6.932 4.594 1.00 88.56 324 LEU A O 1
ATOM 2483 N N . LEU A 1 325 ? -6.342 5.743 4.113 1.00 87.50 325 LEU A N 1
ATOM 2484 C CA . LEU A 1 325 ? -5.484 6.899 3.895 1.00 87.50 325 LEU A CA 1
ATOM 2485 C C . LEU A 1 325 ? -5.914 7.649 2.637 1.00 87.50 325 LEU A C 1
ATOM 2487 O O . LEU A 1 325 ? -6.019 7.076 1.549 1.00 87.50 325 LEU A O 1
ATOM 2491 N N . ASP A 1 326 ? -6.130 8.945 2.806 1.00 81.56 326 ASP A N 1
ATOM 2492 C CA . ASP A 1 326 ? -6.355 9.888 1.723 1.00 81.56 326 ASP A CA 1
ATOM 2493 C C . ASP A 1 326 ? -5.101 10.751 1.554 1.00 81.56 326 ASP A C 1
ATOM 2495 O O . ASP A 1 326 ? -4.763 11.542 2.428 1.00 81.56 326 ASP A O 1
ATOM 2499 N N . TYR A 1 327 ? -4.389 10.564 0.443 1.00 77.38 327 TYR A N 1
ATOM 2500 C CA . TYR A 1 327 ? -3.185 11.332 0.116 1.00 77.38 327 TYR A CA 1
ATOM 2501 C C . TYR A 1 327 ? -3.471 12.546 -0.783 1.00 77.38 327 TYR A C 1
ATOM 2503 O O . TYR A 1 327 ? -2.543 13.275 -1.127 1.00 77.38 327 TYR A O 1
ATOM 2511 N N . ASP A 1 328 ? -4.735 12.782 -1.160 1.00 71.94 328 ASP A N 1
ATOM 2512 C CA . ASP A 1 328 ? -5.130 14.001 -1.877 1.00 71.94 328 ASP A CA 1
ATOM 2513 C C . ASP A 1 328 ? -5.306 15.197 -0.917 1.00 71.94 328 ASP A C 1
ATOM 2515 O O . ASP A 1 328 ? -5.422 16.347 -1.360 1.00 71.94 328 ASP A O 1
ATOM 2519 N N . VAL A 1 329 ? -5.297 14.949 0.397 1.00 68.31 329 VAL A N 1
ATOM 2520 C CA . VAL A 1 329 ? -5.245 15.986 1.433 1.00 68.31 329 VAL A CA 1
ATOM 2521 C C . VAL A 1 329 ? -3.797 16.284 1.852 1.00 68.31 329 VAL A C 1
ATOM 2523 O O . VAL A 1 329 ? -2.904 15.449 1.748 1.00 68.31 329 VAL A O 1
ATOM 2526 N N . SER A 1 330 ? -3.540 17.514 2.304 1.00 62.69 330 SER A N 1
ATOM 2527 C CA . SER A 1 330 ? -2.218 17.952 2.779 1.00 62.69 330 SER A CA 1
ATOM 2528 C C . SER A 1 330 ? -1.779 17.221 4.050 1.00 62.69 330 SER A C 1
ATOM 2530 O O . SER A 1 330 ? -2.584 17.120 4.982 1.00 62.69 330 SER A O 1
ATOM 2532 N N . SER A 1 331 ? -0.496 16.834 4.142 1.00 59.22 331 SER A N 1
ATOM 2533 C CA . SER A 1 331 ? 0.077 16.297 5.384 1.00 59.22 331 SER A CA 1
ATOM 2534 C C . SER A 1 331 ? -0.103 17.278 6.552 1.00 59.22 331 SER A C 1
ATOM 2536 O O . SER A 1 331 ? -0.058 18.501 6.388 1.00 59.22 331 SER A O 1
ATOM 2538 N N . GLY A 1 332 ? -0.386 16.744 7.744 1.00 57.56 332 GLY A N 1
ATOM 2539 C CA . GLY A 1 332 ? -0.760 17.535 8.921 1.00 57.56 332 GLY A CA 1
ATOM 2540 C C . GLY A 1 332 ? -2.257 17.862 9.016 1.00 57.56 332 GLY A C 1
ATOM 2541 O O . GLY A 1 332 ? -2.695 18.390 10.040 1.00 57.56 332 GLY A O 1
ATOM 2542 N N . GLY A 1 333 ? -3.043 17.528 7.985 1.00 66.56 333 GLY A N 1
ATOM 2543 C CA . GLY A 1 333 ? -4.496 17.375 8.059 1.00 66.56 333 GLY A CA 1
ATOM 2544 C C . GLY A 1 333 ? -4.908 15.954 8.461 1.00 66.56 333 GLY A C 1
ATOM 2545 O O . GLY A 1 333 ? -4.078 15.078 8.675 1.00 66.56 333 GLY A O 1
ATOM 2546 N N . LEU A 1 334 ? -6.213 15.707 8.572 1.00 78.56 334 LEU A N 1
ATOM 2547 C CA . LEU A 1 334 ? -6.736 14.347 8.722 1.00 78.56 334 LEU A CA 1
ATOM 2548 C C . LEU A 1 334 ? -6.611 13.624 7.379 1.00 78.56 334 LEU A C 1
ATOM 2550 O O . LEU A 1 334 ? -7.371 13.927 6.464 1.00 78.56 334 LEU A O 1
ATOM 2554 N N . MET A 1 335 ? -5.673 12.680 7.274 1.00 83.31 335 MET A N 1
ATOM 2555 C CA . MET A 1 335 ? -5.383 11.878 6.072 1.00 83.31 335 MET A CA 1
ATOM 2556 C C . MET A 1 335 ? -6.444 10.786 5.849 1.00 83.31 335 MET A C 1
ATOM 2558 O O . MET A 1 335 ? -6.121 9.621 5.649 1.00 83.31 335 MET A O 1
ATOM 2562 N N . MET A 1 336 ? -7.721 11.137 5.983 1.00 85.38 336 MET A N 1
ATOM 2563 C CA . MET A 1 336 ? -8.891 10.262 5.886 1.00 85.38 336 MET A CA 1
ATOM 2564 C C . MET A 1 336 ? -10.119 11.128 5.600 1.00 85.38 336 MET A C 1
ATOM 2566 O O . MET A 1 336 ? -10.207 12.233 6.129 1.00 85.38 336 MET A O 1
ATOM 2570 N N . ASP A 1 337 ? -11.096 10.615 4.847 1.00 85.06 337 ASP A N 1
ATOM 2571 C CA . ASP A 1 337 ? -12.349 11.331 4.580 1.00 85.06 337 ASP A CA 1
ATOM 2572 C C . ASP A 1 337 ? -13.118 11.626 5.892 1.00 85.06 337 ASP A C 1
ATOM 2574 O O . ASP A 1 337 ? -13.692 10.710 6.505 1.00 85.06 337 ASP A O 1
ATOM 2578 N N . PRO A 1 338 ? -13.175 12.899 6.336 1.00 83.75 338 PRO A N 1
ATOM 2579 C CA . PRO A 1 338 ? -13.807 13.250 7.599 1.00 83.75 338 PRO A CA 1
ATOM 2580 C C . PRO A 1 338 ? -15.336 13.166 7.530 1.00 83.75 338 PRO A C 1
ATOM 2582 O O . PRO A 1 338 ? -15.971 12.988 8.569 1.00 83.75 338 PRO A O 1
ATOM 2585 N N . ALA A 1 339 ? -15.941 13.260 6.339 1.00 83.94 339 ALA A N 1
ATOM 2586 C CA . ALA A 1 339 ? -17.387 13.136 6.166 1.00 83.94 339 ALA A CA 1
ATOM 2587 C C . ALA A 1 339 ? -17.850 11.682 6.319 1.00 83.94 339 ALA A C 1
ATOM 2589 O O . ALA A 1 339 ? -18.967 11.428 6.772 1.00 83.94 339 ALA A O 1
ATOM 2590 N N . VAL A 1 340 ? -16.985 10.726 5.975 1.00 88.19 340 VAL A N 1
ATOM 2591 C CA . VAL A 1 340 ? -17.278 9.296 6.102 1.00 88.19 340 VAL A CA 1
ATOM 2592 C C . VAL A 1 340 ? -16.957 8.790 7.501 1.00 88.19 340 VAL A C 1
ATOM 2594 O O . VAL A 1 340 ? -17.802 8.163 8.140 1.00 88.19 340 VAL A O 1
ATOM 2597 N N . PHE A 1 341 ? -15.756 9.081 7.996 1.00 88.69 341 PHE A N 1
ATOM 2598 C CA . PHE A 1 341 ? -15.212 8.441 9.194 1.00 88.69 341 PHE A CA 1
ATOM 2599 C C . PHE A 1 341 ? -15.245 9.304 10.453 1.00 88.69 341 PHE A C 1
ATOM 2601 O O . PHE A 1 341 ? -14.623 8.923 11.451 1.00 88.69 341 PHE A O 1
ATOM 2608 N N . ASN A 1 342 ? -15.938 10.450 10.394 1.00 75.94 342 ASN A N 1
ATOM 2609 C CA . ASN A 1 342 ? -16.077 11.428 11.477 1.00 75.94 342 ASN A CA 1
ATOM 2610 C C . ASN A 1 342 ? -14.774 11.560 12.274 1.00 75.94 342 ASN A C 1
ATOM 2612 O O . ASN A 1 342 ? -14.751 11.329 13.485 1.00 75.94 342 ASN A O 1
ATOM 2616 N N . ALA A 1 343 ? -13.681 11.779 11.539 1.00 65.50 343 ALA A N 1
ATOM 2617 C CA . ALA A 1 343 ? -12.325 11.598 12.026 1.00 65.50 343 ALA A CA 1
ATOM 2618 C C . ALA A 1 343 ? -11.934 12.765 12.944 1.00 65.50 343 ALA A C 1
ATOM 2620 O O . ALA A 1 343 ? -11.155 13.627 12.572 1.00 65.50 343 ALA A O 1
ATOM 2621 N N . GLU A 1 344 ? -12.517 12.838 14.136 1.00 69.88 344 GLU A N 1
ATOM 2622 C CA . GLU A 1 344 ? -12.152 13.835 15.148 1.00 69.88 344 GLU A CA 1
ATOM 2623 C C . GLU A 1 344 ? -10.790 13.490 15.779 1.00 69.88 344 GLU A C 1
ATOM 2625 O O . GLU A 1 344 ? -10.059 14.372 16.231 1.00 69.88 344 GLU A O 1
ATOM 2630 N N . GLU A 1 345 ? -10.417 12.209 15.760 1.00 75.81 345 GLU A N 1
ATOM 2631 C CA . GLU A 1 345 ? -9.200 11.678 16.359 1.00 75.81 345 GLU A CA 1
ATOM 2632 C C . GLU A 1 345 ? -8.114 11.402 15.305 1.00 75.81 345 GLU A C 1
ATOM 2634 O O . GLU A 1 345 ? -8.021 10.316 14.724 1.00 75.81 345 GLU A O 1
ATOM 2639 N N . SER A 1 346 ? -7.263 12.403 15.082 1.00 80.25 346 SER A N 1
ATOM 2640 C CA . SER A 1 346 ? -6.032 12.277 14.296 1.00 80.25 346 SER A CA 1
ATOM 2641 C C . SER A 1 346 ? -4.909 11.623 15.110 1.00 80.25 346 SER A C 1
ATOM 2643 O O . SER A 1 346 ? -4.806 11.850 16.318 1.00 80.25 346 SER A O 1
ATOM 2645 N N . GLY A 1 347 ? -4.053 10.835 14.460 1.00 89.31 347 GLY A N 1
ATOM 2646 C CA . GLY A 1 347 ? -2.858 10.249 15.070 1.00 89.31 347 GLY A CA 1
ATOM 2647 C C . GLY A 1 347 ? -2.615 8.804 14.656 1.00 89.31 347 GLY A C 1
ATOM 2648 O O . GLY A 1 347 ? -3.085 8.345 13.615 1.00 89.31 347 GLY A O 1
ATOM 2649 N N . LEU A 1 348 ? -1.878 8.080 15.497 1.00 94.12 348 LEU A N 1
ATOM 2650 C CA . LEU A 1 348 ? -1.489 6.693 15.262 1.00 94.12 348 LEU A CA 1
ATOM 2651 C C . LEU A 1 348 ? -2.581 5.700 15.660 1.00 94.12 348 LEU A C 1
ATOM 2653 O O . LEU A 1 348 ? -3.155 5.787 16.749 1.00 94.12 348 LEU A O 1
ATOM 2657 N N . TYR A 1 349 ? -2.792 4.709 14.797 1.00 96.75 349 TYR A N 1
ATOM 2658 C CA . TYR A 1 349 ? -3.762 3.635 14.970 1.00 96.75 349 TYR A CA 1
ATOM 2659 C C . TYR A 1 349 ? -3.084 2.270 14.930 1.00 96.75 349 TYR A C 1
ATOM 2661 O O . TYR A 1 349 ? -2.238 2.000 14.074 1.00 96.75 349 TYR A O 1
ATOM 2669 N N . TRP A 1 350 ? -3.486 1.387 15.844 1.00 97.94 350 TRP A N 1
ATOM 2670 C CA . TRP A 1 350 ? -3.008 0.008 15.853 1.00 97.94 350 TRP A CA 1
ATOM 2671 C C . TRP A 1 350 ? -3.497 -0.773 14.631 1.00 97.94 350 TRP A C 1
ATOM 2673 O O . TRP A 1 350 ? -4.686 -0.762 14.318 1.00 97.94 350 TRP A O 1
ATOM 2683 N N . SER A 1 351 ? -2.596 -1.553 14.033 1.00 96.31 351 SER A N 1
ATOM 2684 C CA . SER A 1 351 ? -2.955 -2.679 13.169 1.00 96.31 351 SER A CA 1
ATOM 2685 C C . SER A 1 351 ? -2.669 -4.010 13.867 1.00 96.31 351 SER A C 1
ATOM 2687 O O . SER A 1 351 ? -1.914 -4.080 14.833 1.00 96.31 351 SER A O 1
ATOM 2689 N N . SER A 1 352 ? -3.260 -5.093 13.380 1.00 95.31 352 SER A N 1
ATOM 2690 C CA . SER A 1 352 ? -3.013 -6.460 13.835 1.00 95.31 352 SER A CA 1
ATOM 2691 C C . SER A 1 352 ? -1.703 -7.047 13.303 1.00 95.31 352 SER A C 1
ATOM 2693 O O . SER A 1 352 ? -1.240 -8.049 13.853 1.00 95.31 352 SER A O 1
ATOM 2695 N N . THR A 1 353 ? -1.087 -6.410 12.304 1.00 93.75 353 THR A N 1
ATOM 2696 C CA . THR A 1 353 ? 0.110 -6.900 11.620 1.00 93.75 353 THR A CA 1
ATOM 2697 C C . THR A 1 353 ? 1.352 -6.761 12.499 1.00 93.75 353 THR A C 1
ATOM 2699 O O . THR A 1 353 ? 1.631 -5.707 13.076 1.00 93.75 353 THR A O 1
ATOM 2702 N N . ILE A 1 354 ? 2.115 -7.847 12.607 1.00 92.12 354 ILE A N 1
ATOM 2703 C CA . ILE A 1 354 ? 3.312 -7.936 13.450 1.00 92.12 354 ILE A CA 1
ATOM 2704 C C . ILE A 1 354 ? 4.510 -7.313 12.722 1.00 92.12 354 ILE A C 1
ATOM 2706 O O . ILE A 1 354 ? 4.746 -7.591 11.551 1.00 92.12 354 ILE A O 1
ATOM 2710 N N . ALA A 1 355 ? 5.301 -6.513 13.437 1.00 90.81 355 ALA A N 1
ATOM 2711 C CA . ALA A 1 355 ? 6.520 -5.875 12.946 1.00 90.81 355 ALA A CA 1
ATOM 2712 C C . ALA A 1 355 ? 7.702 -6.244 13.855 1.00 90.81 355 ALA A C 1
ATOM 2714 O O . ALA A 1 355 ? 8.010 -5.532 14.815 1.00 90.81 355 ALA A O 1
ATOM 2715 N N . GLY A 1 356 ? 8.349 -7.385 13.597 1.00 87.62 356 GLY A N 1
ATOM 2716 C CA . GLY A 1 356 ? 9.434 -7.889 14.444 1.00 87.62 356 GLY A CA 1
ATOM 2717 C C . GLY A 1 356 ? 8.970 -8.106 15.890 1.00 87.62 356 GLY A C 1
ATOM 2718 O O . GLY A 1 356 ? 8.098 -8.930 16.144 1.00 87.62 356 GLY A O 1
ATOM 2719 N N . SER A 1 357 ? 9.543 -7.362 16.842 1.00 89.25 357 SER A N 1
ATOM 2720 C CA . SER A 1 357 ? 9.146 -7.404 18.261 1.00 89.25 357 SER A CA 1
ATOM 2721 C C . SER A 1 357 ? 7.960 -6.496 18.621 1.00 89.25 357 SER A C 1
ATOM 2723 O O . SER A 1 357 ? 7.562 -6.457 19.784 1.00 89.25 357 SER A O 1
ATOM 2725 N N . GLY A 1 358 ? 7.428 -5.734 17.663 1.00 93.38 358 GLY A N 1
ATOM 2726 C CA . GLY A 1 358 ? 6.297 -4.826 17.844 1.00 93.38 358 GLY A CA 1
ATOM 2727 C C . GLY A 1 358 ? 5.210 -5.048 16.796 1.00 93.38 358 GLY A C 1
ATOM 2728 O O . GLY A 1 358 ? 5.052 -6.147 16.263 1.00 93.38 358 GLY A O 1
ATOM 2729 N N . PHE A 1 359 ? 4.462 -3.991 16.490 1.00 94.81 359 PHE A N 1
ATOM 2730 C CA . PHE A 1 359 ? 3.374 -4.021 15.512 1.00 94.81 359 PHE A CA 1
ATOM 2731 C C . PHE A 1 359 ? 3.475 -2.858 14.533 1.00 94.81 359 PHE A C 1
ATOM 2733 O O . PHE A 1 359 ? 4.095 -1.832 14.826 1.00 94.81 359 PHE A O 1
ATOM 2740 N N . TRP A 1 360 ? 2.853 -3.037 13.374 1.00 95.31 360 TRP A N 1
ATOM 2741 C CA . TRP A 1 360 ? 2.645 -1.965 12.415 1.00 95.31 360 TRP A CA 1
ATOM 2742 C C . TRP A 1 360 ? 1.526 -1.033 12.883 1.00 95.31 360 TRP A C 1
ATOM 2744 O O . TRP A 1 360 ? 0.522 -1.477 13.454 1.00 95.31 360 TRP A O 1
ATOM 2754 N N . ALA A 1 361 ? 1.682 0.257 12.612 1.00 96.62 361 ALA A N 1
ATOM 2755 C CA . ALA A 1 361 ? 0.681 1.278 12.874 1.00 96.62 361 ALA A CA 1
ATOM 2756 C C . ALA A 1 361 ? 0.542 2.214 11.670 1.00 96.62 361 ALA A C 1
ATOM 2758 O O . ALA A 1 361 ? 1.493 2.426 10.915 1.00 96.62 361 ALA A O 1
ATOM 2759 N N . VAL A 1 362 ? -0.655 2.774 11.516 1.00 95.25 362 VAL A N 1
ATOM 2760 C CA . VAL A 1 362 ? -0.964 3.768 10.485 1.00 95.25 362 VAL A CA 1
ATOM 2761 C C . VAL A 1 362 ? -1.174 5.114 11.160 1.00 95.25 362 VAL A C 1
ATOM 2763 O O . VAL A 1 362 ? -1.929 5.210 12.128 1.00 95.25 362 VAL A O 1
ATOM 2766 N N . ASP A 1 363 ? -0.489 6.137 10.667 1.00 92.88 363 ASP A N 1
ATOM 2767 C CA . ASP A 1 363 ? -0.596 7.507 11.145 1.00 92.88 363 ASP A CA 1
ATOM 2768 C C . ASP A 1 363 ? -1.563 8.299 10.258 1.00 92.88 363 ASP A C 1
ATOM 2770 O O . ASP A 1 363 ? -1.225 8.662 9.136 1.00 92.88 363 ASP A O 1
ATOM 2774 N N . PHE A 1 364 ? -2.762 8.596 10.756 1.00 90.44 364 PHE A N 1
ATOM 2775 C CA . PHE A 1 364 ? -3.746 9.410 10.031 1.00 90.44 364 PHE A CA 1
ATOM 2776 C C . PHE A 1 364 ? -3.542 10.921 10.204 1.00 90.44 364 PHE A C 1
ATOM 2778 O O . PHE A 1 364 ? -4.284 11.702 9.609 1.00 90.44 364 PHE A O 1
ATOM 2785 N N . GLN A 1 365 ? -2.561 11.347 11.002 1.00 86.88 365 GLN A N 1
ATOM 2786 C CA . GLN A 1 365 ? -2.163 12.751 11.105 1.00 86.88 365 GLN A CA 1
ATOM 2787 C C . GLN A 1 365 ? -1.192 13.146 9.999 1.00 86.88 365 GLN A C 1
ATOM 2789 O O . GLN A 1 365 ? -1.275 14.246 9.453 1.00 86.88 365 GLN A O 1
ATOM 2794 N N . TYR A 1 366 ? -0.257 12.254 9.684 1.00 85.31 366 TYR A N 1
ATOM 2795 C CA . TYR A 1 366 ? 0.771 12.533 8.687 1.00 85.31 366 TYR A CA 1
ATOM 2796 C C . TYR A 1 366 ? 0.614 11.707 7.422 1.00 85.31 366 TYR A C 1
ATOM 2798 O O . TYR A 1 366 ? 0.987 12.199 6.369 1.00 85.31 366 TYR A O 1
ATOM 2806 N N . GLY A 1 367 ? 0.013 10.517 7.498 1.00 86.88 367 GLY A N 1
ATOM 2807 C CA . GLY A 1 367 ? -0.166 9.578 6.386 1.00 86.88 367 GLY A CA 1
ATOM 2808 C C . GLY A 1 367 ? 0.887 8.467 6.338 1.00 86.88 367 GLY A C 1
ATOM 2809 O O . GLY A 1 367 ? 0.899 7.657 5.408 1.00 86.88 367 GLY A O 1
ATOM 2810 N N . SER A 1 368 ? 1.793 8.442 7.317 1.00 91.00 368 SER A N 1
ATOM 2811 C CA . SER A 1 368 ? 2.913 7.505 7.382 1.00 91.00 368 SER A CA 1
ATOM 2812 C C . SER A 1 368 ? 2.476 6.128 7.886 1.00 91.00 368 SER A C 1
ATOM 2814 O O . SER A 1 368 ? 1.543 5.988 8.678 1.00 91.00 368 SER A O 1
ATOM 2816 N N . ILE A 1 369 ? 3.196 5.092 7.463 1.00 94.25 369 ILE A N 1
ATOM 2817 C CA . ILE A 1 369 ? 3.040 3.725 7.970 1.00 94.25 369 ILE A CA 1
ATOM 2818 C C . ILE A 1 369 ? 4.332 3.353 8.675 1.00 94.25 369 ILE A C 1
ATOM 2820 O O . ILE A 1 369 ? 5.395 3.299 8.052 1.00 94.25 369 ILE A O 1
ATOM 2824 N N . ILE A 1 370 ? 4.233 3.104 9.980 1.00 93.62 370 ILE A N 1
ATOM 2825 C CA . ILE A 1 370 ? 5.386 2.911 10.858 1.00 93.62 370 ILE A CA 1
ATOM 2826 C C . ILE A 1 370 ? 5.404 1.505 11.458 1.00 93.62 370 ILE A C 1
ATOM 2828 O O . ILE A 1 370 ? 4.363 0.941 11.803 1.00 93.62 370 ILE A O 1
ATOM 2832 N N . GLY A 1 371 ? 6.601 0.935 11.580 1.00 91.69 371 GLY A N 1
ATOM 2833 C CA . GLY A 1 371 ? 6.823 -0.400 12.132 1.00 91.69 371 GLY A CA 1
ATOM 2834 C C . GLY A 1 371 ? 7.337 -0.384 13.573 1.00 91.69 371 GLY A C 1
ATOM 2835 O O . GLY A 1 371 ? 7.698 0.655 14.121 1.00 91.69 371 GLY A O 1
ATOM 2836 N N . TYR A 1 372 ? 7.427 -1.576 14.167 1.00 91.19 372 TYR A N 1
ATOM 2837 C CA . TYR A 1 372 ? 8.073 -1.850 15.461 1.00 91.19 372 TYR A CA 1
ATOM 2838 C C . TYR A 1 372 ? 7.470 -1.129 16.677 1.00 91.19 372 TYR A C 1
ATOM 2840 O O . TYR A 1 372 ? 8.118 -1.013 17.721 1.00 91.19 372 TYR A O 1
ATOM 2848 N N . VAL A 1 373 ? 6.215 -0.685 16.594 1.00 93.06 373 VAL A N 1
ATOM 2849 C CA . VAL A 1 373 ? 5.575 0.031 17.699 1.00 93.06 373 VAL A CA 1
ATOM 2850 C C . VAL A 1 373 ? 5.300 -0.935 18.853 1.00 93.06 373 VAL A C 1
ATOM 2852 O O . VAL A 1 373 ? 4.680 -1.986 18.675 1.00 93.06 373 VAL A O 1
ATOM 2855 N N . SER A 1 374 ? 5.780 -0.598 20.052 1.00 92.19 374 SER A N 1
ATOM 2856 C CA . SER A 1 374 ? 5.639 -1.417 21.260 1.00 92.19 374 SER A CA 1
ATOM 2857 C C . SER A 1 374 ? 5.589 -0.545 22.518 1.00 92.19 374 SER A C 1
ATOM 2859 O O . SER A 1 374 ? 6.156 0.543 22.557 1.00 92.19 374 SER A O 1
ATOM 2861 N N . GLY A 1 375 ? 4.857 -0.989 23.545 1.00 90.06 375 GLY A N 1
ATOM 2862 C CA . GLY A 1 375 ? 4.710 -0.251 24.811 1.00 90.06 375 GLY A CA 1
ATOM 2863 C C . GLY A 1 375 ? 3.906 1.058 24.733 1.00 90.06 375 GLY A C 1
ATOM 2864 O O . GLY A 1 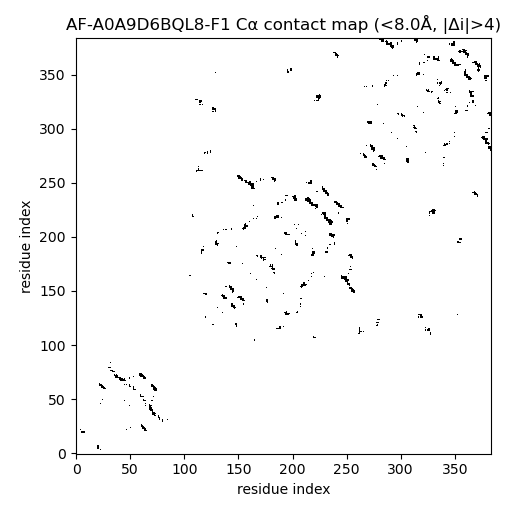375 ? 3.723 1.713 25.755 1.00 90.06 375 GLY A O 1
ATOM 2865 N N . SER A 1 376 ? 3.411 1.437 23.553 1.00 94.25 376 SER A N 1
ATOM 2866 C CA . SER A 1 376 ? 2.621 2.651 23.326 1.00 94.25 376 SER A CA 1
ATOM 2867 C C . SER A 1 376 ? 1.127 2.451 23.602 1.00 94.25 376 SER A C 1
ATOM 2869 O O . SER A 1 376 ? 0.631 1.326 23.710 1.00 94.25 376 SER A O 1
ATOM 2871 N N . MET A 1 377 ? 0.395 3.564 23.667 1.00 96.56 377 MET A N 1
ATOM 2872 C CA . MET A 1 377 ? -1.065 3.580 23.634 1.00 96.56 377 MET A CA 1
ATOM 2873 C C . MET A 1 377 ? -1.516 4.318 22.375 1.00 96.56 377 MET A C 1
ATOM 2875 O O . MET A 1 377 ? -1.236 5.507 22.249 1.00 96.56 377 MET A O 1
ATOM 2879 N N . LEU A 1 378 ? -2.204 3.629 21.462 1.00 97.06 378 LEU A N 1
ATOM 2880 C CA . LEU A 1 378 ? -2.651 4.181 20.175 1.00 97.06 378 LEU A CA 1
ATOM 2881 C C . LEU A 1 378 ? -4.174 4.097 20.036 1.00 97.06 378 LEU A C 1
ATOM 2883 O O . LEU A 1 378 ? -4.835 3.390 20.805 1.00 97.06 378 LEU A O 1
ATOM 2887 N N . LEU A 1 379 ? -4.719 4.813 19.057 1.00 96.56 379 LEU A N 1
ATOM 2888 C CA . LEU A 1 379 ? -6.131 4.745 18.689 1.00 96.56 379 LEU A CA 1
ATOM 2889 C C . LEU A 1 379 ? -6.455 3.406 18.009 1.00 96.56 379 LEU A C 1
ATOM 2891 O O . LEU A 1 379 ? -5.573 2.653 17.582 1.00 96.56 379 LEU A O 1
ATOM 2895 N N . VAL A 1 380 ? -7.745 3.091 17.939 1.00 96.38 380 VAL A N 1
ATOM 2896 C CA . VAL A 1 380 ? -8.267 1.841 17.393 1.00 96.38 380 VAL A CA 1
ATOM 2897 C C . VAL A 1 380 ? -9.483 2.134 16.526 1.00 96.38 380 VAL A C 1
ATOM 2899 O O . VAL A 1 380 ? -10.412 2.824 16.944 1.00 96.38 380 VAL A O 1
ATOM 2902 N N . ARG A 1 381 ? -9.488 1.559 15.325 1.00 95.81 381 ARG A N 1
ATOM 2903 C CA . ARG A 1 381 ? -10.653 1.472 14.446 1.00 95.81 381 ARG A CA 1
ATOM 2904 C C . ARG A 1 381 ? -10.815 0.019 14.047 1.00 95.81 381 ARG A C 1
ATOM 2906 O O . ARG A 1 381 ? -9.853 -0.599 13.597 1.00 95.81 381 ARG A O 1
ATOM 2913 N N . CYS A 1 382 ? -12.005 -0.522 14.248 1.00 96.69 382 CYS A N 1
ATOM 2914 C CA . CYS A 1 382 ? -12.267 -1.928 13.979 1.00 96.69 382 CYS A CA 1
ATOM 2915 C C . CYS A 1 382 ? -12.784 -2.146 12.555 1.00 96.69 382 CYS A C 1
ATOM 2917 O O . CYS A 1 382 ? -13.419 -1.264 11.969 1.00 96.69 382 CYS A O 1
ATOM 2919 N N . VAL A 1 383 ? -12.527 -3.344 12.037 1.00 95.00 383 VAL A N 1
ATOM 2920 C CA . VAL A 1 383 ? -12.998 -3.831 10.736 1.00 95.00 383 VAL A CA 1
ATOM 2921 C C . VAL A 1 383 ? -13.740 -5.158 10.913 1.00 95.00 383 VAL A C 1
ATOM 2923 O O . VAL A 1 383 ? -13.473 -5.877 11.884 1.00 95.00 383 VAL A O 1
ATOM 2926 N N . ASN A 1 384 ? -14.665 -5.482 10.010 1.00 89.75 384 ASN A N 1
ATOM 2927 C CA . ASN A 1 384 ? -15.361 -6.769 9.951 1.00 89.75 384 ASN A CA 1
ATOM 2928 C C . ASN A 1 384 ? -15.497 -7.296 8.522 1.00 89.75 384 ASN A C 1
ATOM 2930 O O . ASN A 1 384 ? -15.561 -6.461 7.585 1.00 89.75 384 ASN A O 1
#